Protein AF-0000000080731475 (afdb_homodimer)

Structure (mmCIF, N/CA/C/O backbone):
data_AF-0000000080731475-model_v1
#
loop_
_entity.id
_entity.type
_entity.pdbx_description
1 polymer 'NADP-dependent oxidoreductase domain-containing protein'
#
loop_
_atom_site.group_PDB
_atom_site.id
_atom_site.type_symbol
_atom_site.label_atom_id
_atom_site.label_alt_id
_atom_site.label_comp_id
_atom_site.label_asym_id
_atom_site.label_entity_id
_atom_site.label_seq_id
_atom_site.pdbx_PDB_ins_code
_atom_site.Cartn_x
_atom_site.Cartn_y
_atom_site.Cartn_z
_atom_site.occupancy
_atom_site.B_iso_or_equiv
_atom_site.auth_seq_id
_atom_site.auth_comp_id
_atom_site.auth_asym_id
_atom_site.auth_atom_id
_atom_site.pdbx_PDB_model_num
ATOM 1 N N . MET A 1 1 ? -0.577 -23.828 -12.188 1 69.81 1 MET A N 1
ATOM 2 C CA . MET A 1 1 ? -1.078 -24.906 -13.039 1 69.81 1 MET A CA 1
ATOM 3 C C . MET A 1 1 ? -2.484 -25.312 -12.617 1 69.81 1 MET A C 1
ATOM 5 O O . MET A 1 1 ? -2.785 -25.391 -11.43 1 69.81 1 MET A O 1
ATOM 9 N N . ASN A 1 2 ? -3.359 -25.328 -13.609 1 77.31 2 ASN A N 1
ATOM 10 C CA . ASN A 1 2 ? -4.742 -25.688 -13.297 1 77.31 2 ASN A CA 1
ATOM 11 C C . ASN A 1 2 ? -5.184 -26.938 -14.055 1 77.31 2 ASN A C 1
ATOM 13 O O . ASN A 1 2 ? -6.32 -27.016 -14.523 1 77.31 2 ASN A O 1
ATOM 17 N N . PHE A 1 3 ? -4.332 -28 -14.086 1 84.44 3 PHE A N 1
ATOM 18 C CA . PHE A 1 3 ? -4.641 -29.25 -14.773 1 84.44 3 PHE A CA 1
ATOM 19 C C . PHE A 1 3 ? -5.828 -29.938 -14.117 1 84.44 3 PHE A C 1
ATOM 21 O O . PHE A 1 3 ? -5.941 -29.969 -12.891 1 84.44 3 PHE A O 1
ATOM 28 N N . GLY A 1 4 ? -6.613 -30.391 -14.844 1 81.56 4 GLY A N 1
ATOM 29 C CA . GLY A 1 4 ? -7.785 -31.109 -14.367 1 81.56 4 GLY A CA 1
ATOM 30 C C . GLY A 1 4 ? -9 -30.922 -15.25 1 81.56 4 GLY A C 1
ATOM 31 O O . GLY A 1 4 ? -8.938 -30.219 -16.266 1 81.56 4 GLY A O 1
ATOM 32 N N . ASP A 1 5 ? -10.078 -31.719 -14.961 1 76.06 5 ASP A N 1
ATOM 33 C CA . ASP A 1 5 ? -11.289 -31.609 -15.766 1 76.06 5 ASP A CA 1
ATOM 34 C C . ASP A 1 5 ? -12.516 -31.359 -14.883 1 76.06 5 ASP A C 1
ATOM 36 O O . ASP A 1 5 ? -13.648 -31.391 -15.359 1 76.06 5 ASP A O 1
ATOM 40 N N . ALA A 1 6 ? -12.242 -31.109 -13.617 1 72.75 6 ALA A N 1
ATOM 41 C CA . ALA A 1 6 ? -13.367 -30.938 -12.695 1 72.75 6 ALA A CA 1
ATOM 42 C C . ALA A 1 6 ? -14.062 -29.609 -12.914 1 72.75 6 ALA A C 1
ATOM 44 O O . ALA A 1 6 ? -15.289 -29.516 -12.781 1 72.75 6 ALA A O 1
ATOM 45 N N . TYR A 1 7 ? -13.32 -28.609 -13.242 1 67.56 7 TYR A N 1
ATOM 46 C CA . TYR A 1 7 ? -13.875 -27.266 -13.438 1 67.56 7 TYR A CA 1
ATOM 47 C C . TYR A 1 7 ? -13.664 -26.797 -14.867 1 67.56 7 TYR A C 1
ATOM 49 O O . TYR A 1 7 ? -13.227 -25.672 -15.094 1 67.56 7 TYR A O 1
ATOM 57 N N . THR A 1 8 ? -13.984 -27.719 -15.781 1 67.25 8 THR A N 1
ATOM 58 C CA . THR A 1 8 ? -13.742 -27.484 -17.203 1 67.25 8 THR A CA 1
ATOM 59 C C . THR A 1 8 ? -14.289 -26.141 -17.641 1 67.25 8 THR A C 1
ATOM 61 O O . THR A 1 8 ? -13.664 -25.422 -18.422 1 67.25 8 THR A O 1
ATOM 64 N N . ALA A 1 9 ? -15.391 -25.766 -17.047 1 56.12 9 ALA A N 1
ATOM 65 C CA . ALA A 1 9 ? -16.062 -24.531 -17.453 1 56.12 9 ALA A CA 1
ATOM 66 C C . ALA A 1 9 ? -15.242 -23.297 -17.078 1 56.12 9 ALA A C 1
ATOM 68 O O . ALA A 1 9 ? -15.203 -22.312 -17.828 1 56.12 9 ALA A O 1
ATOM 69 N N . ARG A 1 10 ? -14.578 -23.469 -16.016 1 56.38 10 ARG A N 1
ATOM 70 C CA . ARG A 1 10 ? -13.906 -22.297 -15.469 1 56.38 10 ARG A CA 1
ATOM 71 C C . ARG A 1 10 ? -12.422 -22.297 -15.82 1 56.38 10 ARG A C 1
ATOM 73 O O . ARG A 1 10 ? -11.859 -21.25 -16.156 1 56.38 10 ARG A O 1
ATOM 80 N N . MET A 1 11 ? -11.898 -23.453 -15.844 1 60.62 11 MET A N 1
ATOM 81 C CA . MET A 1 11 ? -10.438 -23.516 -15.922 1 60.62 11 MET A CA 1
ATOM 82 C C . MET A 1 11 ? -9.992 -24.172 -17.219 1 60.62 11 MET A C 1
ATOM 84 O O . MET A 1 11 ? -8.797 -24.172 -17.547 1 60.62 11 MET A O 1
ATOM 88 N N . GLY A 1 12 ? -10.953 -24.562 -18.109 1 62.41 12 GLY A N 1
ATOM 89 C CA . GLY A 1 12 ? -10.602 -25.281 -19.328 1 62.41 12 GLY A CA 1
ATOM 90 C C . GLY A 1 12 ? -10.258 -26.734 -19.078 1 62.41 12 GLY A C 1
ATOM 91 O O . GLY A 1 12 ? -10.086 -27.156 -17.938 1 62.41 12 GLY A O 1
ATOM 92 N N . GLU A 1 13 ? -10.43 -27.5 -20.266 1 66.75 13 GLU A N 1
ATOM 93 C CA . GLU A 1 13 ? -10.164 -28.922 -20.141 1 66.75 13 GLU A CA 1
ATOM 94 C C . GLU A 1 13 ? -8.75 -29.266 -20.609 1 66.75 13 GLU A C 1
ATOM 96 O O . GLU A 1 13 ? -8.266 -28.688 -21.594 1 66.75 13 GLU A O 1
ATOM 101 N N . CYS A 1 14 ? -8.008 -29.984 -19.812 1 82.12 14 CYS A N 1
ATOM 102 C CA . CYS A 1 14 ? -6.734 -30.625 -20.109 1 82.12 14 CYS A CA 1
ATOM 103 C C . CYS A 1 14 ? -6.742 -32.094 -19.656 1 82.12 14 CYS A C 1
ATOM 105 O O . CYS A 1 14 ? -6.945 -32.375 -18.484 1 82.12 14 CYS A O 1
ATOM 107 N N . SER A 1 15 ? -6.645 -33 -20.641 1 86.56 15 SER A N 1
ATOM 108 C CA . SER A 1 15 ? -6.637 -34.406 -20.25 1 86.56 15 SER A CA 1
ATOM 109 C C . SER A 1 15 ? -5.414 -34.75 -19.406 1 86.56 15 SER A C 1
ATOM 111 O O . SER A 1 15 ? -4.418 -34 -19.422 1 86.56 15 SER A O 1
ATOM 113 N N . LYS A 1 16 ? -5.605 -35.844 -18.656 1 92.62 16 LYS A N 1
ATOM 114 C CA . LYS A 1 16 ? -4.492 -36.281 -17.812 1 92.62 16 LYS A CA 1
ATOM 115 C C . LYS A 1 16 ? -3.273 -36.625 -18.672 1 92.62 16 LYS A C 1
ATOM 117 O O . LYS A 1 16 ? -2.143 -36.312 -18.297 1 92.62 16 LYS A O 1
ATOM 122 N N . GLU A 1 17 ? -3.57 -37.25 -19.781 1 92.19 17 GLU A N 1
ATOM 123 C CA . GLU A 1 17 ? -2.488 -37.625 -20.688 1 92.19 17 GLU A CA 1
ATOM 124 C C . GLU A 1 17 ? -1.748 -36.375 -21.172 1 92.19 17 GLU A C 1
ATOM 126 O O . GLU A 1 17 ? -0.516 -36.344 -21.188 1 92.19 17 GLU A O 1
ATOM 131 N N . THR A 1 18 ? -2.447 -35.438 -21.531 1 90.94 18 THR A N 1
ATOM 132 C CA . THR A 1 18 ? -1.854 -34.156 -22 1 90.94 18 THR A CA 1
ATOM 133 C C . THR A 1 18 ? -1.084 -33.5 -20.875 1 90.94 18 THR A C 1
ATOM 135 O O . THR A 1 18 ? 0.02 -33 -21.078 1 90.94 18 THR A O 1
ATOM 138 N N . ALA A 1 19 ? -1.663 -33.438 -19.719 1 93.25 19 ALA A N 1
ATOM 139 C CA . ALA A 1 19 ? -1.011 -32.844 -18.562 1 93.25 19 ALA A CA 1
ATOM 140 C C . ALA A 1 19 ? 0.338 -33.5 -18.297 1 93.25 19 ALA A C 1
ATOM 142 O O . ALA A 1 19 ? 1.337 -32.812 -18.062 1 93.25 19 ALA A O 1
ATOM 143 N N . PHE A 1 20 ? 0.361 -34.844 -18.375 1 95.94 20 PHE A N 1
ATOM 144 C CA . PHE A 1 20 ? 1.59 -35.594 -18.109 1 95.94 20 PHE A CA 1
ATOM 145 C C . PHE A 1 20 ? 2.633 -35.312 -19.188 1 95.94 20 PHE A C 1
ATOM 147 O O . PHE A 1 20 ? 3.82 -35.188 -18.891 1 95.94 20 PHE A O 1
ATOM 154 N N . LYS A 1 21 ? 2.125 -35.156 -20.406 1 94.69 21 LYS A N 1
ATOM 155 C CA . LYS A 1 21 ? 3.033 -34.844 -21.5 1 94.69 21 LYS A CA 1
ATOM 156 C C . LYS A 1 21 ? 3.666 -33.469 -21.297 1 94.69 21 LYS A C 1
ATOM 158 O O . LYS A 1 21 ? 4.855 -33.281 -21.547 1 94.69 21 LYS A O 1
ATOM 163 N N . ILE A 1 22 ? 2.871 -32.531 -20.891 1 94.31 22 ILE A N 1
ATOM 164 C CA . ILE A 1 22 ? 3.348 -31.172 -20.625 1 94.31 22 ILE A CA 1
ATOM 165 C C . ILE A 1 22 ? 4.383 -31.203 -19.5 1 94.31 22 ILE A C 1
ATOM 167 O O . ILE A 1 22 ? 5.457 -30.609 -19.625 1 94.31 22 ILE A O 1
ATOM 171 N N . LEU A 1 23 ? 4.113 -31.906 -18.453 1 96.12 23 LEU A N 1
ATOM 172 C CA . LEU A 1 23 ? 5.016 -32 -17.297 1 96.12 23 LEU A CA 1
ATOM 173 C C . LEU A 1 23 ? 6.324 -32.688 -17.703 1 96.12 23 LEU A C 1
ATOM 175 O O . LEU A 1 23 ? 7.406 -32.219 -17.312 1 96.12 23 LEU A O 1
ATOM 179 N N . ASP A 1 24 ? 6.188 -33.781 -18.469 1 96.62 24 ASP A N 1
ATOM 180 C CA . ASP A 1 24 ? 7.375 -34.469 -18.953 1 96.62 24 ASP A CA 1
ATOM 181 C C . ASP A 1 24 ? 8.273 -33.531 -19.766 1 96.62 24 ASP A C 1
ATOM 183 O O . ASP A 1 24 ? 9.484 -33.5 -19.562 1 96.62 24 ASP A O 1
ATOM 187 N N . HIS A 1 25 ? 7.613 -32.844 -20.594 1 94.94 25 HIS A N 1
ATOM 188 C CA . HIS A 1 25 ? 8.367 -31.906 -21.438 1 94.94 25 HIS A CA 1
ATOM 189 C C . HIS A 1 25 ? 9.023 -30.812 -20.594 1 94.94 25 HIS A C 1
ATOM 191 O O . HIS A 1 25 ? 10.188 -30.469 -20.812 1 94.94 25 HIS A O 1
ATOM 197 N N . PHE A 1 26 ? 8.305 -30.266 -19.734 1 94.62 26 PHE A N 1
ATOM 198 C CA . PHE A 1 26 ? 8.789 -29.203 -18.859 1 94.62 26 PHE A CA 1
ATOM 199 C C . PHE A 1 26 ? 10.047 -29.641 -18.125 1 94.62 26 PHE A C 1
ATOM 201 O O . PHE A 1 26 ? 11.047 -28.922 -18.125 1 94.62 26 PHE A O 1
ATOM 208 N N . VAL A 1 27 ? 10.047 -30.797 -17.531 1 95.38 27 VAL A N 1
ATOM 209 C CA . VAL A 1 27 ? 11.172 -31.312 -16.766 1 95.38 27 VAL A CA 1
ATOM 210 C C . VAL A 1 27 ? 12.328 -31.641 -17.719 1 95.38 27 VAL A C 1
ATOM 212 O O . VAL A 1 27 ? 13.492 -31.391 -17.391 1 95.38 27 VAL A O 1
ATOM 215 N N . SER A 1 28 ? 11.969 -32.219 -18.844 1 95.5 28 SER A N 1
ATOM 216 C CA . SER A 1 28 ? 13 -32.562 -19.812 1 95.5 28 SER A CA 1
ATOM 217 C C . SER A 1 28 ? 13.719 -31.312 -20.328 1 95.5 28 SER A C 1
ATOM 219 O O . SER A 1 28 ? 14.898 -31.375 -20.688 1 95.5 28 SER A O 1
ATOM 221 N N . ALA A 1 29 ? 13.016 -30.203 -20.312 1 92.75 29 ALA A N 1
ATOM 222 C CA . ALA A 1 29 ? 13.578 -28.938 -20.766 1 92.75 29 ALA A CA 1
ATOM 223 C C . ALA A 1 29 ? 14.359 -28.25 -19.656 1 92.75 29 ALA A C 1
ATOM 225 O O . ALA A 1 29 ? 14.859 -27.141 -19.828 1 92.75 29 ALA A O 1
ATOM 226 N N . GLY A 1 30 ? 14.414 -28.844 -18.5 1 93.38 30 GLY A N 1
ATOM 227 C CA . GLY A 1 30 ? 15.211 -28.328 -17.406 1 93.38 30 GLY A CA 1
ATOM 228 C C . GLY A 1 30 ? 14.383 -27.641 -16.328 1 93.38 30 GLY A C 1
ATOM 229 O O . GLY A 1 30 ? 14.93 -27.156 -15.336 1 93.38 30 GLY A O 1
ATOM 230 N N . GLY A 1 31 ? 13.07 -27.562 -16.547 1 93.94 31 GLY A N 1
ATOM 231 C CA . GLY A 1 31 ? 12.203 -26.969 -15.531 1 93.94 31 GLY A CA 1
ATOM 232 C C . GLY A 1 31 ? 12.047 -27.844 -14.297 1 93.94 31 GLY A C 1
ATOM 233 O O . GLY A 1 31 ? 12.086 -29.078 -14.383 1 93.94 31 GLY A O 1
ATOM 234 N N . ASN A 1 32 ? 11.828 -27.156 -13.148 1 96.44 32 ASN A N 1
ATOM 235 C CA . ASN A 1 32 ? 11.664 -27.953 -11.945 1 96.44 32 ASN A CA 1
ATOM 236 C C . ASN A 1 32 ? 10.68 -27.312 -10.969 1 96.44 32 ASN A C 1
ATOM 238 O O . ASN A 1 32 ? 10.391 -27.875 -9.914 1 96.44 32 ASN A O 1
ATOM 242 N N . PHE A 1 33 ? 10.18 -26.125 -11.227 1 97 33 PHE A N 1
ATOM 243 C CA . PHE A 1 33 ? 9.25 -25.453 -10.336 1 97 33 PHE A CA 1
ATOM 244 C C . PHE A 1 33 ? 7.812 -25.609 -10.82 1 97 33 PHE A C 1
ATOM 246 O O . PHE A 1 33 ? 7.469 -25.172 -11.914 1 97 33 PHE A O 1
ATOM 253 N N . ILE A 1 34 ? 7 -26.203 -10.031 1 97.31 34 ILE A N 1
ATOM 254 C CA . ILE A 1 34 ? 5.598 -26.438 -10.359 1 97.31 34 ILE A CA 1
ATOM 255 C C . ILE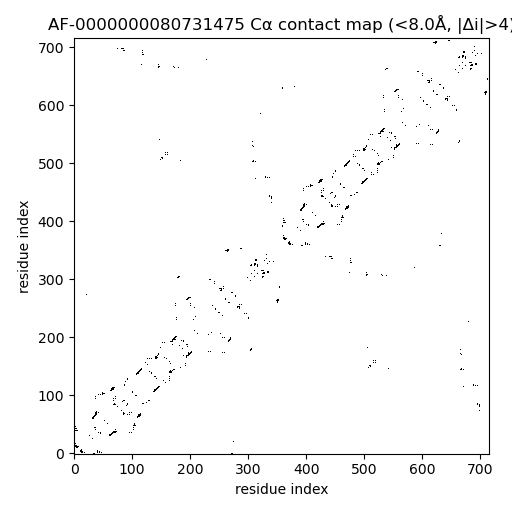 A 1 34 ? 4.707 -25.828 -9.281 1 97.31 34 ILE A C 1
ATOM 257 O O . ILE A 1 34 ? 4.875 -26.109 -8.094 1 97.31 34 ILE A O 1
ATOM 261 N N . ASP A 1 35 ? 3.77 -24.953 -9.734 1 97.69 35 ASP A N 1
ATOM 262 C CA . ASP A 1 35 ? 2.842 -24.266 -8.844 1 97.69 35 ASP A CA 1
ATOM 263 C C . ASP A 1 35 ? 1.438 -24.859 -8.945 1 97.69 35 ASP A C 1
ATOM 265 O O . ASP A 1 35 ? 0.924 -25.062 -10.047 1 97.69 35 ASP A O 1
ATOM 269 N N . THR A 1 36 ? 0.859 -25.188 -7.852 1 97 36 THR A N 1
ATOM 270 C CA . THR A 1 36 ? -0.515 -25.672 -7.766 1 97 36 THR A CA 1
ATOM 271 C C . THR A 1 36 ? -1.213 -25.094 -6.535 1 97 36 THR A C 1
ATOM 273 O O . THR A 1 36 ? -0.78 -24.078 -5.984 1 97 36 THR A O 1
ATOM 276 N N . ALA A 1 37 ? -2.434 -25.531 -6.23 1 97.19 37 ALA A N 1
ATOM 277 C CA . ALA A 1 37 ? -3.193 -25.156 -5.043 1 97.19 37 ALA A CA 1
ATOM 278 C C . ALA A 1 37 ? -4.148 -26.266 -4.617 1 97.19 37 ALA A C 1
ATOM 280 O O . ALA A 1 37 ? -4.555 -27.094 -5.438 1 97.19 37 ALA A O 1
ATOM 281 N N . ASN A 1 38 ? -4.512 -26.172 -3.383 1 96.25 38 ASN A N 1
ATOM 282 C CA . ASN A 1 38 ? -5.352 -27.234 -2.812 1 96.25 38 ASN A CA 1
ATOM 283 C C . ASN A 1 38 ? -6.707 -27.297 -3.51 1 96.25 38 ASN A C 1
ATOM 285 O O . ASN A 1 38 ? -7.305 -28.375 -3.598 1 96.25 38 ASN A O 1
ATOM 289 N N . ALA A 1 39 ? -7.129 -26.203 -4.039 1 92.81 39 ALA A N 1
ATOM 290 C CA . ALA A 1 39 ? -8.516 -26.141 -4.5 1 92.81 39 ALA A CA 1
ATOM 291 C C . ALA A 1 39 ? -8.594 -26.219 -6.02 1 92.81 39 ALA A C 1
ATOM 293 O O . ALA A 1 39 ? -9.688 -26.312 -6.59 1 92.81 39 ALA A O 1
ATOM 294 N N . TYR A 1 40 ? -7.488 -26.172 -6.715 1 92.25 40 TYR A N 1
ATOM 295 C CA . TYR A 1 40 ? -7.52 -26.203 -8.172 1 92.25 40 TYR A CA 1
ATOM 296 C C . TYR A 1 40 ? -8.203 -27.453 -8.688 1 92.25 40 TYR A C 1
ATOM 298 O O . TYR A 1 40 ? -7.801 -28.578 -8.344 1 92.25 40 TYR A O 1
ATOM 306 N N . GLN A 1 41 ? -9.195 -27.25 -9.508 1 90.44 41 GLN A N 1
ATOM 307 C CA . GLN A 1 41 ? -10 -28.328 -10.062 1 90.44 41 GLN A CA 1
ATOM 308 C C . GLN A 1 41 ? -10.5 -29.266 -8.969 1 90.44 41 GLN A C 1
ATOM 310 O O . GLN A 1 41 ? -10.367 -30.484 -9.086 1 90.44 41 GLN A O 1
ATOM 315 N N . ALA A 1 42 ? -10.93 -28.656 -7.863 1 88.81 42 ALA A N 1
ATOM 316 C CA . ALA A 1 42 ? -11.492 -29.359 -6.715 1 88.81 42 ALA A CA 1
ATOM 317 C C . ALA A 1 42 ? -10.5 -30.375 -6.156 1 88.81 42 ALA A C 1
ATOM 319 O O . ALA A 1 42 ? -10.891 -31.469 -5.742 1 88.81 42 ALA A O 1
ATOM 320 N N . GLY A 1 43 ? -9.281 -30.094 -6.289 1 92.69 43 GLY A N 1
ATOM 321 C CA . GLY A 1 43 ? -8.25 -30.953 -5.73 1 92.69 43 GLY A CA 1
ATOM 322 C C . GLY A 1 43 ? -7.617 -31.875 -6.758 1 92.69 43 GLY A C 1
ATOM 323 O O . GLY A 1 43 ? -6.555 -32.438 -6.516 1 92.69 43 GLY A O 1
ATOM 324 N N . GLN A 1 44 ? -8.141 -31.969 -7.875 1 93 44 GLN A N 1
ATOM 325 C CA . GLN A 1 44 ? -7.699 -32.906 -8.898 1 93 44 GLN A CA 1
ATOM 326 C C . GLN A 1 44 ? -6.301 -32.562 -9.406 1 93 44 GLN A C 1
ATOM 328 O O . GLN A 1 44 ? -5.52 -33.438 -9.75 1 93 44 GLN A O 1
ATOM 333 N N . THR A 1 45 ? -6 -31.281 -9.469 1 94.62 45 THR A N 1
ATOM 334 C CA . THR A 1 45 ? -4.688 -30.891 -9.961 1 94.62 45 THR A CA 1
ATOM 335 C C . THR A 1 45 ? -3.582 -31.469 -9.086 1 94.62 45 THR A C 1
ATOM 337 O O . THR A 1 45 ? -2.604 -32.031 -9.594 1 94.62 45 THR A O 1
ATOM 340 N N . GLU A 1 46 ? -3.766 -31.359 -7.77 1 97.31 46 GLU A N 1
ATOM 341 C CA . GLU A 1 46 ? -2.795 -31.953 -6.855 1 97.31 46 GLU A CA 1
ATOM 342 C C . GLU A 1 46 ? -2.754 -33.469 -7 1 97.31 46 GLU A C 1
ATOM 344 O O . GLU A 1 46 ? -1.683 -34.062 -6.949 1 97.31 46 GLU A O 1
ATOM 349 N N . GLU A 1 47 ? -3.883 -34.062 -7.195 1 96.81 47 GLU A N 1
ATOM 350 C CA . GLU A 1 47 ? -3.949 -35.531 -7.336 1 96.81 47 GLU A CA 1
ATOM 351 C C . GLU A 1 47 ? -3.188 -36 -8.578 1 96.81 47 GLU A C 1
ATOM 353 O O . GLU A 1 47 ? -2.402 -36.938 -8.508 1 96.81 47 GLU A O 1
ATOM 358 N N . TRP A 1 48 ? -3.451 -35.312 -9.68 1 96.81 48 TRP A N 1
ATOM 359 C CA . TRP A 1 48 ? -2.766 -35.656 -10.922 1 96.81 48 TRP A CA 1
ATOM 360 C C . TRP A 1 48 ? -1.262 -35.438 -10.789 1 96.81 48 TRP A C 1
ATOM 362 O O . TRP A 1 48 ? -0.469 -36.25 -11.258 1 96.81 48 TRP A O 1
ATOM 372 N N . LEU A 1 49 ? -0.895 -34.375 -10.203 1 97.75 49 LEU A N 1
ATOM 373 C CA . LEU A 1 49 ? 0.522 -34.094 -10.008 1 97.75 49 LEU A CA 1
ATOM 374 C C . LEU A 1 49 ? 1.175 -35.156 -9.133 1 97.75 49 LEU A C 1
ATOM 376 O O . LEU A 1 49 ? 2.283 -35.625 -9.422 1 97.75 49 LEU A O 1
ATOM 380 N N . GLY A 1 50 ? 0.477 -35.531 -8.039 1 98.38 50 GLY A N 1
ATOM 381 C CA . GLY A 1 50 ? 0.98 -36.594 -7.188 1 98.38 50 GLY A CA 1
ATOM 382 C C . GLY A 1 50 ? 1.203 -37.906 -7.93 1 98.38 50 GLY A C 1
ATOM 383 O O . GLY A 1 50 ? 2.236 -38.562 -7.754 1 98.38 50 GLY A O 1
ATOM 384 N N . GLU A 1 51 ? 0.234 -38.281 -8.695 1 98.12 51 GLU A N 1
ATOM 385 C CA . GLU A 1 51 ? 0.359 -39.5 -9.516 1 98.12 51 GLU A CA 1
ATOM 386 C C . GLU A 1 51 ? 1.557 -39.406 -10.453 1 98.12 51 GLU A C 1
ATOM 388 O O . GLU A 1 51 ? 2.33 -40.344 -10.578 1 98.12 51 GLU A O 1
ATOM 393 N N . TRP A 1 52 ? 1.661 -38.25 -11.109 1 98 52 TRP A N 1
ATOM 394 C CA . TRP A 1 52 ? 2.762 -38.031 -12.047 1 98 52 TRP A CA 1
ATOM 395 C C . TRP A 1 52 ? 4.105 -38.156 -11.336 1 98 52 TRP A C 1
ATOM 397 O O . TRP A 1 52 ? 5.02 -38.812 -11.828 1 98 52 TRP A O 1
ATOM 407 N N . ILE A 1 53 ? 4.254 -37.594 -10.211 1 98.12 53 ILE A N 1
ATOM 408 C CA . ILE A 1 53 ? 5.488 -37.594 -9.43 1 98.12 53 ILE A CA 1
ATOM 409 C C . ILE A 1 53 ? 5.84 -39 -9.016 1 98.12 53 ILE A C 1
ATOM 411 O O . ILE A 1 53 ? 6.992 -39.438 -9.156 1 98.12 53 ILE A O 1
ATOM 415 N N . THR A 1 54 ? 4.852 -39.688 -8.562 1 98.12 54 THR A N 1
ATOM 416 C CA . THR A 1 54 ? 5.059 -41.062 -8.086 1 98.12 54 THR A CA 1
ATOM 417 C C . THR A 1 54 ? 5.492 -41.969 -9.227 1 98.12 54 THR A C 1
ATOM 419 O O . THR A 1 54 ? 6.395 -42.812 -9.062 1 98.12 54 THR A O 1
ATOM 422 N N . THR A 1 55 ? 4.852 -41.781 -10.328 1 97.75 55 THR A N 1
ATOM 423 C CA . THR A 1 55 ? 5.145 -42.625 -11.484 1 97.75 55 THR A CA 1
ATOM 424 C C . THR A 1 55 ? 6.539 -42.344 -12.031 1 97.75 55 THR A C 1
ATOM 426 O O . THR A 1 55 ? 7.238 -43.25 -12.477 1 97.75 55 THR A O 1
ATOM 429 N N . ARG A 1 56 ? 6.945 -41.125 -11.938 1 97.31 56 ARG A N 1
ATOM 430 C CA . ARG A 1 56 ? 8.242 -40.719 -12.477 1 97.31 56 ARG A CA 1
ATOM 431 C C . ARG A 1 56 ? 9.328 -40.812 -11.414 1 97.31 56 ARG A C 1
ATOM 433 O O . ARG A 1 56 ? 10.523 -40.781 -11.734 1 97.31 56 ARG A O 1
ATOM 440 N N . GLN A 1 57 ? 8.922 -40.938 -10.195 1 97.75 57 GLN A N 1
ATOM 441 C CA . GLN A 1 57 ? 9.836 -41.031 -9.07 1 97.75 57 GLN A CA 1
ATOM 442 C C . GLN A 1 57 ? 10.828 -39.875 -9.078 1 97.75 57 GLN A C 1
ATOM 444 O O . GLN A 1 57 ? 12.039 -40.094 -8.953 1 97.75 57 GLN A O 1
ATOM 449 N N . ASN A 1 58 ? 10.352 -38.625 -9.242 1 97.44 58 ASN A N 1
ATOM 450 C CA . ASN A 1 58 ? 11.227 -37.469 -9.406 1 97.44 58 ASN A CA 1
ATOM 451 C C . ASN A 1 58 ? 10.906 -36.375 -8.398 1 97.44 58 ASN A C 1
ATOM 453 O O . ASN A 1 58 ? 11.18 -35.188 -8.641 1 97.44 58 ASN A O 1
ATOM 457 N N . ARG A 1 59 ? 10.344 -36.688 -7.234 1 98 59 ARG A N 1
ATOM 458 C CA . ARG A 1 59 ? 9.914 -35.688 -6.25 1 98 59 ARG A CA 1
ATOM 459 C C . ARG A 1 59 ? 11.078 -34.812 -5.82 1 98 59 ARG A C 1
ATOM 461 O O . ARG A 1 59 ? 10.938 -33.562 -5.758 1 98 59 ARG A O 1
ATOM 468 N N . ASP A 1 60 ? 12.219 -35.344 -5.582 1 96.25 60 ASP A N 1
ATOM 469 C CA . ASP A 1 60 ? 13.344 -34.625 -4.996 1 96.25 60 ASP A CA 1
ATOM 470 C C . ASP A 1 60 ? 13.977 -33.688 -6.008 1 96.25 60 ASP A C 1
ATOM 472 O O . ASP A 1 60 ? 14.758 -32.812 -5.637 1 96.25 60 ASP A O 1
ATOM 476 N N . ASP A 1 61 ? 13.695 -33.875 -7.25 1 97.12 61 ASP A N 1
ATOM 477 C CA . ASP A 1 61 ? 14.227 -33.031 -8.305 1 97.12 61 ASP A CA 1
ATOM 478 C C . ASP A 1 61 ? 13.336 -31.797 -8.516 1 97.12 61 ASP A C 1
ATOM 480 O O . ASP A 1 61 ? 13.719 -30.859 -9.219 1 97.12 61 ASP A O 1
ATOM 484 N N . LEU A 1 62 ? 12.195 -31.766 -7.879 1 98.12 62 LEU A N 1
ATOM 485 C CA . LEU A 1 62 ? 11.188 -30.75 -8.164 1 98.12 62 LEU A CA 1
ATOM 486 C C . LEU A 1 62 ? 11.078 -29.75 -7.008 1 98.12 62 LEU A C 1
ATOM 488 O O . LEU A 1 62 ? 11.438 -30.062 -5.871 1 98.12 62 LEU A O 1
ATOM 492 N N . VAL A 1 63 ? 10.727 -28.531 -7.324 1 98.44 63 VAL A N 1
ATOM 493 C CA . VAL A 1 63 ? 10.219 -27.531 -6.391 1 98.44 63 VAL A CA 1
ATOM 494 C C . VAL A 1 63 ? 8.703 -27.406 -6.539 1 98.44 63 VAL A C 1
ATOM 496 O O . VAL A 1 63 ? 8.211 -26.891 -7.543 1 98.44 63 VAL A O 1
ATOM 499 N N . ILE A 1 64 ? 7.996 -27.906 -5.559 1 98.5 64 ILE A N 1
ATOM 500 C CA . ILE A 1 64 ? 6.539 -27.953 -5.629 1 98.5 64 ILE A CA 1
ATOM 501 C C . ILE A 1 64 ? 5.953 -26.906 -4.672 1 98.5 64 ILE A C 1
ATOM 503 O O . ILE A 1 64 ? 6.281 -26.891 -3.484 1 98.5 64 ILE A O 1
ATOM 507 N N . ALA A 1 65 ? 5.176 -26.016 -5.246 1 98.75 65 ALA A N 1
ATOM 508 C CA . ALA A 1 65 ? 4.438 -25.031 -4.453 1 98.75 65 ALA A CA 1
ATOM 509 C C . ALA A 1 65 ? 2.941 -25.344 -4.457 1 98.75 65 ALA A C 1
ATOM 511 O O . ALA A 1 65 ? 2.375 -25.688 -5.492 1 98.75 65 ALA A O 1
ATOM 512 N N . THR A 1 66 ? 2.334 -25.312 -3.344 1 98.69 66 THR A N 1
ATOM 513 C CA . THR A 1 66 ? 0.881 -25.375 -3.227 1 98.69 66 THR A CA 1
ATOM 514 C C . THR A 1 66 ? 0.367 -24.297 -2.271 1 98.69 66 THR A C 1
ATOM 516 O O . THR A 1 66 ? 1.128 -23.422 -1.839 1 98.69 66 THR A O 1
ATOM 519 N N . LYS A 1 67 ? -0.966 -24.203 -2.143 1 98.5 67 LYS A N 1
ATOM 520 C CA . LYS A 1 67 ? -1.578 -23.094 -1.401 1 98.5 67 LYS A CA 1
ATOM 521 C C . LYS A 1 67 ? -2.752 -23.594 -0.559 1 98.5 67 LYS A C 1
ATOM 523 O O . LYS A 1 67 ? -3.412 -24.562 -0.917 1 98.5 67 LYS A O 1
ATOM 528 N N . TYR A 1 68 ? -2.9 -22.828 0.454 1 98 68 TYR A N 1
ATOM 529 C CA . TYR A 1 68 ? -4.137 -23.016 1.204 1 98 68 TYR A CA 1
ATOM 530 C C . TYR A 1 68 ? -4.895 -21.703 1.355 1 98 68 TYR A C 1
ATOM 532 O O . TYR A 1 68 ? -4.527 -20.703 0.753 1 98 68 TYR A O 1
ATOM 540 N N . SER A 1 69 ? -6.012 -21.594 2.111 1 97.5 69 SER A N 1
ATOM 541 C CA . SER A 1 69 ? -7.027 -20.578 2.361 1 97.5 69 SER A CA 1
ATOM 542 C C . SER A 1 69 ? -8.367 -20.969 1.75 1 97.5 69 SER A C 1
ATOM 544 O O . SER A 1 69 ? -9.422 -20.734 2.344 1 97.5 69 SER A O 1
ATOM 546 N N . ALA A 1 70 ? -8.328 -21.5 0.486 1 95.75 70 ALA A N 1
ATOM 547 C CA . ALA A 1 70 ? -9.531 -22.062 -0.123 1 95.75 70 ALA A CA 1
ATOM 548 C C . ALA A 1 70 ? -9.945 -23.359 0.564 1 95.75 70 ALA A C 1
ATOM 550 O O . ALA A 1 70 ? -9.133 -24 1.248 1 95.75 70 ALA A O 1
ATOM 551 N N . PRO A 1 71 ? -11.211 -23.734 0.319 1 93.06 71 PRO A N 1
ATOM 552 C CA . PRO A 1 71 ? -11.648 -24.953 1.002 1 93.06 71 PRO A CA 1
ATOM 553 C C . PRO A 1 71 ? -10.797 -26.172 0.638 1 93.06 71 PRO A C 1
ATOM 555 O O . PRO A 1 71 ? -10.562 -26.422 -0.544 1 93.06 71 PRO A O 1
ATOM 558 N N . TYR A 1 72 ? -10.375 -26.906 1.671 1 90.75 72 TYR A N 1
ATOM 559 C CA . TYR A 1 72 ? -9.5 -28.047 1.455 1 90.75 72 TYR A CA 1
ATOM 560 C C . TYR A 1 72 ? -10.305 -29.266 0.984 1 90.75 72 TYR A C 1
ATOM 562 O O . TYR A 1 72 ? -9.727 -30.266 0.579 1 90.75 72 TYR A O 1
ATOM 570 N N . LYS A 1 73 ? -11.539 -29.203 1.129 1 86.38 73 LYS A N 1
ATOM 571 C CA . LYS A 1 73 ? -12.477 -30.172 0.559 1 86.38 73 LYS A CA 1
ATOM 572 C C . LYS A 1 73 ? -13.633 -29.469 -0.145 1 86.38 73 LYS A C 1
ATOM 574 O O . LYS A 1 73 ? -14.039 -28.375 0.261 1 86.38 73 LYS A O 1
ATOM 579 N N . PRO A 1 74 ? -14.078 -30.156 -1.163 1 82 74 PRO A N 1
ATOM 580 C CA . PRO A 1 74 ? -15.195 -29.516 -1.876 1 82 74 PRO A CA 1
ATOM 581 C C . PRO A 1 74 ? -16.391 -29.25 -0.973 1 82 74 PRO A C 1
ATOM 583 O O . PRO A 1 74 ? -16.703 -30.047 -0.089 1 82 74 PRO A O 1
ATOM 586 N N . ILE A 1 75 ? -16.922 -28.094 -1.159 1 82.75 75 ILE A N 1
ATOM 587 C CA . ILE A 1 75 ? -18.188 -27.766 -0.494 1 82.75 75 ILE A CA 1
ATOM 588 C C . ILE A 1 75 ? -19.359 -28.266 -1.332 1 82.75 75 ILE A C 1
ATOM 590 O O . ILE A 1 75 ? -19.688 -27.672 -2.363 1 82.75 75 ILE A O 1
ATOM 594 N N . ASP A 1 76 ? -19.859 -29.469 -0.985 1 77.38 76 ASP A N 1
ATOM 595 C CA . ASP A 1 76 ? -20.828 -30.172 -1.815 1 77.38 76 ASP A CA 1
ATOM 596 C C . ASP A 1 76 ? -22.188 -30.219 -1.135 1 77.38 76 ASP A C 1
ATOM 598 O O . ASP A 1 76 ? -23.047 -31.016 -1.518 1 77.38 76 ASP A O 1
ATOM 602 N N . GLY A 1 77 ? -22.391 -29.422 -0.223 1 74.12 77 GLY A N 1
ATOM 603 C CA . GLY A 1 77 ? -23.688 -29.344 0.426 1 74.12 77 GLY A CA 1
ATOM 604 C C . GLY A 1 77 ? -23.922 -30.453 1.436 1 74.12 77 GLY A C 1
ATOM 605 O O . GLY A 1 77 ? -24.953 -30.469 2.111 1 74.12 77 GLY A O 1
ATOM 606 N N . THR A 1 78 ? -23.016 -31.391 1.499 1 73.25 78 THR A N 1
ATOM 607 C CA . THR A 1 78 ? -23.234 -32.531 2.387 1 73.25 78 THR A CA 1
ATOM 608 C C . THR A 1 78 ? -22.844 -32.188 3.818 1 73.25 78 THR A C 1
ATOM 610 O O . THR A 1 78 ? -23.266 -32.844 4.766 1 73.25 78 THR A O 1
ATOM 613 N N . SER A 1 79 ? -21.844 -31.359 3.875 1 68.56 79 SER A N 1
ATOM 614 C CA . SER A 1 79 ? -21.422 -30.953 5.211 1 68.56 79 SER A CA 1
ATOM 615 C C . SER A 1 79 ? -22.172 -29.703 5.672 1 68.56 79 SER A C 1
ATOM 617 O O . SER A 1 79 ? -22.375 -28.781 4.883 1 68.56 79 SER A O 1
ATOM 619 N N . SER A 1 80 ? -22.469 -29.781 6.957 1 71.94 80 SER A N 1
ATOM 620 C CA . SER A 1 80 ? -23.25 -28.688 7.535 1 71.94 80 SER A CA 1
ATOM 621 C C . SER A 1 80 ? -22.359 -27.516 7.918 1 71.94 80 SER A C 1
ATOM 623 O O . SER A 1 80 ? -22.812 -26.359 7.91 1 71.94 80 SER A O 1
ATOM 625 N N . ILE A 1 81 ? -21.078 -27.859 8.242 1 84.75 81 ILE A N 1
ATOM 626 C CA . ILE A 1 81 ? -20.281 -26.734 8.695 1 84.75 81 ILE A CA 1
ATOM 627 C C . ILE A 1 81 ? -19.031 -26.609 7.816 1 84.75 81 ILE A C 1
ATOM 629 O O . ILE A 1 81 ? -18.078 -27.375 7.969 1 84.75 81 ILE A O 1
ATOM 633 N N . THR A 1 82 ? -19.031 -25.734 6.879 1 88.25 82 THR A N 1
ATOM 634 C CA . THR A 1 82 ? -17.969 -25.594 5.895 1 88.25 82 THR A CA 1
ATOM 635 C C . THR A 1 82 ? -17.078 -24.422 6.227 1 88.25 82 THR A C 1
ATOM 637 O O . THR A 1 82 ? -16.016 -24.234 5.617 1 88.25 82 THR A O 1
ATOM 640 N N . THR A 1 83 ? -17.5 -23.688 7.277 1 86.94 83 THR A N 1
ATOM 641 C CA . THR A 1 83 ? -16.781 -22.453 7.629 1 86.94 83 THR A CA 1
ATOM 642 C C . THR A 1 83 ? -15.375 -22.781 8.125 1 86.94 83 THR A C 1
ATOM 644 O O . THR A 1 83 ? -14.492 -21.922 8.078 1 86.94 83 THR A O 1
ATOM 647 N N . ASN A 1 84 ? -15.195 -24 8.531 1 87.62 84 ASN A N 1
ATOM 648 C CA . ASN A 1 84 ? -13.891 -24.406 9.047 1 87.62 84 ASN A CA 1
ATOM 649 C C . ASN A 1 84 ? -13 -24.953 7.941 1 87.62 84 ASN A C 1
ATOM 651 O O . ASN A 1 84 ? -11.844 -25.312 8.188 1 87.62 84 ASN A O 1
ATOM 655 N N . ARG A 1 85 ? -13.445 -25.016 6.789 1 91.81 85 ARG A N 1
ATOM 656 C CA . ARG A 1 85 ? -12.734 -25.703 5.715 1 91.81 85 ARG A CA 1
ATOM 657 C C . ARG A 1 85 ? -11.875 -24.719 4.914 1 91.81 85 ARG A C 1
ATOM 659 O O . ARG A 1 85 ? -11.141 -25.125 4.012 1 91.81 85 ARG A O 1
ATOM 666 N N . GLY A 1 86 ? -12.008 -23.484 5.277 1 94.75 86 GLY A N 1
ATOM 667 C CA . GLY A 1 86 ? -11.266 -22.469 4.559 1 94.75 86 GLY A CA 1
ATOM 668 C C . GLY A 1 86 ? -10.82 -21.312 5.441 1 94.75 86 GLY A C 1
ATOM 669 O O . GLY A 1 86 ? -10.984 -21.359 6.664 1 94.75 86 GLY A O 1
ATOM 670 N N . GLY A 1 87 ? -10.227 -20.297 4.844 1 96.38 87 GLY A N 1
ATOM 671 C CA . GLY A 1 87 ? -9.633 -19.203 5.598 1 96.38 87 GLY A CA 1
ATOM 672 C C . GLY A 1 87 ? -8.219 -19.5 6.051 1 96.38 87 GLY A C 1
ATOM 673 O O . GLY A 1 87 ? -7.629 -20.516 5.672 1 96.38 87 GLY A O 1
ATOM 674 N N . ASN A 1 88 ? -7.684 -18.562 6.812 1 98.06 88 ASN A N 1
ATOM 675 C CA . ASN A 1 88 ? -6.262 -18.641 7.129 1 98.06 88 ASN A CA 1
ATOM 676 C C . ASN A 1 88 ? -6.027 -19.172 8.539 1 98.06 88 ASN A C 1
ATOM 678 O O . ASN A 1 88 ? -4.887 -19.266 8.992 1 98.06 88 ASN A O 1
ATOM 682 N N . GLY A 1 89 ? -7.094 -19.531 9.227 1 96.69 89 GLY A N 1
ATOM 683 C CA . GLY A 1 89 ? -6.977 -20.031 10.594 1 96.69 89 GLY A CA 1
ATOM 684 C C . GLY A 1 89 ? -6.211 -21.328 10.695 1 96.69 89 GLY A C 1
ATOM 685 O O . GLY A 1 89 ? -6.086 -22.062 9.711 1 96.69 89 GLY A O 1
ATOM 686 N N . ILE A 1 90 ? -5.852 -21.656 11.844 1 96.62 90 ILE A N 1
ATOM 687 C CA . ILE A 1 90 ? -4.922 -22.75 12.094 1 96.62 90 ILE A CA 1
ATOM 688 C C . ILE A 1 90 ? -5.586 -24.078 11.727 1 96.62 90 ILE A C 1
ATOM 690 O O . ILE A 1 90 ? -4.922 -25 11.234 1 96.62 90 ILE A O 1
ATOM 694 N N . LYS A 1 91 ? -6.809 -24.203 11.984 1 95.5 91 LYS A N 1
ATOM 695 C CA . LYS A 1 91 ? -7.473 -25.453 11.656 1 95.5 91 LYS A CA 1
ATOM 696 C C . LYS A 1 91 ? -7.465 -25.703 10.148 1 95.5 91 LYS A C 1
ATOM 698 O O . LYS A 1 91 ? -7.051 -26.766 9.695 1 95.5 91 LYS A O 1
ATOM 703 N N . SER A 1 92 ? -7.945 -24.734 9.453 1 95.56 92 SER A N 1
ATOM 704 C CA . SER A 1 92 ? -7.934 -24.828 7.992 1 95.56 92 SER A CA 1
ATOM 705 C C . SER A 1 92 ? -6.523 -25.062 7.469 1 95.56 92 SER A C 1
ATOM 707 O O . SER A 1 92 ? -6.316 -25.844 6.539 1 95.56 92 SER A O 1
ATOM 709 N N . MET A 1 93 ? -5.602 -24.391 7.996 1 97.94 93 MET A N 1
ATOM 710 C CA . MET A 1 93 ? -4.195 -24.5 7.617 1 97.94 93 MET A CA 1
ATOM 711 C C . MET A 1 93 ? -3.701 -25.938 7.73 1 97.94 93 MET A C 1
ATOM 713 O O . MET A 1 93 ? -3.189 -26.5 6.762 1 97.94 93 MET A O 1
ATOM 717 N N . ARG A 1 94 ? -3.896 -26.547 8.852 1 97.5 94 ARG A N 1
ATOM 718 C CA . ARG A 1 94 ? -3.4 -27.891 9.125 1 97.5 94 ARG A CA 1
ATOM 719 C C . ARG A 1 94 ? -4.121 -28.922 8.266 1 97.5 94 ARG A C 1
ATOM 721 O O . ARG A 1 94 ? -3.48 -29.797 7.664 1 97.5 94 ARG A O 1
ATOM 728 N N . LEU A 1 95 ? -5.406 -28.797 8.219 1 96.81 95 LEU A N 1
ATOM 729 C CA . LEU A 1 95 ? -6.191 -29.781 7.473 1 96.81 95 LEU A CA 1
ATOM 730 C C . LEU A 1 95 ? -5.918 -29.672 5.977 1 96.81 95 LEU A C 1
ATOM 732 O O . LEU A 1 95 ? -5.852 -30.688 5.277 1 96.81 95 LEU A O 1
ATOM 736 N N . SER A 1 96 ? -5.793 -28.484 5.531 1 97.75 96 SER A N 1
ATOM 737 C CA . SER A 1 96 ? -5.504 -28.25 4.121 1 97.75 96 SER A CA 1
ATOM 738 C C . SER A 1 96 ? -4.164 -28.859 3.723 1 97.75 96 SER A C 1
ATOM 740 O O . SER A 1 96 ? -4.059 -29.516 2.686 1 97.75 96 SER A O 1
ATOM 742 N N . LEU A 1 97 ? -3.121 -28.578 4.543 1 98.62 97 LEU A N 1
ATOM 743 C CA . LEU A 1 97 ? -1.808 -29.125 4.215 1 98.62 97 LEU A CA 1
ATOM 744 C C . LEU A 1 97 ? -1.825 -30.641 4.23 1 98.62 97 LEU A C 1
ATOM 746 O O . LEU A 1 97 ? -1.253 -31.281 3.346 1 98.62 97 LEU A O 1
ATOM 750 N N . GLU A 1 98 ? -2.479 -31.234 5.223 1 98.31 98 GLU A N 1
ATOM 751 C CA . GLU A 1 98 ? -2.572 -32.688 5.289 1 98.31 98 GLU A CA 1
ATOM 752 C C . GLU A 1 98 ? -3.238 -33.25 4.039 1 98.31 98 GLU A C 1
ATOM 754 O O . GLU A 1 98 ? -2.775 -34.25 3.477 1 98.31 98 GLU A O 1
ATOM 759 N N . ALA A 1 99 ? -4.289 -32.656 3.645 1 97.94 99 ALA A N 1
ATOM 760 C CA . ALA A 1 99 ? -4.992 -33.062 2.439 1 97.94 99 ALA A CA 1
ATOM 761 C C . ALA A 1 99 ? -4.105 -32.938 1.206 1 97.94 99 ALA A C 1
ATOM 763 O O . ALA A 1 99 ? -4.078 -33.812 0.343 1 97.94 99 ALA A O 1
ATOM 764 N N . SER A 1 100 ? -3.426 -31.812 1.095 1 98.62 100 SER A N 1
ATOM 765 C CA . SER A 1 100 ? -2.543 -31.562 -0.04 1 98.62 100 SER A CA 1
ATOM 766 C C . SER A 1 100 ? -1.432 -32.594 -0.117 1 98.62 100 SER A C 1
ATOM 768 O O . SER A 1 100 ? -1.124 -33.094 -1.197 1 98.62 100 SER A O 1
ATOM 770 N N . LEU A 1 101 ? -0.8 -32.906 1.051 1 98.75 101 LEU A N 1
ATOM 771 C CA . LEU A 1 101 ? 0.28 -33.875 1.08 1 98.75 101 LEU A CA 1
ATOM 772 C C . LEU A 1 101 ? -0.219 -35.25 0.633 1 98.75 101 LEU A C 1
ATOM 774 O O . LEU A 1 101 ? 0.478 -35.969 -0.092 1 98.75 101 LEU A O 1
ATOM 778 N N . ARG A 1 102 ? -1.41 -35.594 1.043 1 98.5 102 ARG A N 1
ATOM 779 C CA . ARG A 1 102 ? -2 -36.875 0.617 1 98.5 102 ARG A CA 1
ATOM 780 C C . ARG A 1 102 ? -2.215 -36.875 -0.893 1 98.5 102 ARG A C 1
ATOM 782 O O . ARG A 1 102 ? -1.848 -37.844 -1.563 1 98.5 102 ARG A O 1
ATOM 789 N N . LYS A 1 103 ? -2.785 -35.906 -1.427 1 97.94 103 LYS A N 1
ATOM 790 C CA . LYS A 1 103 ? -3.072 -35.812 -2.855 1 97.94 103 LYS A CA 1
ATOM 791 C C . LYS A 1 103 ? -1.785 -35.812 -3.676 1 97.94 103 LYS A C 1
ATOM 793 O O . LYS A 1 103 ? -1.686 -36.469 -4.703 1 97.94 103 LYS A O 1
ATOM 798 N N . LEU A 1 104 ? -0.808 -35.031 -3.215 1 98.44 104 LEU A N 1
ATOM 799 C CA . LEU A 1 104 ? 0.466 -34.906 -3.91 1 98.44 104 LEU A CA 1
ATOM 800 C C . LEU A 1 104 ? 1.329 -36.156 -3.734 1 98.44 104 LEU A C 1
ATOM 802 O O . LEU A 1 104 ? 2.336 -36.312 -4.426 1 98.44 104 LEU A O 1
ATOM 806 N N . GLN A 1 105 ? 0.94 -37 -2.805 1 98.44 105 GLN A N 1
ATOM 807 C CA . GLN A 1 105 ? 1.653 -38.25 -2.521 1 98.44 105 GLN A CA 1
ATOM 808 C C . GLN A 1 105 ? 3.107 -37.969 -2.15 1 98.44 105 GLN A C 1
ATOM 810 O O . GLN A 1 105 ? 4.02 -38.594 -2.691 1 98.44 105 GLN A O 1
ATOM 815 N N . THR A 1 106 ? 3.312 -37.062 -1.269 1 98.44 106 THR A N 1
ATOM 816 C CA . THR A 1 106 ? 4.629 -36.688 -0.764 1 98.44 106 THR A CA 1
ATOM 817 C C . THR A 1 106 ? 4.543 -36.281 0.7 1 98.44 106 THR A C 1
ATOM 819 O O . THR A 1 106 ? 3.453 -36.031 1.226 1 98.44 106 THR A O 1
ATOM 822 N N . SER A 1 107 ? 5.676 -36.219 1.419 1 98.19 107 SER A N 1
ATOM 823 C CA . SER A 1 107 ? 5.691 -35.938 2.846 1 98.19 107 SER A CA 1
ATOM 824 C C . SER A 1 107 ? 5.965 -34.438 3.096 1 98.19 107 SER A C 1
ATOM 826 O O . SER A 1 107 ? 5.855 -33.969 4.227 1 98.19 107 SER A O 1
ATOM 828 N N . TYR A 1 108 ? 6.328 -33.719 2.037 1 98.62 108 TYR A N 1
ATOM 829 C CA . TYR A 1 108 ? 6.609 -32.312 2.205 1 98.62 108 TYR A CA 1
ATOM 830 C C . TYR A 1 108 ? 6.324 -31.547 0.921 1 98.62 108 TYR A C 1
ATOM 832 O O . TYR A 1 108 ? 6.215 -32.125 -0.155 1 98.62 108 TYR A O 1
ATOM 840 N N . VAL A 1 109 ? 6.172 -30.281 1.062 1 98.81 109 VAL A N 1
ATOM 841 C CA . VAL A 1 109 ? 6.156 -29.359 -0.067 1 98.81 109 VAL A CA 1
ATOM 842 C C . VAL A 1 109 ? 7.262 -28.312 0.103 1 98.81 109 VAL A C 1
ATOM 844 O O . VAL A 1 109 ? 7.672 -28.016 1.227 1 98.81 109 VAL A O 1
ATOM 847 N N . ASP A 1 110 ? 7.762 -27.812 -1.026 1 98.88 110 ASP A N 1
ATOM 848 C CA . ASP A 1 110 ? 8.852 -26.844 -0.982 1 98.88 110 ASP A CA 1
ATOM 849 C C . ASP A 1 110 ? 8.344 -25.469 -0.562 1 98.88 110 ASP A C 1
ATOM 851 O O . ASP A 1 110 ? 9.008 -24.766 0.205 1 98.88 110 ASP A O 1
ATOM 855 N N . ILE A 1 111 ? 7.199 -25.062 -1.073 1 98.88 111 ILE A N 1
ATOM 856 C CA . ILE A 1 111 ? 6.617 -23.766 -0.736 1 98.88 111 ILE A CA 1
ATOM 857 C C . ILE A 1 111 ? 5.133 -23.938 -0.409 1 98.88 111 ILE A C 1
ATOM 859 O O . ILE A 1 111 ? 4.387 -24.531 -1.181 1 98.88 111 ILE A O 1
ATOM 863 N N . LEU A 1 112 ? 4.703 -23.422 0.694 1 98.94 112 LEU A N 1
ATOM 864 C CA . LEU A 1 112 ? 3.285 -23.297 1.018 1 98.94 112 LEU A CA 1
ATOM 865 C C . LEU A 1 112 ? 2.859 -21.844 1.039 1 98.94 112 LEU A C 1
ATOM 867 O O . LEU A 1 112 ? 3.404 -21.031 1.804 1 98.94 112 LEU A O 1
ATOM 871 N N . TYR A 1 113 ? 1.845 -21.578 0.242 1 98.88 113 TYR A N 1
ATOM 872 C CA . TYR A 1 113 ? 1.334 -20.203 0.163 1 98.88 113 TYR A CA 1
ATOM 873 C C . TYR A 1 113 ? 0.1 -20.031 1.041 1 98.88 113 TYR A C 1
ATOM 875 O O . TYR A 1 113 ? -0.773 -20.906 1.073 1 98.88 113 TYR A O 1
ATOM 883 N N . VAL A 1 114 ? 0.075 -18.859 1.732 1 98.88 114 VAL A N 1
ATOM 884 C CA . VAL A 1 114 ? -1.235 -18.281 2.008 1 98.88 114 VAL A CA 1
ATOM 885 C C . VAL A 1 114 ? -1.859 -17.781 0.711 1 98.88 114 VAL A C 1
ATOM 887 O O . VAL A 1 114 ? -1.32 -16.875 0.07 1 98.88 114 VAL A O 1
ATOM 890 N N . HIS A 1 115 ? -2.975 -18.297 0.317 1 98.69 115 HIS A N 1
ATOM 891 C CA . HIS A 1 115 ? -3.496 -18.078 -1.027 1 98.69 115 HIS A CA 1
ATOM 892 C C . HIS A 1 115 ? -4.074 -16.672 -1.172 1 98.69 115 HIS A C 1
ATOM 894 O O . HIS A 1 115 ? -3.906 -16.031 -2.211 1 98.69 115 HIS A O 1
ATOM 900 N N . TRP A 1 116 ? -4.789 -16.234 -0.203 1 98.5 116 TRP A N 1
ATOM 901 C CA . TRP A 1 116 ? -5.375 -14.898 -0.177 1 98.5 116 TRP A CA 1
ATOM 902 C C . TRP A 1 116 ? -5.605 -14.43 1.256 1 98.5 116 TRP A C 1
ATOM 904 O O . TRP A 1 116 ? -5.754 -15.25 2.166 1 98.5 116 TRP A O 1
ATOM 914 N N . TRP A 1 117 ? -5.562 -13.156 1.455 1 98.62 117 TRP A N 1
ATOM 915 C CA . TRP A 1 117 ? -5.738 -12.594 2.789 1 98.62 117 TRP A CA 1
ATOM 916 C C . TRP A 1 117 ? -7.215 -12.555 3.176 1 98.62 117 TRP A C 1
ATOM 918 O O . TRP A 1 117 ? -8.055 -12.094 2.402 1 98.62 117 TRP A O 1
ATOM 928 N N . ASP A 1 118 ? -7.555 -12.992 4.395 1 97.44 118 ASP A N 1
ATOM 929 C CA . ASP A 1 118 ? -8.953 -13.148 4.762 1 97.44 118 ASP A CA 1
ATOM 930 C C . ASP A 1 118 ? -9.391 -12.062 5.75 1 97.44 118 ASP A C 1
ATOM 932 O O . ASP A 1 118 ? -10.578 -11.922 6.035 1 97.44 118 ASP A O 1
ATOM 936 N N . TYR A 1 119 ? -8.477 -11.234 6.359 1 96.31 119 TYR A N 1
ATOM 937 C CA . TYR A 1 119 ? -8.703 -10.172 7.332 1 96.31 119 TYR A CA 1
ATOM 938 C C . TYR A 1 119 ? -9.289 -10.727 8.625 1 96.31 119 TYR A C 1
ATOM 940 O O . TYR A 1 119 ? -9.68 -9.969 9.508 1 96.31 119 TYR A O 1
ATOM 948 N N . ALA A 1 120 ? -9.375 -12.016 8.742 1 95 120 ALA A N 1
ATOM 949 C CA . ALA A 1 120 ? -10.031 -12.641 9.891 1 95 120 ALA A CA 1
ATOM 950 C C . ALA A 1 120 ? -9.008 -13.266 10.828 1 95 120 ALA A C 1
ATOM 952 O O . ALA A 1 120 ? -9.266 -13.422 12.031 1 95 120 ALA A O 1
ATOM 953 N N . THR A 1 121 ? -7.922 -13.617 10.336 1 96.88 121 THR A N 1
ATOM 954 C CA . THR A 1 121 ? -6.883 -14.297 11.102 1 96.88 121 THR A CA 1
ATOM 955 C C . THR A 1 121 ? -5.832 -13.305 11.586 1 96.88 121 THR A C 1
ATOM 957 O O . THR A 1 121 ? -5.383 -12.445 10.82 1 96.88 121 THR A O 1
ATOM 960 N N . THR A 1 122 ? -5.465 -13.391 12.844 1 97.56 122 THR A N 1
ATOM 961 C CA . THR A 1 122 ? -4.449 -12.492 13.375 1 97.56 122 THR A CA 1
ATOM 962 C C . THR A 1 122 ? -3.062 -12.891 12.875 1 97.56 122 THR A C 1
ATOM 964 O O . THR A 1 122 ? -2.816 -14.062 12.578 1 97.56 122 THR A O 1
ATOM 967 N N . ILE A 1 123 ? -2.148 -11.961 12.828 1 98.31 123 ILE A N 1
ATOM 968 C CA . ILE A 1 123 ? -0.793 -12.203 12.344 1 98.31 123 ILE A CA 1
ATOM 969 C C . ILE A 1 123 ? -0.077 -13.172 13.289 1 98.31 123 ILE A C 1
ATOM 971 O O . ILE A 1 123 ? 0.562 -14.125 12.844 1 98.31 123 ILE A O 1
ATOM 975 N N . PRO A 1 124 ? -0.213 -13.023 14.617 1 98.38 124 PRO A N 1
ATOM 976 C CA . PRO A 1 124 ? 0.437 -14.008 15.492 1 98.38 124 PRO A CA 1
ATOM 977 C C . PRO A 1 124 ? -0.071 -15.43 15.266 1 98.38 124 PRO A C 1
ATOM 979 O O . PRO A 1 124 ? 0.726 -16.359 15.18 1 98.38 124 PRO A O 1
ATOM 982 N N . GLU A 1 125 ? -1.378 -15.578 15.102 1 98.44 125 GLU A N 1
ATOM 983 C CA . GLU A 1 125 ? -1.918 -16.906 14.836 1 98.44 125 GLU A CA 1
ATOM 984 C C . GLU A 1 125 ? -1.364 -17.469 13.531 1 98.44 125 GLU A C 1
ATOM 986 O O . GLU A 1 125 ? -0.919 -18.625 13.484 1 98.44 125 GLU A O 1
ATOM 991 N N . LEU A 1 126 ? -1.347 -16.641 12.562 1 98.75 126 LEU A N 1
ATOM 992 C CA . LEU A 1 126 ? -0.906 -17.062 11.234 1 98.75 126 LEU A CA 1
ATOM 993 C C . LEU A 1 126 ? 0.556 -17.484 11.258 1 98.75 126 LEU A C 1
ATOM 995 O O . LEU A 1 126 ? 0.885 -18.594 10.828 1 98.75 126 LEU A O 1
ATOM 999 N N . MET A 1 127 ? 1.424 -16.641 11.789 1 98.81 127 MET A N 1
ATOM 1000 C CA . MET A 1 127 ? 2.865 -16.859 11.672 1 98.81 127 MET A CA 1
ATOM 1001 C C . MET A 1 127 ? 3.318 -18.016 12.562 1 98.81 127 MET A C 1
ATOM 1003 O O . MET A 1 127 ? 4.215 -18.766 12.188 1 98.81 127 MET A O 1
ATOM 1007 N N . HIS A 1 128 ? 2.699 -18.156 13.734 1 98.75 128 HIS A N 1
ATOM 1008 C CA . HIS A 1 128 ? 3.049 -19.281 14.578 1 98.75 128 HIS A CA 1
ATOM 1009 C C . HIS A 1 128 ? 2.584 -20.594 13.953 1 98.75 128 HIS A C 1
ATOM 1011 O O . HIS A 1 128 ? 3.311 -21.594 13.984 1 98.75 128 HIS A O 1
ATOM 1017 N N . GLY A 1 129 ? 1.351 -20.594 13.422 1 98.75 129 GLY A N 1
ATOM 1018 C CA . GLY A 1 129 ? 0.871 -21.797 12.742 1 98.75 129 GLY A CA 1
ATOM 1019 C C . GLY A 1 129 ? 1.755 -22.203 11.578 1 98.75 129 GLY A C 1
ATOM 1020 O O . GLY A 1 129 ? 2.109 -23.391 11.453 1 98.75 129 GLY A O 1
ATOM 1021 N N . LEU A 1 130 ? 2.113 -21.297 10.758 1 98.94 130 LEU A N 1
ATOM 1022 C CA . LEU A 1 130 ? 2.959 -21.578 9.602 1 98.94 130 LEU A CA 1
ATOM 1023 C C . LEU A 1 130 ? 4.344 -22.047 10.039 1 98.94 130 LEU A C 1
ATOM 1025 O O . LEU A 1 130 ? 4.914 -22.953 9.438 1 98.94 130 LEU A O 1
ATOM 1029 N N . ASN A 1 131 ? 4.871 -21.375 11.047 1 98.81 131 ASN A N 1
ATOM 1030 C CA . ASN A 1 131 ? 6.176 -21.766 11.57 1 98.81 131 ASN A CA 1
ATOM 1031 C C . ASN A 1 131 ? 6.168 -23.219 12.047 1 98.81 131 ASN A C 1
ATOM 1033 O O . ASN A 1 131 ? 7.137 -23.953 11.836 1 98.81 131 ASN A O 1
ATOM 1037 N N . ASP A 1 132 ? 5.105 -23.594 12.727 1 98.75 132 ASP A N 1
ATOM 1038 C CA . ASP A 1 132 ? 4.98 -24.969 13.195 1 98.75 132 ASP A CA 1
ATOM 1039 C C . ASP A 1 132 ? 5.051 -25.969 12.039 1 98.75 132 ASP A C 1
ATOM 1041 O O . ASP A 1 132 ? 5.637 -27.047 12.164 1 98.75 132 ASP A O 1
ATOM 1045 N N . LEU A 1 133 ? 4.453 -25.625 10.906 1 98.75 133 LEU A N 1
ATOM 1046 C CA . LEU A 1 133 ? 4.496 -26.5 9.742 1 98.75 133 LEU A CA 1
ATOM 1047 C C . LEU A 1 133 ? 5.922 -26.641 9.211 1 98.75 133 LEU A C 1
ATOM 1049 O O . LEU A 1 133 ? 6.332 -27.719 8.805 1 98.75 133 LEU A O 1
ATOM 1053 N N . VAL A 1 134 ? 6.688 -25.562 9.188 1 98.81 134 VAL A N 1
ATOM 1054 C CA . VAL A 1 134 ? 8.07 -25.578 8.727 1 98.81 134 VAL A CA 1
ATOM 1055 C C . VAL A 1 134 ? 8.922 -26.422 9.68 1 98.81 134 VAL A C 1
ATOM 1057 O O . VAL A 1 134 ? 9.703 -27.266 9.242 1 98.81 134 VAL A O 1
ATOM 1060 N N . THR A 1 135 ? 8.719 -26.234 10.992 1 98.38 135 THR A N 1
ATOM 1061 C CA . THR A 1 135 ? 9.516 -26.922 12 1 98.38 135 THR A CA 1
ATOM 1062 C C . THR A 1 135 ? 9.211 -28.422 11.984 1 98.38 135 THR A C 1
ATOM 1064 O O . THR A 1 135 ? 10.086 -29.234 12.289 1 98.38 135 THR A O 1
ATOM 1067 N N . SER A 1 136 ? 8.039 -28.75 11.586 1 98.19 136 SER A N 1
ATOM 1068 C CA . SER A 1 136 ? 7.648 -30.156 11.516 1 98.19 136 SER A CA 1
ATOM 1069 C C . SER A 1 136 ? 8.289 -30.859 10.312 1 98.19 136 SER A C 1
ATOM 1071 O O . SER A 1 136 ? 8.234 -32.062 10.195 1 98.19 136 SER A O 1
ATOM 1073 N N . GLY A 1 137 ? 8.789 -30.078 9.32 1 98.19 137 GLY A N 1
ATOM 1074 C CA . GLY A 1 137 ? 9.438 -30.641 8.141 1 98.19 137 GLY A CA 1
ATOM 1075 C C . GLY A 1 137 ? 8.484 -30.828 6.977 1 98.19 137 GLY A C 1
ATOM 1076 O O . GLY A 1 137 ? 8.906 -31.234 5.891 1 98.19 137 GLY A O 1
ATOM 1077 N N . LYS A 1 138 ? 7.23 -30.469 7.109 1 98.75 138 LYS A N 1
ATOM 1078 C CA . LYS A 1 138 ? 6.234 -30.672 6.062 1 98.75 138 LYS A CA 1
ATOM 1079 C C . LYS A 1 138 ? 6.293 -29.562 5.02 1 98.75 138 LYS A C 1
ATOM 1081 O O . LYS A 1 138 ? 5.785 -29.719 3.906 1 98.75 138 LYS A O 1
ATOM 1086 N N . VAL A 1 139 ? 6.805 -28.469 5.383 1 98.88 139 VAL A N 1
ATOM 1087 C CA . VAL A 1 139 ? 6.961 -27.297 4.523 1 98.88 139 VAL A CA 1
ATOM 1088 C C . VAL A 1 139 ? 8.391 -26.766 4.617 1 98.88 139 VAL A C 1
ATOM 1090 O O . VAL A 1 139 ? 8.961 -26.703 5.707 1 98.88 139 VAL A O 1
ATOM 1093 N N . LEU A 1 140 ? 9.023 -26.422 3.49 1 98.81 140 LEU A N 1
ATOM 1094 C CA . LEU A 1 140 ? 10.383 -25.906 3.533 1 98.81 140 LEU A CA 1
ATOM 1095 C C . LEU A 1 140 ? 10.398 -24.391 3.604 1 98.81 140 LEU A C 1
ATOM 1097 O O . LEU A 1 140 ? 11.125 -23.797 4.41 1 98.81 140 LEU A O 1
ATOM 1101 N N . TYR A 1 141 ? 9.617 -23.703 2.748 1 98.81 141 TYR A N 1
ATOM 1102 C CA . TYR A 1 141 ? 9.57 -22.25 2.678 1 98.81 141 TYR A CA 1
ATOM 1103 C C . TYR A 1 141 ? 8.133 -21.75 2.645 1 98.81 141 TYR A C 1
ATOM 1105 O O . TYR A 1 141 ? 7.219 -22.5 2.301 1 98.81 141 TYR A O 1
ATOM 1113 N N . LEU A 1 142 ? 7.953 -20.5 3.057 1 98.94 142 LEU A N 1
ATOM 1114 C CA . LEU A 1 142 ? 6.625 -19.906 3.121 1 98.94 142 LEU A CA 1
ATOM 1115 C C . LEU A 1 142 ? 6.449 -18.844 2.035 1 98.94 142 LEU A C 1
ATOM 1117 O O . LEU A 1 142 ? 7.367 -18.078 1.764 1 98.94 142 LEU A O 1
ATOM 1121 N N . GLY A 1 143 ? 5.301 -18.859 1.357 1 98.94 143 GLY A N 1
ATOM 1122 C CA . GLY A 1 143 ? 4.883 -17.828 0.429 1 98.94 143 GLY A CA 1
ATOM 1123 C C . GLY A 1 143 ? 3.555 -17.188 0.804 1 98.94 143 GLY A C 1
ATOM 1124 O O . GLY A 1 143 ? 2.803 -17.734 1.61 1 98.94 143 GLY A O 1
ATOM 1125 N N . ILE A 1 144 ? 3.283 -16.047 0.252 1 98.94 144 ILE A N 1
ATOM 1126 C CA . ILE A 1 144 ? 2.012 -15.359 0.468 1 98.94 144 ILE A CA 1
ATOM 1127 C C . ILE A 1 144 ? 1.519 -14.766 -0.847 1 98.94 144 ILE A C 1
ATOM 1129 O O . ILE A 1 144 ? 2.318 -14.305 -1.666 1 98.94 144 ILE A O 1
ATOM 1133 N N . SER A 1 145 ? 0.213 -14.883 -1.054 1 98.69 145 SER A N 1
ATOM 1134 C CA . SER A 1 145 ? -0.384 -14.422 -2.305 1 98.69 145 SER A CA 1
ATOM 1135 C C . SER A 1 145 ? -1.553 -13.477 -2.049 1 98.69 145 SER A C 1
ATOM 1137 O O . SER A 1 145 ? -2.189 -13.539 -0.996 1 98.69 145 SER A O 1
ATOM 1139 N N . ASP A 1 146 ? -1.769 -12.508 -2.963 1 98.56 146 ASP A N 1
ATOM 1140 C CA . ASP A 1 146 ? -2.977 -11.695 -3.023 1 98.56 146 ASP A CA 1
ATOM 1141 C C . ASP A 1 146 ? -3.26 -11.031 -1.675 1 98.56 146 ASP A C 1
ATOM 1143 O O . ASP A 1 146 ? -4.367 -11.141 -1.146 1 98.56 146 ASP A O 1
ATOM 1147 N N . THR A 1 147 ? -2.25 -10.383 -1.113 1 98.88 147 THR A N 1
ATOM 1148 C CA . THR A 1 147 ? -2.289 -9.773 0.213 1 98.88 147 THR A CA 1
ATOM 1149 C C . THR A 1 147 ? -1.735 -8.359 0.174 1 98.88 147 THR A C 1
ATOM 1151 O O . THR A 1 147 ? -0.72 -8.094 -0.476 1 98.88 147 THR A O 1
ATOM 1154 N N . PRO A 1 148 ? -2.43 -7.391 0.858 1 98.81 148 PRO A N 1
ATOM 1155 C CA . PRO A 1 148 ? -1.866 -6.039 0.905 1 98.81 148 PRO A CA 1
ATOM 1156 C C . PRO A 1 148 ? -0.442 -6.012 1.456 1 98.81 148 PRO A C 1
ATOM 1158 O O . PRO A 1 148 ? -0.128 -6.742 2.4 1 98.81 148 PRO A O 1
ATOM 1161 N N . ALA A 1 149 ? 0.406 -5.137 0.848 1 98.88 149 ALA A N 1
ATOM 1162 C CA . ALA A 1 149 ? 1.823 -5.07 1.191 1 98.88 149 ALA A CA 1
ATOM 1163 C C . ALA A 1 149 ? 2.014 -4.77 2.676 1 98.88 149 ALA A C 1
ATOM 1165 O O . ALA A 1 149 ? 2.938 -5.289 3.307 1 98.88 149 ALA A O 1
ATOM 1166 N N . TRP A 1 150 ? 1.133 -3.92 3.285 1 98.88 150 TRP A N 1
ATOM 1167 C CA . TRP A 1 150 ? 1.318 -3.531 4.68 1 98.88 150 TRP A CA 1
ATOM 1168 C C . TRP A 1 150 ? 1.089 -4.719 5.609 1 98.88 150 TRP A C 1
ATOM 1170 O O . TRP A 1 150 ? 1.69 -4.797 6.684 1 98.88 150 TRP A O 1
ATOM 1180 N N . VAL A 1 151 ? 0.219 -5.691 5.234 1 98.88 151 VAL A N 1
ATOM 1181 C CA . VAL A 1 151 ? 0.003 -6.906 6.016 1 98.88 151 VAL A CA 1
ATOM 1182 C C . VAL A 1 151 ? 1.243 -7.793 5.945 1 98.88 151 VAL A C 1
ATOM 1184 O O . VAL A 1 151 ? 1.684 -8.336 6.965 1 98.88 151 VAL A O 1
ATOM 1187 N N . VAL A 1 152 ? 1.813 -7.91 4.746 1 98.94 152 VAL A N 1
ATOM 1188 C CA . VAL A 1 152 ? 2.949 -8.797 4.516 1 98.94 152 VAL A CA 1
ATOM 1189 C C . VAL A 1 152 ? 4.16 -8.297 5.297 1 98.94 152 VAL A C 1
ATOM 1191 O O . VAL A 1 152 ? 4.844 -9.078 5.965 1 98.94 152 VAL A O 1
ATOM 1194 N N . SER A 1 153 ? 4.469 -6.984 5.215 1 98.81 153 SER A N 1
ATOM 1195 C CA . SER A 1 153 ? 5.613 -6.438 5.938 1 98.81 153 SER A CA 1
ATOM 1196 C C . SER A 1 153 ? 5.426 -6.559 7.445 1 98.81 153 SER A C 1
ATOM 1198 O O . SER A 1 153 ? 6.383 -6.824 8.172 1 98.81 153 SER A O 1
ATOM 1200 N N . LYS A 1 154 ? 4.188 -6.344 7.926 1 98.81 154 LYS A N 1
ATOM 1201 C CA . LYS A 1 154 ? 3.875 -6.535 9.336 1 98.81 154 LYS A CA 1
ATOM 1202 C C . LYS A 1 154 ? 4.137 -7.977 9.766 1 98.81 154 LYS A C 1
ATOM 1204 O O . LYS A 1 154 ? 4.758 -8.219 10.805 1 98.81 154 LYS A O 1
ATOM 1209 N N . ALA A 1 155 ? 3.672 -8.922 8.953 1 98.88 155 ALA A N 1
ATOM 1210 C CA . ALA A 1 155 ? 3.836 -10.344 9.242 1 98.88 155 ALA A CA 1
ATOM 1211 C C . ALA A 1 155 ? 5.312 -10.727 9.273 1 98.88 155 ALA A C 1
ATOM 1213 O O . ALA A 1 155 ? 5.766 -11.414 10.195 1 98.88 155 ALA A O 1
ATOM 1214 N N . ASN A 1 156 ? 6.074 -10.32 8.258 1 98.88 156 ASN A N 1
ATOM 1215 C CA . ASN A 1 156 ? 7.492 -10.648 8.188 1 98.88 156 ASN A CA 1
ATOM 1216 C C . ASN A 1 156 ? 8.273 -10 9.328 1 98.88 156 ASN A C 1
ATOM 1218 O O . ASN A 1 156 ? 9.211 -10.602 9.867 1 98.88 156 ASN A O 1
ATOM 1222 N N . GLN A 1 157 ? 7.891 -8.766 9.656 1 98.81 157 GLN A N 1
ATOM 1223 C CA . GLN A 1 157 ? 8.57 -8.133 10.781 1 98.81 157 GLN A CA 1
ATOM 1224 C C . GLN A 1 157 ? 8.273 -8.859 12.086 1 98.81 157 GLN A C 1
ATOM 1226 O O . GLN A 1 157 ? 9.164 -9.039 12.922 1 98.81 157 GLN A O 1
ATOM 1231 N N . TYR A 1 158 ? 7.031 -9.234 12.32 1 98.75 158 TYR A N 1
ATOM 1232 C CA . TYR A 1 158 ? 6.672 -10.047 13.477 1 98.75 158 TYR A CA 1
ATOM 1233 C C . TYR A 1 158 ? 7.508 -11.32 13.531 1 98.75 158 TYR A C 1
ATOM 1235 O O . TYR A 1 158 ? 8.094 -11.648 14.57 1 98.75 158 TYR A O 1
ATOM 1243 N N . ALA A 1 159 ? 7.512 -12.047 12.422 1 98.81 159 ALA A N 1
ATOM 1244 C CA . ALA A 1 159 ? 8.234 -13.312 12.344 1 98.81 159 ALA A CA 1
ATOM 1245 C C . ALA A 1 159 ? 9.711 -13.117 12.672 1 98.81 159 ALA A C 1
ATOM 1247 O O . ALA A 1 159 ? 10.289 -13.875 13.461 1 98.81 159 ALA A O 1
ATOM 1248 N N . ARG A 1 160 ? 10.32 -12.125 12.062 1 98.31 160 ARG A N 1
ATOM 1249 C CA . ARG A 1 160 ? 11.734 -11.836 12.258 1 98.31 160 ARG A CA 1
ATOM 1250 C C . ARG A 1 160 ? 12.047 -11.586 13.734 1 98.31 160 ARG A C 1
ATOM 1252 O O . ARG A 1 160 ? 13 -12.141 14.273 1 98.31 160 ARG A O 1
ATOM 1259 N N . MET A 1 161 ? 11.227 -10.812 14.406 1 98.06 161 MET A N 1
ATOM 1260 C CA . MET A 1 161 ? 11.469 -10.414 15.789 1 98.06 161 MET A CA 1
ATOM 1261 C C . MET A 1 161 ? 11.141 -11.555 16.75 1 98.06 161 MET A C 1
ATOM 1263 O O . MET A 1 161 ? 11.719 -11.648 17.828 1 98.06 161 MET A O 1
ATOM 1267 N N . ALA A 1 162 ? 10.281 -12.445 16.344 1 98.25 162 ALA A N 1
ATOM 1268 C CA . ALA A 1 162 ? 9.859 -13.555 17.203 1 98.25 162 ALA A CA 1
ATOM 1269 C C . ALA A 1 162 ? 10.688 -14.805 16.922 1 98.25 162 ALA A C 1
ATOM 1271 O O . ALA A 1 162 ? 10.492 -15.844 17.547 1 98.25 162 ALA A O 1
ATOM 1272 N N . GLY A 1 163 ? 11.602 -14.742 15.953 1 98.19 163 GLY A N 1
ATOM 1273 C CA . GLY A 1 163 ? 12.438 -15.883 15.617 1 98.19 163 GLY A CA 1
ATOM 1274 C C . GLY A 1 163 ? 11.703 -16.938 14.812 1 98.19 163 GLY A C 1
ATOM 1275 O O . GLY A 1 163 ? 11.984 -18.141 14.945 1 98.19 163 GLY A O 1
ATOM 1276 N N . LEU A 1 164 ? 10.695 -16.562 14.047 1 98.81 164 LEU A N 1
ATOM 1277 C CA . LEU A 1 164 ? 9.906 -17.453 13.211 1 98.81 164 LEU A CA 1
ATOM 1278 C C . LEU A 1 164 ? 10.328 -17.344 11.75 1 98.81 164 LEU A C 1
ATOM 1280 O O . LEU A 1 164 ? 11.078 -16.438 11.375 1 98.81 164 LEU A O 1
ATOM 1284 N N . ARG A 1 165 ? 9.883 -18.328 10.984 1 98.69 165 ARG A N 1
ATOM 1285 C CA . ARG A 1 165 ? 10.148 -18.281 9.547 1 98.69 165 ARG A CA 1
ATOM 1286 C C . ARG A 1 165 ? 9.336 -17.188 8.875 1 98.69 165 ARG A C 1
ATOM 1288 O O . ARG A 1 165 ? 8.172 -16.969 9.211 1 98.69 165 ARG A O 1
ATOM 1295 N N . GLN A 1 166 ? 9.938 -16.469 7.918 1 98.81 166 GLN A N 1
ATOM 1296 C CA . GLN A 1 166 ? 9.312 -15.383 7.18 1 98.81 166 GLN A CA 1
ATOM 1297 C C . GLN A 1 166 ? 8.797 -15.859 5.828 1 98.81 166 GLN A C 1
ATOM 1299 O O . GLN A 1 166 ? 9.219 -16.906 5.328 1 98.81 166 GLN A O 1
ATOM 1304 N N . PHE A 1 167 ? 7.84 -15.086 5.277 1 98.94 167 PHE A N 1
ATOM 1305 C CA . PHE A 1 167 ? 7.527 -15.258 3.863 1 98.94 167 PHE A CA 1
ATOM 1306 C C . PHE A 1 167 ? 8.727 -14.883 2.998 1 98.94 167 PHE A C 1
ATOM 1308 O O . PHE A 1 167 ? 9.336 -13.828 3.193 1 98.94 167 PHE A O 1
ATOM 1315 N N . VAL A 1 168 ? 9.023 -15.711 1.918 1 98.69 168 VAL A N 1
ATOM 1316 C CA . VAL A 1 168 ? 10.203 -15.445 1.098 1 98.69 168 VAL A CA 1
ATOM 1317 C C . VAL A 1 168 ? 9.773 -15.156 -0.339 1 98.69 168 VAL A C 1
ATOM 1319 O O . VAL A 1 168 ? 10.594 -14.742 -1.163 1 98.69 168 VAL A O 1
ATOM 1322 N N . VAL A 1 169 ? 8.523 -15.336 -0.654 1 98.81 169 VAL A N 1
ATOM 1323 C CA . VAL A 1 169 ? 8.047 -15.109 -2.016 1 98.81 169 VAL A CA 1
ATOM 1324 C C . VAL A 1 169 ? 6.621 -14.57 -1.98 1 98.81 169 VAL A C 1
ATOM 1326 O O . VAL A 1 169 ? 5.824 -14.961 -1.123 1 98.81 169 VAL A O 1
ATOM 1329 N N . TYR A 1 170 ? 6.305 -13.586 -2.9 1 98.88 170 TYR A N 1
ATOM 1330 C CA . TYR A 1 170 ? 4.977 -13.016 -3.09 1 98.88 170 TYR A CA 1
ATOM 1331 C C . TYR A 1 170 ? 4.402 -13.414 -4.445 1 98.88 170 TYR A C 1
ATOM 1333 O O . TYR A 1 170 ? 5.074 -13.289 -5.469 1 98.88 170 TYR A O 1
ATOM 1341 N N . GLN A 1 171 ? 3.158 -13.938 -4.434 1 98.81 171 GLN A N 1
ATOM 1342 C CA . GLN A 1 171 ? 2.461 -14.266 -5.672 1 98.81 171 GLN A CA 1
ATOM 1343 C C . GLN A 1 171 ? 1.221 -13.398 -5.855 1 98.81 171 GLN A C 1
ATOM 1345 O O . GLN A 1 171 ? 0.476 -13.164 -4.898 1 98.81 171 GLN A O 1
ATOM 1350 N N . GLY A 1 172 ? 1.046 -12.852 -7.012 1 98 172 GLY A N 1
ATOM 1351 C CA . GLY A 1 172 ? -0.113 -12.031 -7.324 1 98 172 GLY A CA 1
ATOM 1352 C C . GLY A 1 172 ? -0.254 -11.734 -8.805 1 98 172 GLY A C 1
ATOM 1353 O O . GLY A 1 172 ? 0.581 -12.148 -9.609 1 98 172 GLY A O 1
ATOM 1354 N N . MET A 1 173 ? -1.343 -11.062 -9.188 1 96.94 173 MET A N 1
ATOM 1355 C CA . MET A 1 173 ? -1.639 -10.773 -10.586 1 96.94 173 MET A CA 1
ATOM 1356 C C . MET A 1 173 ? -0.854 -9.555 -11.07 1 96.94 173 MET A C 1
ATOM 1358 O O . MET A 1 173 ? -0.877 -8.5 -10.43 1 96.94 173 MET A O 1
ATOM 1362 N N . TRP A 1 174 ? -0.118 -9.719 -12.133 1 97.19 174 TRP A N 1
ATOM 1363 C CA . TRP A 1 174 ? 0.71 -8.641 -12.672 1 97.19 174 TRP A CA 1
ATOM 1364 C C . TRP A 1 174 ? 1.011 -8.875 -14.148 1 97.19 174 TRP A C 1
ATOM 1366 O O . TRP A 1 174 ? 1.325 -9.992 -14.555 1 97.19 174 TRP A O 1
ATOM 1376 N N . ASN A 1 175 ? 0.816 -7.926 -14.992 1 96.88 175 ASN A N 1
ATOM 1377 C CA . ASN A 1 175 ? 1.19 -7.945 -16.406 1 96.88 175 ASN A CA 1
ATOM 1378 C C . ASN A 1 175 ? 1.311 -6.531 -16.969 1 96.88 175 ASN A C 1
ATOM 1380 O O . ASN A 1 175 ? 1.144 -5.551 -16.234 1 96.88 175 ASN A O 1
ATOM 1384 N N . ALA A 1 176 ? 1.56 -6.453 -18.266 1 97.62 176 ALA A N 1
ATOM 1385 C CA . ALA A 1 176 ? 1.813 -5.16 -18.906 1 97.62 176 ALA A CA 1
ATOM 1386 C C . ALA A 1 176 ? 0.568 -4.281 -18.875 1 97.62 176 ALA A C 1
ATOM 1388 O O . ALA A 1 176 ? 0.666 -3.053 -18.953 1 97.62 176 ALA A O 1
ATOM 1389 N N . SER A 1 177 ? -0.639 -4.879 -18.766 1 95.5 177 SER A N 1
ATOM 1390 C CA . SER A 1 177 ? -1.877 -4.109 -18.75 1 95.5 177 SER A CA 1
ATOM 1391 C C . SER A 1 177 ? -2.342 -3.83 -17.328 1 95.5 177 SER A C 1
ATOM 1393 O O . SER A 1 177 ? -3.287 -3.068 -17.109 1 95.5 177 SER A O 1
ATOM 1395 N N . MET A 1 178 ? -1.818 -4.469 -16.375 1 95.31 178 MET A N 1
ATOM 1396 C CA . MET A 1 178 ? -2.16 -4.332 -14.961 1 95.31 178 MET A CA 1
ATOM 1397 C C . MET A 1 178 ? -0.904 -4.191 -14.102 1 95.31 178 MET A C 1
ATOM 1399 O O . MET A 1 178 ? -0.312 -5.191 -13.695 1 95.31 178 MET A O 1
ATOM 1403 N N . ARG A 1 179 ? -0.603 -2.971 -13.695 1 96.5 179 ARG A N 1
ATOM 1404 C CA . ARG A 1 179 ? 0.723 -2.68 -13.164 1 96.5 179 ARG A CA 1
ATOM 1405 C C . ARG A 1 179 ? 0.655 -2.369 -11.672 1 96.5 179 ARG A C 1
ATOM 1407 O O . ARG A 1 179 ? 1.603 -1.826 -11.102 1 96.5 179 ARG A O 1
ATOM 1414 N N . ASP A 1 180 ? -0.447 -2.75 -10.961 1 96.62 180 ASP A N 1
ATOM 1415 C CA . ASP A 1 180 ? -0.688 -2.43 -9.562 1 96.62 180 ASP A CA 1
ATOM 1416 C C . ASP A 1 180 ? 0.442 -2.953 -8.68 1 96.62 180 ASP A C 1
ATOM 1418 O O . ASP A 1 180 ? 0.708 -2.398 -7.609 1 96.62 180 ASP A O 1
ATOM 1422 N N . PHE A 1 181 ? 1.21 -4.031 -9.109 1 97.19 181 PHE A N 1
ATOM 1423 C CA . PHE A 1 181 ? 2.354 -4.586 -8.391 1 97.19 181 PHE A CA 1
ATOM 1424 C C . PHE A 1 181 ? 3.385 -3.5 -8.102 1 97.19 181 PHE A C 1
ATOM 1426 O O . PHE A 1 181 ? 4.105 -3.572 -7.102 1 97.19 181 PHE A O 1
ATOM 1433 N N . GLU A 1 182 ? 3.416 -2.607 -8.969 1 96.88 182 GLU A N 1
ATOM 1434 C CA . GLU A 1 182 ? 4.531 -1.666 -9 1 96.88 182 GLU A CA 1
ATOM 1435 C C . GLU A 1 182 ? 4.395 -0.618 -7.895 1 96.88 182 GLU A C 1
ATOM 1437 O O . GLU A 1 182 ? 5.363 0.063 -7.555 1 96.88 182 GLU A O 1
ATOM 1442 N N . ARG A 1 183 ? 3.24 -0.487 -7.34 1 97.38 183 ARG A N 1
ATOM 1443 C CA . ARG A 1 183 ? 2.943 0.536 -6.34 1 97.38 183 ARG A CA 1
ATOM 1444 C C . ARG A 1 183 ? 3.639 0.23 -5.02 1 97.38 183 ARG A C 1
ATOM 1446 O O . ARG A 1 183 ? 4.543 0.96 -4.602 1 97.38 183 ARG A O 1
ATOM 1453 N N . ASP A 1 184 ? 3.225 -0.865 -4.418 1 98.44 184 ASP A N 1
ATOM 1454 C CA . ASP A 1 184 ? 3.697 -1.158 -3.068 1 98.44 184 ASP A CA 1
ATOM 1455 C C . ASP A 1 184 ? 4.34 -2.541 -3.002 1 98.44 184 ASP A C 1
ATOM 1457 O O . ASP A 1 184 ? 5.254 -2.77 -2.205 1 98.44 184 ASP A O 1
ATOM 1461 N N . ILE A 1 185 ? 3.857 -3.5 -3.832 1 98.69 185 ILE A N 1
ATOM 1462 C CA . ILE A 1 185 ? 4.254 -4.898 -3.701 1 98.69 185 ILE A CA 1
ATOM 1463 C C . ILE A 1 185 ? 5.723 -5.055 -4.098 1 98.69 185 ILE A C 1
ATOM 1465 O O . ILE A 1 185 ? 6.504 -5.672 -3.371 1 98.69 185 ILE A O 1
ATOM 1469 N N . ILE A 1 186 ? 6.148 -4.496 -5.219 1 98.06 186 ILE A N 1
ATOM 1470 C CA . ILE A 1 186 ? 7.523 -4.641 -5.688 1 98.06 186 ILE A CA 1
ATOM 1471 C C . ILE A 1 186 ? 8.477 -3.99 -4.684 1 98.06 186 ILE A C 1
ATOM 1473 O O . ILE A 1 186 ? 9.422 -4.629 -4.211 1 98.06 186 ILE A O 1
ATOM 1477 N N . PRO A 1 187 ? 8.227 -2.686 -4.273 1 97.56 187 PRO A N 1
ATOM 1478 C CA . PRO A 1 187 ? 9.172 -2.104 -3.316 1 97.56 187 PRO A CA 1
ATOM 1479 C C . PRO A 1 187 ? 9.188 -2.838 -1.979 1 97.56 187 PRO A C 1
ATOM 1481 O O . PRO A 1 187 ? 10.242 -2.979 -1.359 1 97.56 187 PRO A O 1
ATOM 1484 N N . MET A 1 188 ? 8.055 -3.283 -1.503 1 98.5 188 MET A N 1
ATOM 1485 C CA . MET A 1 188 ? 7.996 -4.047 -0.259 1 98.5 188 MET A CA 1
ATOM 1486 C C . MET A 1 188 ? 8.797 -5.336 -0.375 1 98.5 188 MET A C 1
ATOM 1488 O O . MET A 1 188 ? 9.586 -5.668 0.516 1 98.5 188 MET A O 1
ATOM 1492 N N . CYS A 1 189 ? 8.664 -6.074 -1.471 1 98.44 189 CYS A N 1
ATOM 1493 C CA . CYS A 1 189 ? 9.383 -7.328 -1.67 1 98.44 189 CYS A CA 1
ATOM 1494 C C . CYS A 1 189 ? 10.883 -7.09 -1.76 1 98.44 189 CYS A C 1
ATOM 1496 O O . CYS A 1 189 ? 11.672 -7.895 -1.258 1 98.44 189 CYS A O 1
ATOM 1498 N N . GLN A 1 190 ? 11.25 -6.031 -2.439 1 96.44 190 GLN A N 1
ATOM 1499 C CA . GLN A 1 190 ? 12.664 -5.684 -2.512 1 96.44 190 GLN A CA 1
ATOM 1500 C C . GLN A 1 190 ? 13.242 -5.441 -1.12 1 96.44 190 GLN A C 1
ATOM 1502 O O . GLN A 1 190 ? 14.32 -5.945 -0.794 1 96.44 190 GLN A O 1
ATOM 1507 N N . ASP A 1 191 ? 12.547 -4.707 -0.336 1 96.88 191 ASP A N 1
ATOM 1508 C CA . ASP A 1 191 ? 12.992 -4.379 1.014 1 96.88 191 ASP A CA 1
ATOM 1509 C C . ASP A 1 191 ? 13.07 -5.633 1.884 1 96.88 191 ASP A C 1
ATOM 1511 O O . ASP A 1 191 ? 13.984 -5.77 2.705 1 96.88 191 ASP A O 1
ATOM 1515 N N . GLU A 1 192 ? 12.141 -6.574 1.688 1 97.69 192 GLU A N 1
ATOM 1516 C CA . GLU A 1 192 ? 12.031 -7.766 2.521 1 97.69 192 GLU A CA 1
ATOM 1517 C C . GLU A 1 192 ? 12.906 -8.898 1.985 1 97.69 192 GLU A C 1
ATOM 1519 O O . GLU A 1 192 ? 13.016 -9.953 2.611 1 97.69 192 GLU A O 1
ATOM 1524 N N . GLY A 1 193 ? 13.508 -8.688 0.822 1 96.81 193 GLY A N 1
ATOM 1525 C CA . GLY A 1 193 ? 14.312 -9.75 0.224 1 96.81 193 GLY A CA 1
ATOM 1526 C C . GLY A 1 193 ? 13.477 -10.906 -0.296 1 96.81 193 GLY A C 1
ATOM 1527 O O . GLY A 1 193 ? 13.883 -12.062 -0.198 1 96.81 193 GLY A O 1
ATOM 1528 N N . MET A 1 194 ? 12.273 -10.633 -0.773 1 98.31 194 MET A N 1
ATOM 1529 C CA . MET A 1 194 ? 11.352 -11.656 -1.246 1 98.31 194 MET A CA 1
ATOM 1530 C C . MET A 1 194 ? 11.406 -11.773 -2.766 1 98.31 194 MET A C 1
ATOM 1532 O O . MET A 1 194 ? 11.648 -10.789 -3.465 1 98.31 194 MET A O 1
ATOM 1536 N N . GLY A 1 195 ? 11.164 -12.984 -3.293 1 98.06 195 GLY A N 1
ATOM 1537 C CA . GLY A 1 195 ? 10.938 -13.164 -4.715 1 98.06 195 GLY A CA 1
ATOM 1538 C C . GLY A 1 195 ? 9.523 -12.805 -5.141 1 98.06 195 GLY A C 1
ATOM 1539 O O . GLY A 1 195 ? 8.641 -12.633 -4.297 1 98.06 195 GLY A O 1
ATOM 1540 N N . LEU A 1 196 ? 9.336 -12.602 -6.414 1 98.19 196 LEU A N 1
ATOM 1541 C CA . LEU A 1 196 ? 8.031 -12.297 -7.008 1 98.19 196 LEU A CA 1
ATOM 1542 C C . LEU A 1 196 ? 7.617 -13.383 -7.996 1 98.19 196 LEU A C 1
ATOM 1544 O O . LEU A 1 196 ? 8.383 -13.727 -8.898 1 98.19 196 LEU A O 1
ATOM 1548 N N . CYS A 1 197 ? 6.441 -13.938 -7.812 1 98.12 197 CYS A N 1
ATOM 1549 C CA . CYS A 1 197 ? 5.879 -14.938 -8.719 1 98.12 197 CYS A CA 1
ATOM 1550 C C . CYS A 1 197 ? 4.527 -14.484 -9.258 1 98.12 197 CYS A C 1
ATOM 1552 O O . CYS A 1 197 ? 3.486 -14.984 -8.828 1 98.12 197 CYS A O 1
ATOM 1554 N N . PRO A 1 198 ? 4.551 -13.594 -10.227 1 97.62 198 PRO A N 1
ATOM 1555 C CA . PRO A 1 198 ? 3.268 -13.102 -10.742 1 97.62 198 PRO A CA 1
ATOM 1556 C C . PRO A 1 198 ? 2.549 -14.133 -11.609 1 97.62 198 PRO A C 1
ATOM 1558 O O . PRO A 1 198 ? 3.193 -14.898 -12.328 1 97.62 198 PRO A O 1
ATOM 1561 N N . TYR A 1 199 ? 1.241 -14.156 -11.492 1 96.62 199 TYR A N 1
ATOM 1562 C CA . TYR A 1 199 ? 0.395 -14.891 -12.422 1 96.62 199 TYR A CA 1
ATOM 1563 C C . TYR A 1 199 ? -0.4 -13.938 -13.312 1 96.62 199 TYR A C 1
ATOM 1565 O O . TYR A 1 199 ? -0.384 -12.727 -13.102 1 96.62 199 TYR A O 1
ATOM 1573 N N . GLY A 1 200 ?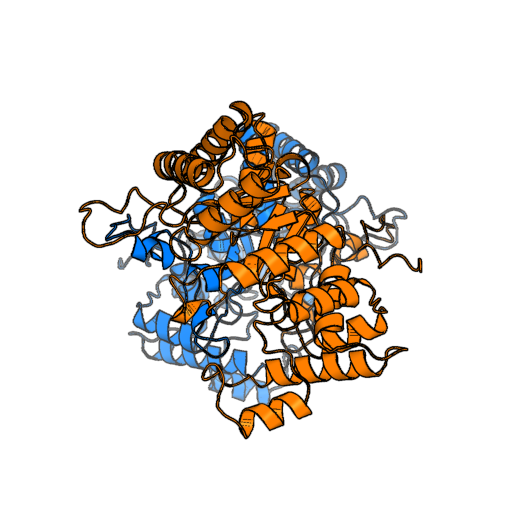 -0.995 -14.461 -14.367 1 94.5 200 GLY A N 1
ATOM 1574 C CA . GLY A 1 200 ? -1.725 -13.625 -15.305 1 94.5 200 GLY A CA 1
ATOM 1575 C C . GLY A 1 200 ? -0.819 -12.758 -16.156 1 94.5 200 GLY A C 1
ATOM 1576 O O . GLY A 1 200 ? -1.245 -11.719 -16.672 1 94.5 200 GLY A O 1
ATOM 1577 N N . VAL A 1 201 ? 0.377 -13.125 -16.391 1 95.06 201 VAL A N 1
ATOM 1578 C CA . VAL A 1 201 ? 1.403 -12.297 -17.016 1 95.06 201 VAL A CA 1
ATOM 1579 C C . VAL A 1 201 ? 1.082 -12.102 -18.5 1 95.06 201 VAL A C 1
ATOM 1581 O O . VAL A 1 201 ? 1.546 -11.141 -19.109 1 95.06 201 VAL A O 1
ATOM 1584 N N . LEU A 1 202 ? 0.303 -13.016 -19.062 1 93.06 202 LEU A N 1
ATOM 1585 C CA . LEU A 1 202 ? -0.078 -12.922 -20.469 1 93.06 202 LEU A CA 1
ATOM 1586 C C . LEU A 1 202 ? -1.493 -12.367 -20.609 1 93.06 202 LEU A C 1
ATOM 1588 O O . LEU A 1 202 ? -2.121 -12.516 -21.656 1 93.06 202 LEU A O 1
ATOM 1592 N N . ASN A 1 203 ? -1.971 -11.82 -19.594 1 92.5 203 ASN A N 1
ATOM 1593 C CA . ASN A 1 203 ? -3.273 -11.164 -19.531 1 92.5 203 ASN A CA 1
ATOM 1594 C C . ASN A 1 203 ? -4.398 -12.125 -19.922 1 92.5 203 ASN A C 1
ATOM 1596 O O . ASN A 1 203 ? -5.316 -11.742 -20.656 1 92.5 203 ASN A O 1
ATOM 1600 N N . GLN A 1 204 ? -4.211 -13.32 -19.5 1 86 204 GLN A N 1
ATOM 1601 C CA . GLN A 1 204 ? -5.23 -14.344 -19.703 1 86 204 GLN A CA 1
ATOM 1602 C C . GLN A 1 204 ? -5.59 -14.461 -21.188 1 86 204 GLN A C 1
ATOM 1604 O O . GLN A 1 204 ? -6.766 -14.547 -21.547 1 86 204 GLN A O 1
ATOM 1609 N N . GLY A 1 205 ? -4.648 -14.273 -21.984 1 83.56 205 GLY A N 1
ATOM 1610 C CA . GLY A 1 205 ? -4.832 -14.477 -23.406 1 83.56 205 GLY A CA 1
ATOM 1611 C C . GLY A 1 205 ? -5.25 -13.211 -24.141 1 83.56 205 GLY A C 1
ATOM 1612 O O . GLY A 1 205 ? -5.496 -13.242 -25.344 1 83.56 205 GLY A O 1
ATOM 1613 N N . ARG A 1 206 ? -5.215 -12.109 -23.469 1 88.88 206 ARG A N 1
ATOM 1614 C CA . ARG A 1 206 ? -5.73 -10.883 -24.062 1 88.88 206 ARG A CA 1
ATOM 1615 C C . ARG A 1 206 ? -4.621 -10.094 -24.766 1 88.88 206 ARG A C 1
ATOM 1617 O O . ARG A 1 206 ? -4.879 -9.078 -25.406 1 88.88 206 ARG A O 1
ATOM 1624 N N . PHE A 1 207 ? -3.439 -10.453 -24.578 1 93.19 207 PHE A N 1
ATOM 1625 C CA . PHE A 1 207 ? -2.371 -9.898 -25.406 1 93.19 207 PHE A CA 1
ATOM 1626 C C . PHE A 1 207 ? -2.328 -10.586 -26.766 1 93.19 207 PHE A C 1
ATOM 1628 O O . PHE A 1 207 ? -1.918 -11.742 -26.875 1 93.19 207 PHE A O 1
ATOM 1635 N N . GLN A 1 208 ? -2.771 -9.875 -27.75 1 91.69 208 GLN A N 1
ATOM 1636 C CA . GLN A 1 208 ? -2.855 -10.414 -29.109 1 91.69 208 GLN A CA 1
ATOM 1637 C C . GLN A 1 208 ? -2.373 -9.398 -30.141 1 91.69 208 GLN A C 1
ATOM 1639 O O . GLN A 1 208 ? -2.377 -8.195 -29.875 1 91.69 208 GLN A O 1
ATOM 1644 N N . THR A 1 209 ? -1.992 -9.945 -31.266 1 93.44 209 THR A N 1
ATOM 1645 C CA . THR A 1 209 ? -1.678 -9.078 -32.375 1 93.44 209 THR A CA 1
ATOM 1646 C C . THR A 1 209 ? -2.949 -8.484 -33 1 93.44 209 THR A C 1
ATOM 1648 O O . THR A 1 209 ? -4.055 -8.945 -32.688 1 93.44 209 THR A O 1
ATOM 1651 N N . GLU A 1 210 ? -2.676 -7.465 -33.812 1 90.44 210 GLU A N 1
ATOM 1652 C CA . GLU A 1 210 ? -3.82 -6.891 -34.5 1 90.44 210 GLU A CA 1
ATOM 1653 C C . GLU A 1 210 ? -4.551 -7.945 -35.344 1 90.44 210 GLU A C 1
ATOM 1655 O O . GLU A 1 210 ? -5.781 -7.965 -35.375 1 90.44 210 GLU A O 1
ATOM 1660 N N . GLU A 1 211 ? -3.809 -8.781 -36 1 89.06 211 GLU A N 1
ATOM 1661 C CA . GLU A 1 211 ? -4.383 -9.867 -36.781 1 89.06 211 GLU A CA 1
ATOM 1662 C C . GLU A 1 211 ? -5.172 -10.828 -35.906 1 89.06 211 GLU A C 1
ATOM 1664 O O . GLU A 1 211 ? -6.219 -11.336 -36.312 1 89.06 211 GLU A O 1
ATOM 1669 N N . GLY A 1 212 ? -4.594 -11.07 -34.75 1 85.19 212 GLY A N 1
ATOM 1670 C CA . GLY A 1 212 ? -5.293 -11.93 -33.812 1 85.19 212 GLY A CA 1
ATOM 1671 C C . GLY A 1 212 ? -6.633 -11.375 -33.375 1 85.19 212 GLY A C 1
ATOM 1672 O O . GLY A 1 212 ? -7.625 -12.102 -33.312 1 85.19 212 GLY A O 1
ATOM 1673 N N . PHE A 1 213 ? -6.641 -10.109 -33.094 1 83.38 213 PHE A N 1
ATOM 1674 C CA . PHE A 1 213 ? -7.879 -9.469 -32.688 1 83.38 213 PHE A CA 1
ATOM 1675 C C . PHE A 1 213 ? -8.922 -9.523 -33.781 1 83.38 213 PHE A C 1
ATOM 1677 O O . PHE A 1 213 ? -10.094 -9.789 -33.531 1 83.38 213 PHE A O 1
ATOM 1684 N N . LYS A 1 214 ? -8.531 -9.289 -34.969 1 83.75 214 LYS A N 1
ATOM 1685 C CA . LYS A 1 214 ? -9.422 -9.336 -36.125 1 83.75 214 LYS A CA 1
ATOM 1686 C C . LYS A 1 214 ? -10 -10.734 -36.344 1 83.75 214 LYS A C 1
ATOM 1688 O O . LYS A 1 214 ? -11.18 -10.891 -36.625 1 83.75 214 LYS A O 1
ATOM 1693 N N . ALA A 1 215 ? -9.148 -11.68 -36.219 1 82.88 215 ALA A N 1
ATOM 1694 C CA . ALA A 1 215 ? -9.586 -13.062 -36.344 1 82.88 215 ALA A CA 1
ATOM 1695 C C . ALA A 1 215 ? -10.617 -13.43 -35.281 1 82.88 215 ALA A C 1
ATOM 1697 O O . ALA A 1 215 ? -11.594 -14.133 -35.594 1 82.88 215 ALA A O 1
ATOM 1698 N N . ARG A 1 216 ? -10.375 -13.008 -34.125 1 75.5 216 ARG A N 1
ATOM 1699 C CA . ARG A 1 216 ? -11.289 -13.281 -33.031 1 75.5 216 ARG A CA 1
ATOM 1700 C C . ARG A 1 216 ? -12.641 -12.625 -33.25 1 75.5 216 ARG A C 1
ATOM 1702 O O . ARG A 1 216 ? -13.68 -13.172 -32.875 1 75.5 216 ARG A O 1
ATOM 1709 N N . GLU A 1 217 ? -12.617 -11.43 -33.719 1 73.69 217 GLU A N 1
ATOM 1710 C CA . GLU A 1 217 ? -13.859 -10.711 -34 1 73.69 217 GLU A CA 1
ATOM 1711 C C . GLU A 1 217 ? -14.688 -11.438 -35.031 1 73.69 217 GLU A C 1
ATOM 1713 O O . GLU A 1 217 ? -15.922 -11.414 -35 1 73.69 217 GLU A O 1
ATOM 1718 N N . GLN A 1 218 ? -14.047 -12.078 -36 1 73.94 218 GLN A N 1
ATOM 1719 C CA . GLN A 1 218 ? -14.734 -12.797 -37.062 1 73.94 218 GLN A CA 1
ATOM 1720 C C . GLN A 1 218 ? -15.203 -14.164 -36.594 1 73.94 218 GLN A C 1
ATOM 1722 O O . GLN A 1 218 ? -16.266 -14.641 -37 1 73.94 218 GLN A O 1
ATOM 1727 N N . ASN A 1 219 ? -14.352 -14.906 -35.906 1 64.06 219 ASN A N 1
ATOM 1728 C CA . ASN A 1 219 ? -14.664 -16.281 -35.531 1 64.06 219 ASN A CA 1
ATOM 1729 C C . ASN A 1 219 ? -15.016 -16.375 -34.062 1 64.06 219 ASN A C 1
ATOM 1731 O O . ASN A 1 219 ? -14.133 -16.312 -33.188 1 64.06 219 ASN A O 1
ATOM 1735 N N . ASN A 1 220 ? -16.141 -16.016 -33.594 1 53.81 220 ASN A N 1
ATOM 1736 C CA . ASN A 1 220 ? -16.594 -15.883 -32.219 1 53.81 220 ASN A CA 1
ATOM 1737 C C . ASN A 1 220 ? -16.406 -17.172 -31.438 1 53.81 220 ASN A C 1
ATOM 1739 O O . ASN A 1 220 ? -17.172 -17.469 -30.516 1 53.81 220 ASN A O 1
ATOM 1743 N N . GLU A 1 221 ? -15.758 -18.219 -31.906 1 45.09 221 GLU A N 1
ATOM 1744 C CA . GLU A 1 221 ? -15.922 -19.484 -31.203 1 45.09 221 GLU A CA 1
ATOM 1745 C C . GLU A 1 221 ? -15.445 -19.375 -29.75 1 45.09 221 GLU A C 1
ATOM 1747 O O . GLU A 1 221 ? -15.812 -20.203 -28.906 1 45.09 221 GLU A O 1
ATOM 1752 N N . GLY A 1 222 ? -14.438 -19.156 -29.469 1 39.09 222 GLY A N 1
ATOM 1753 C CA . GLY A 1 222 ? -13.922 -19.391 -28.125 1 39.09 222 GLY A CA 1
ATOM 1754 C C . GLY A 1 222 ? -14.656 -18.609 -27.062 1 39.09 222 GLY A C 1
ATOM 1755 O O . GLY A 1 222 ? -15.648 -17.922 -27.344 1 39.09 222 GLY A O 1
ATOM 1756 N N . ARG A 1 223 ? -14.211 -18.703 -25.797 1 44.47 223 ARG A N 1
ATOM 1757 C CA . ARG A 1 223 ? -14.82 -18.078 -24.625 1 44.47 223 ARG A CA 1
ATOM 1758 C C . ARG A 1 223 ? -15.367 -16.688 -24.969 1 44.47 223 ARG A C 1
ATOM 1760 O O . ARG A 1 223 ? -14.664 -15.867 -25.547 1 44.47 223 ARG A O 1
ATOM 1767 N N . LYS A 1 224 ? -16.703 -16.438 -25.359 1 46.75 224 LYS A N 1
ATOM 1768 C CA . LYS A 1 224 ? -17.359 -15.125 -25.297 1 46.75 224 LYS A CA 1
ATOM 1769 C C . LYS A 1 224 ? -16.516 -14.125 -24.516 1 46.75 224 LYS A C 1
ATOM 1771 O O . LYS A 1 224 ? -16.5 -14.156 -23.281 1 46.75 224 LYS A O 1
ATOM 1776 N N . HIS A 1 225 ? -15.234 -13.797 -24.984 1 45.91 225 HIS A N 1
ATOM 1777 C CA . HIS A 1 225 ? -14.195 -12.984 -24.375 1 45.91 225 HIS A CA 1
ATOM 1778 C C . HIS A 1 225 ? -14.734 -11.633 -23.938 1 45.91 225 HIS A C 1
ATOM 1780 O O . HIS A 1 225 ? -15.695 -11.125 -24.516 1 45.91 225 HIS A O 1
ATOM 1786 N N . THR A 1 226 ? -14.523 -11.289 -22.719 1 53.31 226 THR A N 1
ATOM 1787 C CA . THR A 1 226 ? -14.711 -9.938 -22.219 1 53.31 226 THR A CA 1
ATOM 1788 C C . THR A 1 226 ? -14.227 -8.914 -23.234 1 53.31 226 THR A C 1
ATOM 1790 O O . THR A 1 226 ? -13.133 -9.039 -23.781 1 53.31 226 THR A O 1
ATOM 1793 N N . PRO A 1 227 ? -15.172 -8.148 -23.797 1 57.94 227 PRO A N 1
ATOM 1794 C CA . PRO A 1 227 ? -14.727 -7.098 -24.719 1 57.94 227 PRO A CA 1
ATOM 1795 C C . PRO A 1 227 ? -13.406 -6.461 -24.297 1 57.94 227 PRO A C 1
ATOM 1797 O O . PRO A 1 227 ? -13.188 -6.223 -23.109 1 57.94 227 PRO A O 1
ATOM 1800 N N . LEU A 1 228 ? -12.359 -6.617 -25.156 1 69.19 228 LEU A N 1
ATOM 1801 C CA . LEU A 1 228 ? -11.078 -5.965 -24.922 1 69.19 228 LEU A CA 1
ATOM 1802 C C . LEU A 1 228 ? -11.273 -4.473 -24.656 1 69.19 228 LEU A C 1
ATOM 1804 O O . LEU A 1 228 ? -12.023 -3.807 -25.375 1 69.19 228 LEU A O 1
ATOM 1808 N N . SER A 1 229 ? -10.758 -4.074 -23.594 1 79 229 SER A N 1
ATOM 1809 C CA . SER A 1 229 ? -10.797 -2.643 -23.312 1 79 229 SER A CA 1
ATOM 1810 C C . SER A 1 229 ? -9.867 -1.877 -24.25 1 79 229 SER A C 1
ATOM 1812 O O . SER A 1 229 ? -9 -2.471 -24.891 1 79 229 SER A O 1
ATOM 1814 N N . GLY A 1 230 ? -10.203 -0.624 -24.516 1 85.56 230 GLY A N 1
ATOM 1815 C CA . GLY A 1 230 ? -9.281 0.239 -25.234 1 85.56 230 GLY A CA 1
ATOM 1816 C C . GLY A 1 230 ? -7.875 0.203 -24.688 1 85.56 230 GLY A C 1
ATOM 1817 O O . GLY A 1 230 ? -6.898 0.228 -25.438 1 85.56 230 GLY A O 1
ATOM 1818 N N . HIS A 1 231 ? -7.797 -0.008 -23.5 1 90.5 231 HIS A N 1
ATOM 1819 C CA . HIS A 1 231 ? -6.512 -0.084 -22.828 1 90.5 231 HIS A CA 1
ATOM 1820 C C . HIS A 1 231 ? -5.758 -1.353 -23.203 1 90.5 231 HIS A C 1
ATOM 1822 O O . HIS A 1 231 ? -4.582 -1.294 -23.578 1 90.5 231 HIS A O 1
ATOM 1828 N N . ASP A 1 232 ? -6.406 -2.502 -23.219 1 90.75 232 ASP A N 1
ATOM 1829 C CA . ASP A 1 232 ? -5.777 -3.77 -23.562 1 90.75 232 ASP A CA 1
ATOM 1830 C C . ASP A 1 232 ? -5.277 -3.746 -25.016 1 90.75 232 ASP A C 1
ATOM 1832 O O . ASP A 1 232 ? -4.207 -4.285 -25.312 1 90.75 232 ASP A O 1
ATOM 1836 N N . ARG A 1 233 ? -6.012 -3.127 -25.828 1 91.56 233 ARG A N 1
ATOM 1837 C CA . ARG A 1 233 ? -5.629 -3.041 -27.234 1 91.56 233 ARG A CA 1
ATOM 1838 C C . ARG A 1 233 ? -4.383 -2.182 -27.406 1 91.56 233 ARG A C 1
ATOM 1840 O O . ARG A 1 233 ? -3.5 -2.512 -28.203 1 91.56 233 ARG A O 1
ATOM 1847 N N . ALA A 1 234 ? -4.383 -1.056 -26.734 1 94.38 234 ALA A N 1
ATOM 1848 C CA . ALA A 1 234 ? -3.227 -0.164 -26.812 1 94.38 234 ALA A CA 1
ATOM 1849 C C . ALA A 1 234 ? -1.959 -0.859 -26.328 1 94.38 234 ALA A C 1
ATOM 1851 O O . ALA A 1 234 ? -0.905 -0.755 -26.953 1 94.38 234 ALA A O 1
ATOM 1852 N N . VAL A 1 235 ? -2.061 -1.548 -25.281 1 96.75 235 VAL A N 1
ATOM 1853 C CA . VAL A 1 235 ? -0.909 -2.254 -24.719 1 96.75 235 VAL A CA 1
ATOM 1854 C C . VAL A 1 235 ? -0.493 -3.383 -25.656 1 96.75 235 VAL A C 1
ATOM 1856 O O . VAL A 1 235 ? 0.697 -3.58 -25.922 1 96.75 235 VAL A O 1
ATOM 1859 N N . SER A 1 236 ? -1.469 -4.086 -26.172 1 96.62 236 SER A N 1
ATOM 1860 C CA . SER A 1 236 ? -1.177 -5.148 -27.125 1 96.62 236 SER A CA 1
ATOM 1861 C C . SER A 1 236 ? -0.427 -4.609 -28.344 1 96.62 236 SER A C 1
ATOM 1863 O O . SER A 1 236 ? 0.501 -5.254 -28.844 1 96.62 236 SER A O 1
ATOM 1865 N N . ARG A 1 237 ? -0.862 -3.461 -28.766 1 96.75 237 ARG A N 1
ATOM 1866 C CA . ARG A 1 237 ? -0.2 -2.846 -29.922 1 96.75 237 ARG A CA 1
ATOM 1867 C C . ARG A 1 237 ? 1.261 -2.539 -29.609 1 96.75 237 ARG A C 1
ATOM 1869 O O . ARG A 1 237 ? 2.141 -2.775 -30.438 1 96.75 237 ARG A O 1
ATOM 1876 N N . ALA A 1 238 ? 1.521 -1.989 -28.469 1 98.12 238 ALA A N 1
ATOM 1877 C CA . ALA A 1 238 ? 2.893 -1.688 -28.062 1 98.12 238 ALA A CA 1
ATOM 1878 C C . ALA A 1 238 ? 3.725 -2.963 -27.953 1 98.12 238 ALA A C 1
ATOM 1880 O O . ALA A 1 238 ? 4.883 -2.992 -28.391 1 98.12 238 ALA A O 1
ATOM 1881 N N . LEU A 1 239 ? 3.15 -3.979 -27.406 1 98.12 239 LEU A N 1
ATOM 1882 C CA . LEU A 1 239 ? 3.828 -5.266 -27.297 1 98.12 239 LEU A CA 1
ATOM 1883 C C . LEU A 1 239 ? 4.141 -5.828 -28.672 1 98.12 239 LEU A C 1
ATOM 1885 O O . LEU A 1 239 ? 5.246 -6.32 -28.922 1 98.12 239 LEU A O 1
ATOM 1889 N N . GLU A 1 240 ? 3.18 -5.77 -29.531 1 97.81 240 GLU A N 1
ATOM 1890 C CA . GLU A 1 240 ? 3.357 -6.285 -30.891 1 97.81 240 GLU A CA 1
ATOM 1891 C C . GLU A 1 240 ? 4.445 -5.52 -31.625 1 97.81 240 GLU A C 1
ATOM 1893 O O . GLU A 1 240 ? 5.301 -6.125 -32.281 1 97.81 240 GLU A O 1
ATOM 1898 N N . GLN A 1 241 ? 4.371 -4.199 -31.531 1 97.94 241 GLN A N 1
ATOM 1899 C CA . GLN A 1 241 ? 5.383 -3.375 -32.188 1 97.94 241 GLN A CA 1
ATOM 1900 C C . GLN A 1 241 ? 6.777 -3.689 -31.641 1 97.94 241 GLN A C 1
ATOM 1902 O O . GLN A 1 241 ? 7.738 -3.764 -32.406 1 97.94 241 GLN A O 1
ATOM 1907 N N . THR A 1 242 ? 6.875 -3.832 -30.375 1 97.94 242 THR A N 1
ATOM 1908 C CA . THR A 1 242 ? 8.148 -4.191 -29.781 1 97.94 242 THR A CA 1
ATOM 1909 C C . THR A 1 242 ? 8.617 -5.562 -30.266 1 97.94 242 THR A C 1
ATOM 1911 O O . THR A 1 242 ? 9.781 -5.734 -30.625 1 97.94 242 THR A O 1
ATOM 1914 N N . ALA A 1 243 ? 7.723 -6.52 -30.297 1 97.06 243 ALA A N 1
ATOM 1915 C CA . ALA A 1 243 ? 8.031 -7.875 -30.75 1 97.06 243 ALA A CA 1
ATOM 1916 C C . ALA A 1 243 ? 8.578 -7.867 -32.188 1 97.06 243 ALA A C 1
ATOM 1918 O O . ALA A 1 243 ? 9.57 -8.547 -32.469 1 97.06 243 ALA A O 1
ATOM 1919 N N . LEU A 1 244 ? 7.961 -7.094 -33 1 96.75 244 LEU A N 1
ATOM 1920 C CA . LEU A 1 244 ? 8.328 -7.035 -34.406 1 96.75 244 LEU A CA 1
ATOM 1921 C C . LEU A 1 244 ? 9.656 -6.312 -34.594 1 96.75 244 LEU A C 1
ATOM 1923 O O . LEU A 1 244 ? 10.352 -6.531 -35.594 1 96.75 244 LEU A O 1
ATOM 1927 N N . SER A 1 245 ? 10.008 -5.48 -33.656 1 96.06 245 SER A N 1
ATOM 1928 C CA . SER A 1 245 ? 11.219 -4.68 -33.781 1 96.06 245 SER A CA 1
ATOM 1929 C C . SER A 1 245 ? 12.445 -5.469 -33.344 1 96.06 245 SER A C 1
ATOM 1931 O O . SER A 1 245 ? 13.578 -5.062 -33.594 1 96.06 245 SER A O 1
ATOM 1933 N N . LEU A 1 246 ? 12.234 -6.539 -32.656 1 94 246 LEU A N 1
ATOM 1934 C CA . LEU A 1 246 ? 13.352 -7.359 -32.219 1 94 246 LEU A CA 1
ATOM 1935 C C . LEU A 1 246 ? 13.977 -8.125 -33.375 1 94 246 LEU A C 1
ATOM 1937 O O . LEU A 1 246 ? 13.328 -8.312 -34.406 1 94 246 LEU A O 1
ATOM 1941 N N . GLU A 1 247 ? 15.273 -8.461 -33.219 1 90.69 247 GLU A N 1
ATOM 1942 C CA . GLU A 1 247 ? 15.992 -9.242 -34.219 1 90.69 247 GLU A CA 1
ATOM 1943 C C . GLU A 1 247 ? 16.547 -10.539 -33.625 1 90.69 247 GLU A C 1
ATOM 1945 O O . GLU A 1 247 ? 17.531 -10.516 -32.906 1 90.69 247 GLU A O 1
ATOM 1950 N N . PRO A 1 248 ? 15.992 -11.68 -34.031 1 91.25 248 PRO A N 1
ATOM 1951 C CA . PRO A 1 248 ? 14.812 -11.867 -34.875 1 91.25 248 PRO A CA 1
ATOM 1952 C C . PRO A 1 248 ? 13.516 -11.469 -34.156 1 91.25 248 PRO A C 1
ATOM 1954 O O . PRO A 1 248 ? 13.492 -11.352 -32.938 1 91.25 248 PRO A O 1
ATOM 1957 N N . PRO A 1 249 ? 12.492 -11.312 -34.938 1 94.12 249 PRO A N 1
ATOM 1958 C CA . PRO A 1 249 ? 11.219 -10.977 -34.281 1 94.12 249 PRO A CA 1
ATOM 1959 C C . PRO A 1 249 ? 10.758 -12.039 -33.312 1 94.12 249 PRO A C 1
ATOM 1961 O O . PRO A 1 249 ? 11.031 -13.227 -33.5 1 94.12 249 PRO A O 1
ATOM 1964 N N . ALA A 1 250 ? 10.102 -11.594 -32.281 1 94.31 250 ALA A N 1
ATOM 1965 C CA . ALA A 1 250 ? 9.586 -12.484 -31.234 1 94.31 250 ALA A CA 1
ATOM 1966 C C . ALA A 1 250 ? 8.062 -12.516 -31.234 1 94.31 250 ALA A C 1
ATOM 1968 O O . ALA A 1 250 ? 7.422 -11.758 -31.969 1 94.31 250 ALA A O 1
ATOM 1969 N N . ALA A 1 251 ? 7.543 -13.453 -30.516 1 94.25 251 ALA A N 1
ATOM 1970 C CA . ALA A 1 251 ? 6.098 -13.469 -30.297 1 94.25 251 ALA A CA 1
ATOM 1971 C C . ALA A 1 251 ? 5.688 -12.406 -29.281 1 94.25 251 ALA A C 1
ATOM 1973 O O . ALA A 1 251 ? 6.465 -12.07 -28.375 1 94.25 251 ALA A O 1
ATOM 1974 N N . ILE A 1 252 ? 4.438 -11.914 -29.438 1 95.44 252 ILE A N 1
ATOM 1975 C CA . ILE A 1 252 ? 3.91 -10.883 -28.547 1 95.44 252 ILE A CA 1
ATOM 1976 C C . ILE A 1 252 ? 3.961 -11.383 -27.109 1 95.44 252 ILE A C 1
ATOM 1978 O O . ILE A 1 252 ? 4.277 -10.625 -26.188 1 95.44 252 ILE A O 1
ATOM 1982 N N . THR A 1 253 ? 3.664 -12.664 -26.891 1 93.81 253 THR A N 1
ATOM 1983 C CA . THR A 1 253 ? 3.627 -13.242 -25.547 1 93.81 253 THR A CA 1
ATOM 1984 C C . THR A 1 253 ? 5.031 -13.328 -24.953 1 93.81 253 THR A C 1
ATOM 1986 O O . THR A 1 253 ? 5.207 -13.211 -23.75 1 93.81 253 THR A O 1
ATOM 1989 N N . ASP A 1 254 ? 6.039 -13.5 -25.812 1 95 254 ASP A N 1
ATOM 1990 C CA . ASP A 1 254 ? 7.422 -13.523 -25.344 1 95 254 ASP A CA 1
ATOM 1991 C C . ASP A 1 254 ? 7.832 -12.164 -24.781 1 95 254 ASP A C 1
ATOM 1993 O O . ASP A 1 254 ? 8.5 -12.086 -23.75 1 95 254 ASP A O 1
ATOM 1997 N N . VAL A 1 255 ? 7.426 -11.172 -25.484 1 96.25 255 VAL A N 1
ATOM 1998 C CA . VAL A 1 255 ? 7.742 -9.805 -25.062 1 96.25 255 VAL A CA 1
ATOM 1999 C C . VAL A 1 255 ? 7.02 -9.484 -23.766 1 96.25 255 VAL A C 1
ATOM 2001 O O . VAL A 1 255 ? 7.602 -8.891 -22.844 1 96.25 255 VAL A O 1
ATOM 2004 N N . ALA A 1 256 ? 5.746 -9.922 -23.688 1 96.38 256 ALA A N 1
ATOM 2005 C CA . ALA A 1 256 ? 4.973 -9.695 -22.469 1 96.38 256 ALA A CA 1
ATOM 2006 C C . ALA A 1 256 ? 5.637 -10.352 -21.266 1 96.38 256 ALA A C 1
ATOM 2008 O O . ALA A 1 256 ? 5.723 -9.75 -20.188 1 96.38 256 ALA A O 1
ATOM 2009 N N . LEU A 1 257 ? 6.074 -11.539 -21.438 1 94.81 257 LEU A N 1
ATOM 2010 C CA . LEU A 1 257 ? 6.75 -12.273 -20.375 1 94.81 257 LEU A CA 1
ATOM 2011 C C . LEU A 1 257 ? 8.055 -11.594 -19.984 1 94.81 257 LEU A C 1
ATOM 2013 O O . LEU A 1 257 ? 8.32 -11.398 -18.797 1 94.81 257 LEU A O 1
ATOM 2017 N N . SER A 1 258 ? 8.844 -11.234 -20.938 1 95.06 258 SER A N 1
ATOM 2018 C CA . SER A 1 258 ? 10.141 -10.594 -20.688 1 95.06 258 SER A CA 1
ATOM 2019 C C . SER A 1 258 ? 9.969 -9.242 -20.016 1 95.06 258 SER A C 1
ATOM 2021 O O . SER A 1 258 ? 10.773 -8.852 -19.172 1 95.06 258 SER A O 1
ATOM 2023 N N . TYR A 1 259 ? 8.961 -8.508 -20.453 1 96.44 259 TYR A N 1
ATOM 2024 C CA . TYR A 1 259 ? 8.672 -7.207 -19.859 1 96.44 259 TYR A CA 1
ATOM 2025 C C . TYR A 1 259 ? 8.539 -7.312 -18.344 1 96.44 259 TYR A C 1
ATOM 2027 O O . TYR A 1 259 ? 9.18 -6.562 -17.609 1 96.44 259 TYR A O 1
ATOM 2035 N N . VAL A 1 260 ? 7.723 -8.266 -17.859 1 95.69 260 VAL A N 1
ATOM 2036 C CA . VAL A 1 260 ? 7.484 -8.438 -16.438 1 95.69 260 VAL A CA 1
ATOM 2037 C C . VAL A 1 260 ? 8.766 -8.914 -15.75 1 95.69 260 VAL A C 1
ATOM 2039 O O . VAL A 1 260 ? 9.109 -8.438 -14.664 1 95.69 260 VAL A O 1
ATOM 2042 N N . MET A 1 261 ? 9.531 -9.812 -16.328 1 94.88 261 MET A N 1
ATOM 2043 C CA . MET A 1 261 ? 10.727 -10.414 -15.734 1 94.88 261 MET A CA 1
ATOM 2044 C C . MET A 1 261 ? 11.844 -9.383 -15.602 1 94.88 261 MET A C 1
ATOM 2046 O O . MET A 1 261 ? 12.703 -9.508 -14.734 1 94.88 261 MET A O 1
ATOM 2050 N N . GLN A 1 262 ? 11.781 -8.352 -16.422 1 93.94 262 GLN A N 1
ATOM 2051 C CA . GLN A 1 262 ? 12.875 -7.383 -16.438 1 93.94 262 GLN A CA 1
ATOM 2052 C C . GLN A 1 262 ? 12.484 -6.098 -15.711 1 93.94 262 GLN A C 1
ATOM 2054 O O . GLN A 1 262 ? 13.25 -5.133 -15.695 1 93.94 262 GLN A O 1
ATOM 2059 N N . LYS A 1 263 ? 11.344 -6.082 -15.164 1 93.62 263 LYS A N 1
ATOM 2060 C CA . LYS A 1 263 ? 10.859 -4.898 -14.453 1 93.62 263 LYS A CA 1
ATOM 2061 C C . LYS A 1 263 ? 11.461 -4.809 -13.055 1 93.62 263 LYS A C 1
ATOM 2063 O O . LYS A 1 263 ? 11.625 -3.711 -12.516 1 93.62 263 LYS A O 1
ATOM 2068 N N . ALA A 1 264 ? 11.703 -5.879 -12.414 1 94.44 264 ALA A N 1
ATOM 2069 C CA . ALA A 1 264 ? 12.211 -5.961 -11.047 1 94.44 264 ALA A CA 1
ATOM 2070 C C . ALA A 1 264 ? 13.109 -7.18 -10.867 1 94.44 264 ALA A C 1
ATOM 2072 O O . ALA A 1 264 ? 13.039 -8.133 -11.648 1 94.44 264 ALA A O 1
ATOM 2073 N N . PRO A 1 265 ? 13.953 -7.133 -9.852 1 93.69 265 PRO A N 1
ATOM 2074 C CA . PRO A 1 265 ? 14.75 -8.328 -9.57 1 93.69 265 PRO A CA 1
ATOM 2075 C C . PRO A 1 265 ? 13.906 -9.484 -9.039 1 93.69 265 PRO A C 1
ATOM 2077 O O . PRO A 1 265 ? 12.891 -9.266 -8.375 1 93.69 265 PRO A O 1
ATOM 2080 N N . PHE A 1 266 ? 14.305 -10.688 -9.312 1 95.06 266 PHE A N 1
ATOM 2081 C CA . PHE A 1 266 ? 13.781 -11.93 -8.742 1 95.06 266 PHE A CA 1
ATOM 2082 C C . PHE A 1 266 ? 12.312 -12.109 -9.102 1 95.06 266 PHE A C 1
ATOM 2084 O O . PHE A 1 266 ? 11.484 -12.352 -8.227 1 95.06 266 PHE A O 1
ATOM 2091 N N . VAL A 1 267 ? 12.062 -11.883 -10.359 1 95.88 267 VAL A N 1
ATOM 2092 C CA . VAL A 1 267 ? 10.711 -12.109 -10.875 1 95.88 267 VAL A CA 1
ATOM 2093 C C . VAL A 1 267 ? 10.656 -13.445 -11.602 1 95.88 267 VAL A C 1
ATOM 2095 O O . VAL A 1 267 ? 11.391 -13.672 -12.562 1 95.88 267 VAL A O 1
ATOM 2098 N N . PHE A 1 268 ? 9.805 -14.344 -11.125 1 94.94 268 PHE A N 1
ATOM 2099 C CA . PHE A 1 268 ? 9.617 -15.68 -11.68 1 94.94 268 PHE A CA 1
ATOM 2100 C C . PHE A 1 268 ? 8.148 -15.93 -12.016 1 94.94 268 PHE A C 1
ATOM 2102 O O . PHE A 1 268 ? 7.406 -16.484 -11.211 1 94.94 268 PHE A O 1
ATOM 2109 N N . PRO A 1 269 ? 7.738 -15.609 -13.227 1 94.38 269 PRO A N 1
ATOM 2110 C CA . PRO A 1 269 ? 6.32 -15.68 -13.594 1 94.38 269 PRO A CA 1
ATOM 2111 C C . PRO A 1 269 ? 5.781 -17.109 -13.602 1 94.38 269 PRO A C 1
ATOM 2113 O O . PRO A 1 269 ? 6.508 -18.047 -13.945 1 94.38 269 PRO A O 1
ATOM 2116 N N . ILE A 1 270 ? 4.504 -17.172 -13.211 1 94.12 270 ILE A N 1
ATOM 2117 C CA . ILE A 1 270 ? 3.758 -18.422 -13.336 1 94.12 270 ILE A CA 1
ATOM 2118 C C . ILE A 1 270 ? 3.004 -18.438 -14.664 1 94.12 270 ILE A C 1
ATOM 2120 O O . ILE A 1 270 ? 2.162 -17.578 -14.914 1 94.12 270 ILE A O 1
ATOM 2124 N N . VAL A 1 271 ? 3.377 -19.375 -15.453 1 89.31 271 VAL A N 1
ATOM 2125 C CA . VAL A 1 271 ? 2.711 -19.484 -16.75 1 89.31 271 VAL A CA 1
ATOM 2126 C C . VAL A 1 271 ? 2.072 -20.875 -16.875 1 89.31 271 VAL A C 1
ATOM 2128 O O . VAL A 1 271 ? 2.598 -21.859 -16.344 1 89.31 271 VAL A O 1
ATOM 2131 N N . GLY A 1 272 ? 0.896 -20.844 -17.375 1 81.38 272 GLY A N 1
ATOM 2132 C CA . GLY A 1 272 ? 0.193 -22.094 -17.594 1 81.38 272 GLY A CA 1
ATOM 2133 C C . GLY A 1 272 ? -0.177 -22.312 -19.047 1 81.38 272 GLY A C 1
ATOM 2134 O O . GLY A 1 272 ? 0.029 -21.438 -19.891 1 81.38 272 GLY A O 1
ATOM 2135 N N . GLY A 1 273 ? -0.41 -23.594 -19.406 1 80.62 273 GLY A N 1
ATOM 2136 C CA . GLY A 1 273 ? -0.877 -23.953 -20.734 1 80.62 273 GLY A CA 1
ATOM 2137 C C . GLY A 1 273 ? -1.652 -25.25 -20.766 1 80.62 273 GLY A C 1
ATOM 2138 O O . GLY A 1 273 ? -1.493 -26.094 -19.875 1 80.62 273 GLY A O 1
ATOM 2139 N N . ARG A 1 274 ? -2.453 -25.25 -21.734 1 81 274 ARG A N 1
ATOM 2140 C CA . ARG A 1 274 ? -3.271 -26.453 -21.906 1 81 274 ARG A CA 1
ATOM 2141 C C . ARG A 1 274 ? -2.748 -27.312 -23.031 1 81 274 ARG A C 1
ATOM 2143 O O . ARG A 1 274 ? -3.268 -28.406 -23.281 1 81 274 ARG A O 1
ATOM 2150 N N . LYS A 1 275 ? -1.84 -26.781 -23.703 1 85.44 275 LYS A N 1
ATOM 2151 C CA . LYS A 1 275 ? -1.202 -27.5 -24.812 1 85.44 275 LYS A CA 1
ATOM 2152 C C . LYS A 1 275 ? 0.318 -27.453 -24.688 1 85.44 275 LYS A C 1
ATOM 2154 O O . LYS A 1 275 ? 0.877 -26.516 -24.109 1 85.44 275 LYS A O 1
ATOM 2159 N N . LEU A 1 276 ? 0.905 -28.562 -25.188 1 89.19 276 LEU A N 1
ATOM 2160 C CA . LEU A 1 276 ? 2.359 -28.672 -25.125 1 89.19 276 LEU A CA 1
ATOM 2161 C C . LEU A 1 276 ? 3.018 -27.469 -25.812 1 89.19 276 LEU A C 1
ATOM 2163 O O . LEU A 1 276 ? 4.02 -26.953 -25.328 1 89.19 276 LEU A O 1
ATOM 2167 N N . GLU A 1 277 ? 2.416 -27.016 -26.875 1 88 277 GLU A N 1
ATOM 2168 C CA . GLU A 1 277 ? 2.973 -25.922 -27.672 1 88 277 GLU A CA 1
ATOM 2169 C C . GLU A 1 277 ? 3.062 -24.641 -26.859 1 88 277 GLU A C 1
ATOM 2171 O O . GLU A 1 277 ? 3.98 -23.844 -27.047 1 88 277 GLU A O 1
ATOM 2176 N N . HIS A 1 278 ? 2.152 -24.453 -25.984 1 85.5 278 HIS A N 1
ATOM 2177 C CA . HIS A 1 278 ? 2.166 -23.266 -25.141 1 85.5 278 HIS A CA 1
ATOM 2178 C C . HIS A 1 278 ? 3.412 -23.219 -24.266 1 85.5 278 HIS A C 1
ATOM 2180 O O . HIS A 1 278 ? 4.07 -22.188 -24.156 1 85.5 278 HIS A O 1
ATOM 2186 N N . ILE A 1 279 ? 3.736 -24.375 -23.719 1 87.25 279 ILE A N 1
ATOM 2187 C CA . ILE A 1 279 ? 4.887 -24.453 -22.828 1 87.25 279 ILE A CA 1
ATOM 2188 C C . ILE A 1 279 ? 6.176 -24.297 -23.641 1 87.25 279 ILE A C 1
ATOM 2190 O O . ILE A 1 279 ? 7.117 -23.641 -23.203 1 87.25 279 ILE A O 1
ATOM 2194 N N . GLU A 1 280 ? 6.191 -24.922 -24.766 1 88.44 280 GLU A N 1
ATOM 2195 C CA . GLU A 1 280 ? 7.352 -24.812 -25.641 1 88.44 280 GLU A CA 1
ATOM 2196 C C . GLU A 1 280 ? 7.605 -23.344 -26.016 1 88.44 280 GLU A C 1
ATOM 2198 O O . GLU A 1 280 ? 8.742 -22.891 -26 1 88.44 280 GLU A O 1
ATOM 2203 N N . ASN A 1 281 ? 6.582 -22.688 -26.281 1 86.56 281 ASN A N 1
ATOM 2204 C CA . ASN A 1 281 ? 6.68 -21.281 -26.641 1 86.56 281 ASN A CA 1
ATOM 2205 C C . ASN A 1 281 ? 7.156 -20.438 -25.469 1 86.56 281 ASN A C 1
ATOM 2207 O O . ASN A 1 281 ? 7.98 -19.531 -25.656 1 86.56 281 ASN A O 1
ATOM 2211 N N . ASN A 1 282 ? 6.625 -20.703 -24.328 1 87.19 282 ASN A N 1
ATOM 2212 C CA . ASN A 1 282 ? 7.035 -19.969 -23.156 1 87.19 282 ASN A CA 1
ATOM 2213 C C . ASN A 1 282 ? 8.523 -20.141 -22.859 1 87.19 282 ASN A C 1
ATOM 2215 O O . ASN A 1 282 ? 9.211 -19.172 -22.5 1 87.19 282 ASN A O 1
ATOM 2219 N N . ILE A 1 283 ? 8.977 -21.328 -23 1 87.25 283 ILE A N 1
ATOM 2220 C CA . ILE A 1 283 ? 10.383 -21.625 -22.75 1 87.25 283 ILE A CA 1
ATOM 2221 C C . ILE A 1 283 ? 11.25 -20.875 -23.75 1 87.25 283 ILE A C 1
ATOM 2223 O O . ILE A 1 283 ? 12.266 -20.281 -23.391 1 87.25 283 ILE A O 1
ATOM 2227 N N . ARG A 1 284 ? 10.852 -20.844 -24.938 1 82.75 284 ARG A N 1
ATOM 2228 C CA . ARG A 1 284 ? 11.594 -20.125 -25.984 1 82.75 284 ARG A CA 1
ATOM 2229 C C . ARG A 1 284 ? 11.617 -18.625 -25.688 1 82.75 284 ARG A C 1
ATOM 2231 O O . ARG A 1 284 ? 12.625 -17.953 -25.953 1 82.75 284 ARG A O 1
ATOM 2238 N N . GLY A 1 285 ? 10.555 -18.141 -25.156 1 83.69 285 GLY A N 1
ATOM 2239 C CA . GLY A 1 285 ? 10.406 -16.719 -24.875 1 83.69 285 GLY A CA 1
ATOM 2240 C C . GLY A 1 285 ? 11.328 -16.234 -23.781 1 83.69 285 GLY A C 1
ATOM 2241 O O . GLY A 1 285 ? 11.578 -15.031 -23.656 1 83.69 285 GLY A O 1
ATOM 2242 N N . LEU A 1 286 ? 11.867 -17.156 -23.016 1 85.75 286 LEU A N 1
ATOM 2243 C CA . LEU A 1 286 ? 12.742 -16.797 -21.906 1 85.75 286 LEU A CA 1
ATOM 2244 C C . LEU A 1 286 ? 14.031 -16.156 -22.422 1 85.75 286 LEU A C 1
ATOM 2246 O O . LEU A 1 286 ? 14.758 -15.531 -21.656 1 85.75 286 LEU A O 1
ATOM 2250 N N . ARG A 1 287 ? 14.258 -16.188 -23.688 1 86 287 ARG A N 1
ATOM 2251 C CA . ARG A 1 287 ? 15.508 -15.703 -24.266 1 86 287 ARG A CA 1
ATOM 2252 C C . ARG A 1 287 ? 15.367 -14.266 -24.75 1 86 287 ARG A C 1
ATOM 2254 O O . ARG A 1 287 ? 16.344 -13.648 -25.172 1 86 287 ARG A O 1
ATOM 2261 N N . VAL A 1 288 ? 14.234 -13.75 -24.703 1 91.81 288 VAL A N 1
ATOM 2262 C CA . VAL A 1 288 ? 13.992 -12.406 -25.219 1 91.81 288 VAL A CA 1
ATOM 2263 C C . VAL A 1 288 ? 14.523 -11.375 -24.234 1 91.81 288 VAL A C 1
ATOM 2265 O O . VAL A 1 288 ? 14.195 -11.414 -23.047 1 91.81 288 VAL A O 1
ATOM 2268 N N . ALA A 1 289 ? 15.391 -10.5 -24.703 1 92.69 289 ALA A N 1
ATOM 2269 C CA . ALA A 1 289 ? 15.922 -9.391 -23.922 1 92.69 289 ALA A CA 1
ATOM 2270 C C . ALA A 1 289 ? 15.383 -8.055 -24.422 1 92.69 289 ALA A C 1
ATOM 2272 O O . ALA A 1 289 ? 15.477 -7.754 -25.625 1 92.69 289 ALA A O 1
ATOM 2273 N N . LEU A 1 290 ? 14.82 -7.336 -23.562 1 94.69 290 LEU A N 1
ATOM 2274 C CA . LEU A 1 290 ? 14.281 -6.023 -23.922 1 94.69 290 LEU A CA 1
ATOM 2275 C C . LEU A 1 290 ? 15.234 -4.914 -23.484 1 94.69 290 LEU A C 1
ATOM 2277 O O . LEU A 1 290 ? 15.828 -4.98 -22.406 1 94.69 290 LEU A O 1
ATOM 2281 N N . THR A 1 291 ? 15.383 -3.941 -24.328 1 94.31 291 THR A N 1
ATOM 2282 C CA . THR A 1 291 ? 16.156 -2.754 -23.984 1 94.31 291 THR A CA 1
ATOM 2283 C C . THR A 1 291 ? 15.328 -1.781 -23.156 1 94.31 291 THR A C 1
ATOM 2285 O O . THR A 1 291 ? 14.109 -1.945 -23.031 1 94.31 291 THR A O 1
ATOM 2288 N N . ASP A 1 292 ? 16.016 -0.789 -22.641 1 93.75 292 ASP A N 1
ATOM 2289 C CA . ASP A 1 292 ? 15.312 0.253 -21.906 1 93.75 292 ASP A CA 1
ATOM 2290 C C . ASP A 1 292 ? 14.305 0.979 -22.797 1 93.75 292 ASP A C 1
ATOM 2292 O O . ASP A 1 292 ? 13.234 1.379 -22.328 1 93.75 292 ASP A O 1
ATOM 2296 N N . ASP A 1 293 ? 14.688 1.157 -23.984 1 95.94 293 ASP A N 1
ATOM 2297 C CA . ASP A 1 293 ? 13.781 1.794 -24.938 1 95.94 293 ASP A CA 1
ATOM 2298 C C . ASP A 1 293 ? 12.539 0.942 -25.172 1 95.94 293 ASP A C 1
ATOM 2300 O O . ASP A 1 293 ? 11.422 1.471 -25.25 1 95.94 293 ASP A O 1
ATOM 2304 N N . ASP A 1 294 ? 12.742 -0.38 -25.312 1 96.31 294 ASP A N 1
ATOM 2305 C CA . ASP A 1 294 ? 11.617 -1.298 -25.453 1 96.31 294 ASP A CA 1
ATOM 2306 C C . ASP A 1 294 ? 10.68 -1.207 -24.25 1 96.31 294 ASP A C 1
ATOM 2308 O O . ASP A 1 294 ? 9.461 -1.085 -24.422 1 96.31 294 ASP A O 1
ATOM 2312 N N . MET A 1 295 ? 11.305 -1.235 -23.109 1 96.12 295 MET A N 1
ATOM 2313 C CA . MET A 1 295 ? 10.539 -1.132 -21.875 1 96.12 295 MET A CA 1
ATOM 2314 C C . MET A 1 295 ? 9.742 0.171 -21.844 1 96.12 295 MET A C 1
ATOM 2316 O O . MET A 1 295 ? 8.57 0.177 -21.453 1 96.12 295 MET A O 1
ATOM 2320 N N . GLY A 1 296 ? 10.406 1.224 -22.219 1 96.31 296 GLY A N 1
ATOM 2321 C CA . GLY A 1 296 ? 9.781 2.535 -22.219 1 96.31 296 GLY A CA 1
ATOM 2322 C C . GLY A 1 296 ? 8.57 2.619 -23.125 1 96.31 296 GLY A C 1
ATOM 2323 O O . GLY A 1 296 ? 7.57 3.252 -22.781 1 96.31 296 GLY A O 1
ATOM 2324 N N . LYS A 1 297 ? 8.609 1.987 -24.297 1 96.62 297 LYS A N 1
ATOM 2325 C CA . LYS A 1 297 ? 7.496 1.953 -25.234 1 96.62 297 LYS A CA 1
ATOM 2326 C C . LYS A 1 297 ? 6.27 1.294 -24.609 1 96.62 297 LYS A C 1
ATOM 2328 O O . LYS A 1 297 ? 5.148 1.79 -24.75 1 96.62 297 LYS A O 1
ATOM 2333 N N . ILE A 1 298 ? 6.523 0.219 -23.922 1 97.69 298 ILE A N 1
ATOM 2334 C CA . ILE A 1 298 ? 5.426 -0.515 -23.312 1 97.69 298 ILE A CA 1
ATOM 2335 C C . ILE A 1 298 ? 4.867 0.291 -22.141 1 97.69 298 ILE A C 1
ATOM 2337 O O . ILE A 1 298 ? 3.648 0.402 -21.984 1 97.69 298 ILE A O 1
ATOM 2341 N N . ASP A 1 299 ? 5.734 0.918 -21.391 1 96.5 299 ASP A N 1
ATOM 2342 C CA . ASP A 1 299 ? 5.309 1.755 -20.266 1 96.5 299 ASP A CA 1
ATOM 2343 C C . ASP A 1 299 ? 4.422 2.902 -20.75 1 96.5 299 ASP A C 1
ATOM 2345 O O . ASP A 1 299 ? 3.434 3.244 -20.094 1 96.5 299 ASP A O 1
ATOM 2349 N N . THR A 1 300 ? 4.781 3.5 -21.797 1 95.38 300 THR A N 1
ATOM 2350 C CA . THR A 1 300 ? 4.039 4.633 -22.344 1 95.38 300 THR A CA 1
ATOM 2351 C C . THR A 1 300 ? 2.633 4.207 -22.766 1 95.38 300 THR A C 1
ATOM 2353 O O . THR A 1 300 ? 1.675 4.965 -22.594 1 95.38 300 THR A O 1
ATOM 2356 N N . ALA A 1 301 ? 2.514 3 -23.297 1 96 301 ALA A N 1
ATOM 2357 C CA . ALA A 1 301 ? 1.223 2.482 -23.734 1 96 301 ALA A CA 1
ATOM 2358 C C . ALA A 1 301 ? 0.36 2.057 -22.562 1 96 301 ALA A C 1
ATOM 2360 O O . ALA A 1 301 ? -0.852 1.877 -22.688 1 96 301 ALA A O 1
ATOM 2361 N N . SER A 1 302 ? 0.992 1.854 -21.469 1 94.75 302 SER A N 1
ATOM 2362 C CA . SER A 1 302 ? 0.302 1.443 -20.25 1 94.75 302 SER A CA 1
ATOM 2363 C C . SER A 1 302 ? 0.599 2.398 -19.109 1 94.75 302 SER A C 1
ATOM 2365 O O . SER A 1 302 ? 1.221 2.008 -18.109 1 94.75 302 SER A O 1
ATOM 2367 N N . PRO A 1 303 ? 0.06 3.617 -19.234 1 91.56 303 PRO A N 1
ATOM 2368 C CA . PRO A 1 303 ? 0.328 4.562 -18.141 1 91.56 303 PRO A CA 1
ATOM 2369 C C . PRO A 1 303 ? -0.152 4.051 -16.781 1 91.56 303 PRO A C 1
ATOM 2371 O O . PRO A 1 303 ? -1.199 3.404 -16.703 1 91.56 303 PRO A O 1
ATOM 2374 N N . PHE A 1 304 ? 0.66 4.273 -15.812 1 93.75 304 PHE A N 1
ATOM 2375 C CA . PHE A 1 304 ? 0.362 3.793 -14.469 1 93.75 304 PHE A CA 1
ATOM 2376 C C . PHE A 1 304 ? 0.587 4.895 -13.438 1 93.75 304 PHE A C 1
ATOM 2378 O O . PHE A 1 304 ? 1.637 5.539 -13.43 1 93.75 304 PHE A O 1
ATOM 2385 N N . ASN A 1 305 ? -0.435 5.184 -12.594 1 94.81 305 ASN A N 1
ATOM 2386 C CA . ASN A 1 305 ? -0.355 6.129 -11.484 1 94.81 305 ASN A CA 1
ATOM 2387 C C . ASN A 1 305 ? -0.229 5.41 -10.141 1 94.81 305 ASN A C 1
ATOM 2389 O O . ASN A 1 305 ? -1.196 4.824 -9.648 1 94.81 305 ASN A O 1
ATOM 2393 N N . PRO A 1 306 ? 0.989 5.438 -9.516 1 95.88 306 PRO A N 1
ATOM 2394 C CA . PRO A 1 306 ? 1.175 4.719 -8.25 1 95.88 306 PRO A CA 1
ATOM 2395 C C . PRO A 1 306 ? 0.385 5.34 -7.098 1 95.88 306 PRO A C 1
ATOM 2397 O O . PRO A 1 306 ? 0.196 4.695 -6.062 1 95.88 306 PRO A O 1
ATOM 2400 N N . GLY A 1 307 ? 0.013 6.648 -7.277 1 96.31 307 GLY A N 1
ATOM 2401 C CA . GLY A 1 307 ? -0.813 7.309 -6.281 1 96.31 307 GLY A CA 1
ATOM 2402 C C . GLY A 1 307 ? -0.032 7.758 -5.059 1 96.31 307 GLY A C 1
ATOM 2403 O O . GLY A 1 307 ? 1.155 7.453 -4.93 1 96.31 307 GLY A O 1
ATOM 2404 N N . PHE A 1 308 ? -0.737 8.422 -4.156 1 97.19 308 PHE A N 1
ATOM 2405 C CA . PHE A 1 308 ? -0.167 8.883 -2.895 1 97.19 308 PHE A CA 1
ATOM 2406 C C . PHE A 1 308 ? 0.139 7.703 -1.977 1 97.19 308 PHE A C 1
ATOM 2408 O O . PHE A 1 308 ? -0.658 6.77 -1.872 1 97.19 308 PHE A O 1
ATOM 2415 N N . PRO A 1 309 ? 1.334 7.758 -1.248 1 98.31 309 PRO A N 1
ATOM 2416 C CA . PRO A 1 309 ? 2.252 8.891 -1.115 1 98.31 309 PRO A CA 1
ATOM 2417 C C . PRO A 1 309 ? 3.379 8.859 -2.146 1 98.31 309 PRO A C 1
ATOM 2419 O O . PRO A 1 309 ? 4.266 9.719 -2.123 1 98.31 309 PRO A O 1
ATOM 2422 N N . HIS A 1 310 ? 3.361 7.898 -3.068 1 98.38 310 HIS A N 1
ATOM 2423 C CA . HIS A 1 310 ? 4.473 7.695 -3.988 1 98.38 310 HIS A CA 1
ATOM 2424 C C . HIS A 1 310 ? 4.648 8.898 -4.914 1 98.38 310 HIS A C 1
ATOM 2426 O O . HIS A 1 310 ? 5.773 9.32 -5.184 1 98.38 310 HIS A O 1
ATOM 2432 N N . THR A 1 311 ? 3.559 9.414 -5.414 1 97.38 311 THR A N 1
ATOM 2433 C CA . THR A 1 311 ? 3.605 10.555 -6.328 1 97.38 311 THR A CA 1
ATOM 2434 C C . THR A 1 311 ? 4.035 11.82 -5.59 1 97.38 311 THR A C 1
ATOM 2436 O O . THR A 1 311 ? 4.637 12.719 -6.188 1 97.38 311 THR A O 1
ATOM 2439 N N . PHE A 1 312 ? 3.672 11.922 -4.273 1 97.38 312 PHE A N 1
ATOM 2440 C CA . PHE A 1 312 ? 4.164 13.023 -3.451 1 97.38 312 PHE A CA 1
ATOM 2441 C C . PHE A 1 312 ? 5.676 12.93 -3.273 1 97.38 312 PHE A C 1
ATOM 2443 O O . PHE A 1 312 ? 6.391 13.914 -3.465 1 97.38 312 PHE A O 1
ATOM 2450 N N . LEU A 1 313 ? 6.145 11.773 -2.959 1 97.94 313 LEU A N 1
ATOM 2451 C CA . LEU A 1 313 ? 7.559 11.562 -2.666 1 97.94 313 LEU A CA 1
ATOM 2452 C C . LEU A 1 313 ? 8.406 11.766 -3.914 1 97.94 313 LEU A C 1
ATOM 2454 O O . LEU A 1 313 ? 9.555 12.219 -3.822 1 97.94 313 LEU A O 1
ATOM 2458 N N . SER A 1 314 ? 7.867 11.438 -5.066 1 96.94 314 SER A N 1
ATOM 2459 C CA . SER A 1 314 ? 8.617 11.633 -6.305 1 96.94 314 SER A CA 1
ATOM 2460 C C . SER A 1 314 ? 8.578 13.086 -6.754 1 96.94 314 SER A C 1
ATOM 2462 O O . SER A 1 314 ? 9.375 13.508 -7.594 1 96.94 314 SER A O 1
ATOM 2464 N N . GLY A 1 315 ? 7.598 13.859 -6.273 1 96 315 GLY A N 1
ATOM 2465 C CA . GLY A 1 315 ? 7.43 15.25 -6.652 1 96 315 GLY A CA 1
ATOM 2466 C C . GLY A 1 315 ? 6.438 15.453 -7.781 1 96 315 GLY A C 1
ATOM 2467 O O . GLY A 1 315 ? 5.996 16.578 -8.039 1 96 315 GLY A O 1
ATOM 2468 N N . THR A 1 316 ? 5.965 14.367 -8.414 1 94.69 316 THR A N 1
ATOM 2469 C CA . THR A 1 316 ? 5.141 14.492 -9.609 1 94.69 316 THR A CA 1
ATOM 2470 C C . THR A 1 316 ? 3.709 14.875 -9.234 1 94.69 316 THR A C 1
ATOM 2472 O O . THR A 1 316 ? 2.957 15.375 -10.078 1 94.69 316 THR A O 1
ATOM 2475 N N . LEU A 1 317 ? 3.322 14.594 -8.016 1 92.56 317 LEU A N 1
ATOM 2476 C CA . LEU A 1 317 ? 2.012 15.039 -7.555 1 92.56 317 LEU A CA 1
ATOM 2477 C C . LEU A 1 317 ? 1.878 16.547 -7.66 1 92.56 317 LEU A C 1
ATOM 2479 O O . LEU A 1 317 ? 0.799 17.062 -7.973 1 92.56 317 LEU A O 1
ATOM 2483 N N . LEU A 1 318 ? 2.918 17.297 -7.426 1 88.62 318 LEU A N 1
ATOM 2484 C CA . LEU A 1 318 ? 2.926 18.75 -7.402 1 88.62 318 LEU A CA 1
ATOM 2485 C C . LEU A 1 318 ? 2.779 19.328 -8.805 1 88.62 318 LEU A C 1
ATOM 2487 O O . LEU A 1 318 ? 2.447 20.5 -8.977 1 88.62 318 LEU A O 1
ATOM 2491 N N . ASP A 1 319 ? 3.045 18.484 -9.805 1 86.25 319 ASP A N 1
ATOM 2492 C CA . ASP A 1 319 ? 2.934 18.906 -11.195 1 86.25 319 ASP A CA 1
ATOM 2493 C C . ASP A 1 319 ? 1.479 18.922 -11.656 1 86.25 319 ASP A C 1
ATOM 2495 O O . ASP A 1 319 ? 1.166 19.422 -12.734 1 86.25 319 ASP A O 1
ATOM 2499 N N . GLY A 1 320 ? 0.638 18.484 -10.82 1 80.81 320 GLY A N 1
ATOM 2500 C CA . GLY A 1 320 ? -0.774 18.453 -11.164 1 80.81 320 GLY A CA 1
ATOM 2501 C C . GLY A 1 320 ? -1.257 17.062 -11.555 1 80.81 320 GLY A C 1
ATOM 2502 O O . GLY A 1 320 ? -0.483 16.25 -12.078 1 80.81 320 GLY A O 1
ATOM 2503 N N . ALA A 1 321 ? -2.484 16.812 -11.352 1 74.12 321 ALA A N 1
ATOM 2504 C CA . ALA A 1 321 ? -3.084 15.492 -11.523 1 74.12 321 ALA A CA 1
ATOM 2505 C C . ALA A 1 321 ? -3.006 15.047 -12.984 1 74.12 321 ALA A C 1
ATOM 2507 O O . ALA A 1 321 ? -2.992 13.844 -13.273 1 74.12 321 ALA A O 1
ATOM 2508 N N . ASP A 1 322 ? -2.947 15.977 -13.898 1 78.69 322 ASP A N 1
ATOM 2509 C CA . ASP A 1 322 ? -2.979 15.633 -15.32 1 78.69 322 ASP A CA 1
ATOM 2510 C C . ASP A 1 322 ? -1.573 15.359 -15.852 1 78.69 322 ASP A C 1
ATOM 2512 O O . ASP A 1 322 ? -1.413 14.836 -16.953 1 78.69 322 ASP A O 1
ATOM 2516 N N . ALA A 1 323 ? -0.607 15.742 -15.055 1 84.75 323 ALA A N 1
ATOM 2517 C CA . ALA A 1 323 ? 0.773 15.453 -15.43 1 84.75 323 ALA A CA 1
ATOM 2518 C C . ALA A 1 323 ? 1.102 13.984 -15.219 1 84.75 323 ALA A C 1
ATOM 2520 O O . ALA A 1 323 ? 0.453 13.305 -14.422 1 84.75 323 ALA A O 1
ATOM 2521 N N . PRO A 1 324 ? 2.043 13.469 -16.094 1 88.75 324 PRO A N 1
ATOM 2522 C CA . PRO A 1 324 ? 2.486 12.094 -15.844 1 88.75 324 PRO A CA 1
ATOM 2523 C C . PRO A 1 324 ? 2.939 11.883 -14.398 1 88.75 324 PRO A C 1
ATOM 2525 O O . PRO A 1 324 ? 3.652 12.719 -13.844 1 88.75 324 PRO A O 1
ATOM 2528 N N . GLN A 1 325 ? 2.42 10.891 -13.828 1 93.56 325 GLN A N 1
ATOM 2529 C CA . GLN A 1 325 ? 2.719 10.586 -12.438 1 93.56 325 GLN A CA 1
ATOM 2530 C C . GLN A 1 325 ? 3.719 9.438 -12.328 1 93.56 325 GLN A C 1
ATOM 2532 O O . GLN A 1 325 ? 3.66 8.477 -13.102 1 93.56 325 GLN A O 1
ATOM 2537 N N . SER A 1 326 ? 4.691 9.531 -11.43 1 94.25 326 SER A N 1
ATOM 2538 C CA . SER A 1 326 ? 5.652 8.484 -11.117 1 94.25 326 SER A CA 1
ATOM 2539 C C . SER A 1 326 ? 5.855 8.359 -9.609 1 94.25 326 SER A C 1
ATOM 2541 O O . SER A 1 326 ? 5.457 9.242 -8.844 1 94.25 326 SER A O 1
ATOM 2543 N N . GLY A 1 327 ? 6.348 7.23 -9.18 1 95.81 327 GLY A N 1
ATOM 2544 C CA . GLY A 1 327 ? 6.559 7 -7.758 1 95.81 327 GLY A CA 1
ATOM 2545 C C . GLY A 1 327 ? 8.016 7.078 -7.352 1 95.81 327 GLY A C 1
ATOM 2546 O O . GLY A 1 327 ? 8.906 6.977 -8.195 1 95.81 327 GLY A O 1
ATOM 2547 N N . ALA A 1 328 ? 8.281 7.348 -6.035 1 96.88 328 ALA A N 1
ATOM 2548 C CA . ALA A 1 328 ? 9.609 7.199 -5.43 1 96.88 328 ALA A CA 1
ATOM 2549 C C . ALA A 1 328 ? 9.711 5.891 -4.648 1 96.88 328 ALA A C 1
ATOM 2551 O O . ALA A 1 328 ? 8.82 5.566 -3.854 1 96.88 328 ALA A O 1
ATOM 2552 N N . TYR A 1 329 ? 10.828 5.121 -4.914 1 95.94 329 TYR A N 1
ATOM 2553 C CA . TYR A 1 329 ? 10.961 3.807 -4.297 1 95.94 329 TYR A CA 1
ATOM 2554 C C . TYR A 1 329 ? 12.375 3.586 -3.781 1 95.94 329 TYR A C 1
ATOM 2556 O O . TYR A 1 329 ? 12.719 2.49 -3.328 1 95.94 329 TYR A O 1
ATOM 2564 N N . ALA A 1 330 ? 13.227 4.551 -3.918 1 95.12 330 ALA A N 1
ATOM 2565 C CA . ALA A 1 330 ? 14.602 4.613 -3.418 1 95.12 330 ALA A CA 1
ATOM 2566 C C . ALA A 1 330 ? 14.984 6.047 -3.049 1 95.12 330 ALA A C 1
ATOM 2568 O O . ALA A 1 330 ? 14.312 7 -3.453 1 95.12 330 ALA A O 1
ATOM 2569 N N . PRO A 1 331 ? 16.031 6.188 -2.221 1 95 331 PRO A N 1
ATOM 2570 C CA . PRO A 1 331 ? 16.406 7.543 -1.8 1 95 331 PRO A CA 1
ATOM 2571 C C . PRO A 1 331 ? 16.625 8.484 -2.98 1 95 331 PRO A C 1
ATOM 2573 O O . PRO A 1 331 ? 16.25 9.656 -2.916 1 95 331 PRO A O 1
ATOM 2576 N N . GLY A 1 332 ? 17.188 7.957 -4.039 1 93.56 332 GLY A N 1
ATOM 2577 C CA . GLY A 1 332 ? 17.484 8.781 -5.203 1 93.56 332 GLY A CA 1
ATOM 2578 C C . GLY A 1 332 ? 16.234 9.281 -5.902 1 93.56 332 GLY A C 1
ATOM 2579 O O . GLY A 1 332 ? 16.281 10.234 -6.68 1 93.56 332 GLY A O 1
ATOM 2580 N N . ASP A 1 333 ? 15.109 8.641 -5.633 1 94.75 333 ASP A N 1
ATOM 2581 C CA . ASP A 1 333 ? 13.844 8.992 -6.266 1 94.75 333 ASP A CA 1
ATOM 2582 C C . ASP A 1 333 ? 13.156 10.125 -5.508 1 94.75 333 ASP A C 1
ATOM 2584 O O . ASP A 1 333 ? 12.211 10.734 -6.02 1 94.75 333 ASP A O 1
ATOM 2588 N N . VAL A 1 334 ? 13.508 10.391 -4.246 1 96.56 334 VAL A N 1
ATOM 2589 C CA . VAL A 1 334 ? 12.812 11.328 -3.373 1 96.56 334 VAL A CA 1
ATOM 2590 C C . VAL A 1 334 ? 13.281 12.75 -3.662 1 96.56 334 VAL A C 1
ATOM 2592 O O . VAL A 1 334 ? 14.414 13.117 -3.33 1 96.56 334 VAL A O 1
ATOM 2595 N N . TRP A 1 335 ? 12.406 13.562 -4.188 1 95.31 335 TRP A N 1
ATOM 2596 C CA . TRP A 1 335 ? 12.789 14.891 -4.645 1 95.31 335 TRP A CA 1
ATOM 2597 C C . TRP A 1 335 ? 13.211 15.773 -3.471 1 95.31 335 TRP A C 1
ATOM 2599 O O . TRP A 1 335 ? 14.07 16.641 -3.615 1 95.31 335 TRP A O 1
ATOM 2609 N N . LEU A 1 336 ? 12.695 15.578 -2.283 1 94.44 336 LEU A N 1
ATOM 2610 C CA . LEU A 1 336 ? 12.961 16.375 -1.089 1 94.44 336 LEU A CA 1
ATOM 2611 C C . LEU A 1 336 ? 14.398 16.156 -0.61 1 94.44 336 LEU A C 1
ATOM 2613 O O . LEU A 1 336 ? 15.016 17.078 -0.067 1 94.44 336 LEU A O 1
ATOM 2617 N N . LEU A 1 337 ? 14.883 15.016 -0.84 1 93.44 337 LEU A N 1
ATOM 2618 C CA . LEU A 1 337 ? 16.266 14.734 -0.475 1 93.44 337 LEU A CA 1
ATOM 2619 C C . LEU A 1 337 ? 17.234 15.484 -1.384 1 93.44 337 LEU A C 1
ATOM 2621 O O . LEU A 1 337 ? 18.328 15.859 -0.957 1 93.44 337 LEU A O 1
ATOM 2625 N N . LYS A 1 338 ? 16.812 15.68 -2.562 1 89.38 338 LYS A N 1
ATOM 2626 C CA . LYS A 1 338 ? 17.672 16.328 -3.537 1 89.38 338 LYS A CA 1
ATOM 2627 C C . LYS A 1 338 ? 17.953 17.781 -3.139 1 89.38 338 LYS A C 1
ATOM 2629 O O . LYS A 1 338 ? 18.969 18.359 -3.531 1 89.38 338 LYS A O 1
ATOM 2634 N N . SER A 1 339 ? 17.094 18.344 -2.328 1 85.25 339 SER A N 1
ATOM 2635 C CA . SER A 1 339 ? 17.266 19.719 -1.875 1 85.25 339 SER A CA 1
ATOM 2636 C C . SER A 1 339 ? 18.359 19.828 -0.807 1 85.25 339 SER A C 1
ATOM 2638 O O . SER A 1 339 ? 18.828 20.922 -0.49 1 85.25 339 SER A O 1
ATOM 2640 N N . LEU A 1 340 ? 18.766 18.703 -0.292 1 90 340 LEU A N 1
ATOM 2641 C CA . LEU A 1 340 ? 19.719 18.688 0.81 1 90 340 LEU A CA 1
ATOM 2642 C C . LEU A 1 340 ? 21.156 18.672 0.287 1 90 340 LEU A C 1
ATOM 2644 O O . LEU A 1 340 ? 22.094 18.938 1.037 1 90 340 LEU A O 1
ATOM 2648 N N . GLY A 1 341 ? 21.297 18.359 -0.95 1 87.25 341 GLY A N 1
ATOM 2649 C CA . GLY A 1 341 ? 22.609 18.25 -1.561 1 87.25 341 GLY A CA 1
ATOM 2650 C C . GLY A 1 341 ? 22.734 17.094 -2.531 1 87.25 341 GLY A C 1
ATOM 2651 O O . GLY A 1 341 ? 21.734 16.406 -2.818 1 87.25 341 GLY A O 1
ATOM 2652 N N . THR A 1 342 ? 23.922 17.047 -3.053 1 85.31 342 THR A N 1
ATOM 2653 C CA . THR A 1 342 ? 24.188 15.953 -3.979 1 85.31 342 THR A CA 1
ATOM 2654 C C . THR A 1 342 ? 24.578 14.688 -3.221 1 85.31 342 THR A C 1
ATOM 2656 O O . THR A 1 342 ? 25.531 14.711 -2.432 1 85.31 342 THR A O 1
ATOM 2659 N N . MET A 1 343 ? 23.828 13.734 -3.408 1 87.5 343 MET A N 1
ATOM 2660 C CA . MET A 1 343 ? 24.078 12.453 -2.762 1 87.5 343 MET A CA 1
ATOM 2661 C C . MET A 1 343 ? 24.125 11.32 -3.787 1 87.5 343 MET A C 1
ATOM 2663 O O . MET A 1 343 ? 23.328 11.289 -4.719 1 87.5 343 MET A O 1
ATOM 2667 N N . ASP A 1 344 ? 25.125 10.477 -3.635 1 88.25 344 ASP A N 1
ATOM 2668 C CA . ASP A 1 344 ? 25.188 9.266 -4.445 1 88.25 344 ASP A CA 1
ATOM 2669 C C . ASP A 1 344 ? 24.656 8.062 -3.678 1 88.25 344 ASP A C 1
ATOM 2671 O O . ASP A 1 344 ? 25 7.855 -2.514 1 88.25 344 ASP A O 1
ATOM 2675 N N . PHE A 1 345 ? 23.828 7.453 -4.332 1 87.12 345 PHE A N 1
ATOM 2676 C CA . PHE A 1 345 ? 23.281 6.246 -3.727 1 87.12 345 PHE A CA 1
ATOM 2677 C C . PHE A 1 345 ? 23.625 5.016 -4.559 1 87.12 345 PHE A C 1
ATOM 2679 O O . PHE A 1 345 ? 23.75 5.102 -5.781 1 87.12 345 PHE A O 1
ATOM 2686 N N . HIS A 1 346 ? 23.859 3.887 -3.883 1 82.5 346 HIS A N 1
ATOM 2687 C CA . HIS A 1 346 ? 24.078 2.635 -4.602 1 82.5 346 HIS A CA 1
ATOM 2688 C C . HIS A 1 346 ? 22.828 2.217 -5.367 1 82.5 346 HIS A C 1
ATOM 2690 O O . HIS A 1 346 ? 21.719 2.338 -4.855 1 82.5 346 HIS A O 1
ATOM 2696 N N . ALA A 1 347 ? 23.203 1.813 -6.586 1 78.38 347 ALA A N 1
ATOM 2697 C CA . ALA A 1 347 ? 22.109 1.279 -7.379 1 78.38 347 ALA A CA 1
ATOM 2698 C C . ALA A 1 347 ? 21.594 -0.036 -6.797 1 78.38 347 ALA A C 1
ATOM 2700 O O . ALA A 1 347 ? 22.375 -0.832 -6.27 1 78.38 347 ALA A O 1
ATOM 2701 N N . GLY A 1 348 ? 20.422 -0.116 -6.57 1 78.12 348 GLY A N 1
ATOM 2702 C CA . GLY A 1 348 ? 19.844 -1.376 -6.113 1 78.12 348 GLY A CA 1
ATOM 2703 C C . GLY A 1 348 ? 20.047 -2.51 -7.102 1 78.12 348 GLY A C 1
ATOM 2704 O O . GLY A 1 348 ? 20.734 -2.348 -8.117 1 78.12 348 GLY A O 1
ATOM 2705 N N . LEU A 1 349 ? 19.562 -3.729 -6.754 1 80.12 349 LEU A N 1
ATOM 2706 C CA . LEU A 1 349 ? 19.625 -4.898 -7.621 1 80.12 349 LEU A CA 1
ATOM 2707 C C . LEU A 1 349 ? 18.844 -4.668 -8.906 1 80.12 349 LEU A C 1
ATOM 2709 O O . LEU A 1 349 ? 17.766 -4.062 -8.883 1 80.12 349 LEU A O 1
ATOM 2713 N N . THR A 1 350 ? 19.422 -5.02 -9.977 1 83.12 350 THR A N 1
ATOM 2714 C CA . THR A 1 350 ? 18.75 -4.941 -11.266 1 83.12 350 THR A CA 1
ATOM 2715 C C . THR A 1 350 ? 18.266 -6.32 -11.711 1 83.12 350 THR A C 1
ATOM 2717 O O . THR A 1 350 ? 18.812 -7.34 -11.289 1 83.12 350 THR A O 1
ATOM 2720 N N . PRO A 1 351 ? 17.219 -6.336 -12.492 1 81.88 351 PRO A N 1
ATOM 2721 C CA . PRO A 1 351 ? 16.766 -7.625 -13.016 1 81.88 351 PRO A CA 1
ATOM 2722 C C . PRO A 1 351 ? 17.844 -8.344 -13.828 1 81.88 351 PRO A C 1
ATOM 2724 O O . PRO A 1 351 ? 18.688 -7.695 -14.453 1 81.88 351 PRO A O 1
ATOM 2727 N N . LEU A 1 352 ? 17.75 -9.727 -13.695 1 72.38 352 LEU A N 1
ATOM 2728 C CA . LEU A 1 352 ? 18.656 -10.508 -14.539 1 72.38 352 LEU A CA 1
ATOM 2729 C C . LEU A 1 352 ? 18.203 -10.477 -15.992 1 72.38 352 LEU A C 1
ATOM 2731 O O . LEU A 1 352 ? 17 -10.578 -16.281 1 72.38 352 LEU A O 1
ATOM 2735 N N . LYS A 1 353 ? 19.109 -10.023 -16.812 1 73.94 353 LYS A N 1
ATOM 2736 C CA . LYS A 1 353 ? 18.828 -10.141 -18.25 1 73.94 353 LYS A CA 1
ATOM 2737 C C . LYS A 1 353 ? 19.203 -11.531 -18.766 1 73.94 353 LYS A C 1
ATOM 2739 O O . LYS A 1 353 ? 20.109 -12.18 -18.25 1 73.94 353 LYS A O 1
ATOM 2744 N N . PRO A 1 354 ? 18.219 -12.031 -19.609 1 71.62 354 PRO A N 1
ATOM 2745 C CA . PRO A 1 354 ? 18.547 -13.359 -20.141 1 71.62 354 PRO A CA 1
ATOM 2746 C C . PRO A 1 354 ? 20 -13.461 -20.625 1 71.62 354 PRO A C 1
ATOM 2748 O O . PRO A 1 354 ? 20.578 -12.477 -21.078 1 71.62 354 PRO A O 1
ATOM 2751 N N . PRO A 1 355 ? 20.719 -14.57 -20.094 1 57.59 355 PRO A N 1
ATOM 2752 C CA . PRO A 1 355 ? 22.094 -14.742 -20.562 1 57.59 355 PRO A CA 1
ATOM 2753 C C . PRO A 1 355 ? 22.219 -14.633 -22.078 1 57.59 355 PRO A C 1
ATOM 2755 O O . PRO A 1 355 ? 21.281 -14.984 -22.812 1 57.59 355 PRO A O 1
ATOM 2758 N N . SER A 1 356 ? 23.016 -13.508 -22.438 1 45.75 356 SER A N 1
ATOM 2759 C CA . SER A 1 356 ? 23.359 -13.516 -23.859 1 45.75 356 SER A CA 1
ATOM 2760 C C . SER A 1 356 ? 23.766 -14.906 -24.328 1 45.75 356 SER A C 1
ATOM 2762 O O . SER A 1 356 ? 24.203 -15.086 -25.469 1 45.75 356 SER A O 1
ATOM 2764 N N . VAL A 1 357 ? 24.016 -15.852 -23.453 1 39.88 357 VAL A N 1
ATOM 2765 C CA . VAL A 1 357 ? 24.75 -17 -23.984 1 39.88 357 VAL A CA 1
ATOM 2766 C C . VAL A 1 357 ? 23.828 -17.859 -24.844 1 39.88 357 VAL A C 1
ATOM 2768 O O . VAL A 1 357 ? 22.656 -18.062 -24.484 1 39.88 357 VAL A O 1
ATOM 2771 N N . PRO A 1 358 ? 24.422 -18.469 -26.047 1 38.16 358 PRO A N 1
ATOM 2772 C CA . PRO A 1 358 ? 23.844 -19.438 -27 1 38.16 358 PRO A CA 1
ATOM 2773 C C . PRO A 1 358 ? 23.266 -20.672 -26.312 1 38.16 358 PRO A C 1
ATOM 2775 O O . PRO A 1 358 ? 23.734 -21.062 -25.234 1 38.16 358 PRO A O 1
ATOM 2778 N N . MET B 1 1 ? -0.345 24.453 9.938 1 69.81 1 MET B N 1
ATOM 2779 C CA . MET B 1 1 ? -0.3 25.906 9.953 1 69.81 1 MET B CA 1
ATOM 2780 C C . MET B 1 1 ? 0.988 26.422 9.32 1 69.81 1 MET B C 1
ATOM 2782 O O . MET B 1 1 ? 2.061 25.859 9.531 1 69.81 1 MET B O 1
ATOM 2786 N N . ASN B 1 2 ? 0.801 27.312 8.375 1 76.94 2 ASN B N 1
ATOM 2787 C CA . ASN B 1 2 ? 1.968 27.844 7.672 1 76.94 2 ASN B CA 1
ATOM 2788 C C . ASN B 1 2 ? 2.105 29.344 7.867 1 76.94 2 ASN B C 1
ATOM 2790 O O . ASN B 1 2 ? 2.461 30.062 6.934 1 76.94 2 ASN B O 1
ATOM 2794 N N . PHE B 1 3 ? 1.927 29.844 9.125 1 84.25 3 PHE B N 1
ATOM 2795 C CA . PHE B 1 3 ? 2.031 31.266 9.445 1 84.25 3 PHE B CA 1
ATOM 2796 C C . PHE B 1 3 ? 3.453 31.766 9.219 1 84.25 3 PHE B C 1
ATOM 2798 O O . PHE B 1 3 ? 4.418 31.078 9.547 1 84.25 3 PHE B O 1
ATOM 2805 N N . GLY B 1 4 ? 3.553 32.781 8.688 1 81.25 4 GLY B N 1
ATOM 2806 C CA . GLY B 1 4 ? 4.844 33.406 8.43 1 81.25 4 GLY B CA 1
ATOM 2807 C C . GLY B 1 4 ? 4.871 34.219 7.152 1 81.25 4 GLY B C 1
ATOM 2808 O O . GLY B 1 4 ? 3.863 34.312 6.445 1 81.25 4 GLY B O 1
ATOM 2809 N N . ASP B 1 5 ? 5.988 34.969 6.957 1 75.75 5 ASP B N 1
ATOM 2810 C CA . ASP B 1 5 ? 6.098 35.812 5.754 1 75.75 5 ASP B CA 1
ATOM 2811 C C . ASP B 1 5 ? 7.395 35.5 5.004 1 75.75 5 ASP B C 1
ATOM 2813 O O . ASP B 1 5 ? 7.742 36.219 4.055 1 75.75 5 ASP B O 1
ATOM 2817 N N . ALA B 1 6 ? 8.07 34.469 5.441 1 72.69 6 ALA B N 1
ATOM 2818 C CA . ALA B 1 6 ? 9.352 34.156 4.82 1 72.69 6 ALA B CA 1
ATOM 2819 C C . ALA B 1 6 ? 9.164 33.562 3.422 1 72.69 6 ALA B C 1
ATOM 2821 O O . ALA B 1 6 ? 9.969 33.844 2.523 1 72.69 6 ALA B O 1
ATOM 2822 N N . TYR B 1 7 ? 8.133 32.812 3.242 1 67.62 7 TYR B N 1
ATOM 2823 C CA . TYR B 1 7 ? 7.879 32.156 1.958 1 67.62 7 TYR B CA 1
ATOM 2824 C C . TYR B 1 7 ? 6.551 32.625 1.369 1 67.62 7 TYR B C 1
ATOM 2826 O O . TYR B 1 7 ? 5.742 31.812 0.917 1 67.62 7 TYR B O 1
ATOM 2834 N N . THR B 1 8 ? 6.395 33.969 1.401 1 66.44 8 THR B N 1
ATOM 2835 C CA . THR B 1 8 ? 5.141 34.594 0.995 1 66.44 8 THR B CA 1
ATOM 2836 C C . THR B 1 8 ? 4.703 34.062 -0.373 1 66.44 8 THR B C 1
ATOM 2838 O O . THR B 1 8 ? 3.51 33.875 -0.61 1 66.44 8 THR B O 1
ATOM 2841 N N . ALA B 1 9 ? 5.641 33.812 -1.229 1 55.66 9 ALA B N 1
ATOM 2842 C CA . ALA B 1 9 ? 5.336 33.406 -2.602 1 55.66 9 ALA B CA 1
ATOM 2843 C C . ALA B 1 9 ? 4.699 32.031 -2.646 1 55.66 9 ALA B C 1
ATOM 2845 O O . ALA B 1 9 ? 3.807 31.781 -3.461 1 55.66 9 ALA B O 1
ATOM 2846 N N . ARG B 1 10 ? 5.121 31.281 -1.704 1 56.47 10 ARG B N 1
ATOM 2847 C CA . ARG B 1 10 ? 4.707 29.875 -1.771 1 56.47 10 ARG B CA 1
ATOM 2848 C C . ARG B 1 10 ? 3.555 29.609 -0.813 1 56.47 10 ARG B C 1
ATOM 2850 O O . ARG B 1 10 ? 2.617 28.875 -1.156 1 56.47 10 ARG B O 1
ATOM 2857 N N . MET B 1 11 ? 3.617 30.25 0.278 1 60.19 11 MET B N 1
ATOM 2858 C CA . MET B 1 11 ? 2.697 29.844 1.338 1 60.19 11 MET B CA 1
ATOM 2859 C C . MET B 1 11 ? 1.715 30.969 1.664 1 60.19 11 MET B C 1
ATOM 2861 O O . MET B 1 11 ? 0.758 30.766 2.414 1 60.19 11 MET B O 1
ATOM 2865 N N . GLY B 1 12 ? 1.775 32.125 0.914 1 62.16 12 GLY B N 1
ATOM 2866 C CA . GLY B 1 12 ? 0.926 33.281 1.223 1 62.16 12 GLY B CA 1
ATOM 2867 C C . GLY B 1 12 ? 1.382 34.062 2.447 1 62.16 12 GLY B C 1
ATOM 2868 O O . GLY B 1 12 ? 2.246 33.594 3.193 1 62.16 12 GLY B O 1
ATOM 2869 N N . GLU B 1 13 ? 0.892 35.375 2.408 1 66.44 13 GLU B N 1
ATOM 2870 C CA . GLU B 1 13 ? 1.298 36.219 3.512 1 66.44 13 GLU B CA 1
ATOM 2871 C C . GLU B 1 13 ? 0.23 36.281 4.602 1 66.44 13 GLU B C 1
ATOM 2873 O O . GLU B 1 13 ? -0.966 36.281 4.305 1 66.44 13 GLU B O 1
ATOM 2878 N N . CYS B 1 14 ? 0.613 36.031 5.828 1 81.81 14 CYS B N 1
ATOM 2879 C CA . CYS B 1 14 ? -0.147 36.219 7.055 1 81.81 14 CYS B CA 1
ATOM 2880 C C . CYS B 1 14 ? 0.674 37 8.086 1 81.81 14 CYS B C 1
ATOM 2882 O O . CYS B 1 14 ? 1.751 36.562 8.484 1 81.81 14 CYS B O 1
ATOM 2884 N N . SER B 1 15 ? 0.212 38.219 8.406 1 86.25 15 SER B N 1
ATOM 2885 C CA . SER B 1 15 ? 0.965 39 9.391 1 86.25 15 SER B CA 1
ATOM 2886 C C . SER B 1 15 ? 0.958 38.312 10.75 1 86.25 15 SER B C 1
ATOM 2888 O O . SER B 1 15 ? 0.096 37.469 11.023 1 86.25 15 SER B O 1
ATOM 2890 N N . LYS B 1 16 ? 1.996 38.688 11.539 1 92.62 16 LYS B N 1
ATOM 2891 C CA . LYS B 1 16 ? 2.08 38.156 12.883 1 92.62 16 LYS B CA 1
ATOM 2892 C C . LYS B 1 16 ? 0.839 38.5 13.703 1 92.62 16 LYS B C 1
ATOM 2894 O O . LYS B 1 16 ? 0.326 37.656 14.453 1 92.62 16 LYS B O 1
ATOM 2899 N N . GLU B 1 17 ? 0.427 39.719 13.5 1 92 17 GLU B N 1
ATOM 2900 C CA . GLU B 1 17 ? -0.771 40.156 14.203 1 92 17 GLU B CA 1
ATOM 2901 C C . GLU B 1 17 ? -1.981 39.312 13.828 1 92 17 GLU B C 1
ATOM 2903 O O . GLU B 1 17 ? -2.738 38.875 14.703 1 92 17 GLU B O 1
ATOM 2908 N N . THR B 1 18 ? -2.148 39.094 12.641 1 90.88 18 THR B N 1
ATOM 2909 C CA . THR B 1 18 ? -3.256 38.281 12.156 1 90.88 18 THR B CA 1
ATOM 2910 C C . THR B 1 18 ? -3.125 36.844 12.664 1 90.88 18 THR B C 1
ATOM 2912 O O . THR B 1 18 ? -4.113 36.219 13.086 1 90.88 18 THR B O 1
ATOM 2915 N N . ALA B 1 19 ? -1.961 36.312 12.578 1 93.19 19 ALA B N 1
ATOM 2916 C CA . ALA B 1 19 ? -1.707 34.938 13.062 1 93.19 19 ALA B CA 1
ATOM 2917 C C . ALA B 1 19 ? -2.102 34.812 14.531 1 93.19 19 ALA B C 1
ATOM 2919 O O . ALA B 1 19 ? -2.764 33.844 14.914 1 93.19 19 ALA B O 1
ATOM 2920 N N . PHE B 1 20 ? -1.728 35.812 15.344 1 95.88 20 PHE B N 1
ATOM 2921 C CA . PHE B 1 20 ? -2.035 35.781 16.766 1 95.88 20 PHE B CA 1
ATOM 2922 C C . PHE B 1 20 ? -3.537 35.875 17 1 95.88 20 PHE B C 1
ATOM 2924 O O . PHE B 1 20 ? -4.078 35.219 17.875 1 95.88 20 PHE B O 1
ATOM 2931 N N . LYS B 1 21 ? -4.168 36.688 16.156 1 94.62 21 LYS B N 1
ATOM 2932 C CA . LYS B 1 21 ? -5.617 36.812 16.25 1 94.62 21 LYS B CA 1
ATOM 2933 C C . LYS B 1 21 ? -6.301 35.469 15.945 1 94.62 21 LYS B C 1
ATOM 2935 O O . LYS B 1 21 ? -7.273 35.094 16.609 1 94.62 21 LYS B O 1
ATOM 2940 N N . ILE B 1 22 ? -5.836 34.844 14.938 1 94.25 22 ILE B N 1
ATOM 2941 C CA . ILE B 1 22 ? -6.379 33.531 14.547 1 94.25 22 ILE B CA 1
ATOM 2942 C C . ILE B 1 22 ? -6.18 32.531 15.672 1 94.25 22 ILE B C 1
ATOM 2944 O O . ILE B 1 22 ? -7.109 31.812 16.047 1 94.25 22 ILE B O 1
ATOM 2948 N N . LEU B 1 23 ? -5.016 32.5 16.25 1 96.06 23 LEU B N 1
ATOM 2949 C CA . LEU B 1 23 ? -4.699 31.562 17.328 1 96.06 23 LEU B CA 1
ATOM 2950 C C . LEU B 1 23 ? -5.547 31.844 18.562 1 96.06 23 LEU B C 1
ATOM 2952 O O . LEU B 1 23 ? -6.07 30.922 19.188 1 96.06 23 LEU B O 1
ATOM 2956 N N . ASP B 1 24 ? -5.668 33.156 18.875 1 96.62 24 ASP B N 1
ATOM 2957 C CA . ASP B 1 24 ? -6.504 33.531 20 1 96.62 24 ASP B CA 1
ATOM 2958 C C . ASP B 1 24 ? -7.941 33.062 19.812 1 96.62 24 ASP B C 1
ATOM 2960 O O . ASP B 1 24 ? -8.539 32.5 20.75 1 96.62 24 ASP B O 1
ATOM 2964 N N . HIS B 1 25 ? -8.383 33.281 18.656 1 94.81 25 HIS B N 1
ATOM 2965 C CA . HIS B 1 25 ? -9.758 32.875 18.375 1 94.81 25 HIS B CA 1
ATOM 2966 C C . HIS B 1 25 ? -9.898 31.359 18.453 1 94.81 25 HIS B C 1
ATOM 2968 O O . HIS B 1 25 ? -10.883 30.859 19 1 94.81 25 HIS B O 1
ATOM 2974 N N . PHE B 1 26 ? -9.016 30.688 17.875 1 94.56 26 PHE B N 1
ATOM 2975 C CA . PHE B 1 26 ? -9.031 29.234 17.844 1 94.56 26 PHE B CA 1
ATOM 2976 C C . PHE B 1 26 ? -9.109 28.672 19.266 1 94.56 26 PHE B C 1
ATOM 2978 O O . PHE B 1 26 ? -9.945 27.812 19.562 1 94.56 26 PHE B O 1
ATOM 2985 N N . VAL B 1 27 ? -8.289 29.141 20.156 1 95.38 27 VAL B N 1
ATOM 2986 C CA . VAL B 1 27 ? -8.242 28.672 21.547 1 95.38 27 VAL B CA 1
ATOM 2987 C C . VAL B 1 27 ? -9.516 29.094 22.266 1 95.38 27 VAL B C 1
ATOM 2989 O O . VAL B 1 27 ? -10.07 28.312 23.062 1 95.38 27 VAL B O 1
ATOM 2992 N N . SER B 1 28 ? -9.945 30.312 21.984 1 95.5 28 SER B N 1
ATOM 2993 C CA . SER B 1 28 ? -11.156 30.812 22.641 1 95.5 28 SER B CA 1
ATOM 2994 C C . SER B 1 28 ? -12.367 29.969 22.234 1 95.5 28 SER B C 1
ATOM 2996 O O . SER B 1 28 ? -13.32 29.844 23 1 95.5 28 SER B O 1
ATOM 2998 N N . ALA B 1 29 ? -12.305 29.422 21.047 1 92.69 29 ALA B N 1
ATOM 2999 C CA . ALA B 1 29 ? -13.398 28.594 20.531 1 92.69 29 ALA B CA 1
ATOM 3000 C C . ALA B 1 29 ? -13.273 27.156 21.047 1 92.69 29 ALA B C 1
ATOM 3002 O O . ALA B 1 29 ? -14.078 26.297 20.672 1 92.69 29 ALA B O 1
ATOM 3003 N N . GLY B 1 30 ? -12.281 26.859 21.812 1 93.38 30 GLY B N 1
ATOM 3004 C CA . GLY B 1 30 ? -12.133 25.547 22.438 1 93.38 30 GLY B CA 1
ATOM 3005 C C . GLY B 1 30 ? -11.086 24.688 21.75 1 93.38 30 GLY B C 1
ATOM 3006 O O . GLY B 1 30 ? -10.852 23.547 22.172 1 93.38 30 GLY B O 1
ATOM 3007 N N . GLY B 1 31 ? -10.477 25.203 20.688 1 93.94 31 GLY B N 1
ATOM 3008 C CA . GLY B 1 31 ? -9.414 24.453 20.031 1 93.94 31 GLY B CA 1
ATOM 3009 C C . GLY B 1 31 ? -8.133 24.391 20.844 1 93.94 31 GLY B C 1
ATOM 3010 O O . GLY B 1 31 ? -7.82 25.312 21.594 1 93.94 31 GLY B O 1
ATOM 3011 N N . ASN B 1 32 ? -7.398 23.266 20.641 1 96.38 32 ASN B N 1
ATOM 3012 C CA . ASN B 1 32 ? -6.156 23.172 21.391 1 96.38 32 ASN B CA 1
ATOM 3013 C C . ASN B 1 32 ? -5.074 22.438 20.609 1 96.38 32 ASN B C 1
ATOM 3015 O O . ASN B 1 32 ? -3.941 22.297 21.078 1 96.38 32 ASN B O 1
ATOM 3019 N N . PHE B 1 33 ? -5.352 21.906 19.438 1 96.94 33 PHE B N 1
ATOM 3020 C CA . PHE B 1 33 ? -4.367 21.188 18.641 1 96.94 33 PHE B CA 1
ATOM 3021 C C . PHE B 1 33 ? -3.801 22.078 17.531 1 96.94 33 PHE B C 1
ATOM 3023 O O . PHE B 1 33 ? -4.539 22.547 16.672 1 96.94 33 PHE B O 1
ATOM 3030 N N . ILE B 1 34 ? -2.549 22.281 17.547 1 97.31 34 ILE B N 1
ATOM 3031 C CA . ILE B 1 34 ? -1.863 23.125 16.578 1 97.31 34 ILE B CA 1
ATOM 3032 C C . ILE B 1 34 ? -0.751 22.328 15.898 1 97.31 34 ILE B C 1
ATOM 3034 O O . ILE B 1 34 ? 0.104 21.75 16.578 1 97.31 34 ILE B O 1
ATOM 3038 N N . ASP B 1 35 ? -0.808 22.297 14.539 1 97.69 35 ASP B N 1
ATOM 3039 C CA . ASP B 1 35 ? 0.17 21.562 13.742 1 97.69 35 ASP B CA 1
ATOM 3040 C C . ASP B 1 35 ? 1.134 22.516 13.039 1 97.69 35 ASP B C 1
ATOM 3042 O O . ASP B 1 35 ? 0.707 23.5 12.43 1 97.69 35 ASP B O 1
ATOM 3046 N N . THR B 1 36 ? 2.389 22.297 13.18 1 97 36 THR B N 1
ATOM 3047 C CA . THR B 1 36 ? 3.438 23.047 12.5 1 97 36 THR B CA 1
ATOM 3048 C C . THR B 1 36 ? 4.559 22.125 12.039 1 97 36 THR B C 1
ATOM 3050 O O . THR B 1 36 ? 4.359 20.906 11.914 1 97 36 THR B O 1
ATOM 3053 N N . ALA B 1 37 ? 5.66 22.656 11.523 1 97.19 37 ALA B N 1
ATOM 3054 C CA . ALA B 1 37 ? 6.852 21.906 11.117 1 97.19 37 ALA B CA 1
ATOM 3055 C C . ALA B 1 37 ? 8.102 22.766 11.234 1 97.19 37 ALA B C 1
ATOM 3057 O O . ALA B 1 37 ? 8.031 24 11.18 1 97.19 37 ALA B O 1
ATOM 3058 N N . ASN B 1 38 ? 9.195 22.078 11.32 1 96.25 38 ASN B N 1
ATOM 3059 C CA . ASN B 1 38 ? 10.461 22.766 11.539 1 96.25 38 ASN B CA 1
ATOM 3060 C C . ASN B 1 38 ? 10.797 23.703 10.383 1 96.25 38 ASN B C 1
ATOM 3062 O O . ASN B 1 38 ? 11.453 24.734 10.578 1 96.25 38 ASN B O 1
ATOM 3066 N N . ALA B 1 39 ? 10.297 23.375 9.227 1 92.75 39 ALA B N 1
ATOM 3067 C CA . ALA B 1 39 ? 10.781 24.078 8.039 1 92.75 39 ALA B CA 1
ATOM 3068 C C . ALA B 1 39 ? 9.75 25.094 7.543 1 92.75 39 ALA B C 1
ATOM 3070 O O . ALA B 1 39 ? 10.023 25.875 6.629 1 92.75 39 ALA B O 1
ATOM 3071 N N . TYR B 1 40 ? 8.562 25.109 8.094 1 92.12 40 TYR B N 1
ATOM 3072 C CA . TYR B 1 40 ? 7.523 26.016 7.621 1 92.12 40 TYR B CA 1
ATOM 3073 C C . TYR B 1 40 ? 7.98 27.469 7.727 1 92.12 40 TYR B C 1
ATOM 3075 O O . TYR B 1 40 ? 8.367 27.922 8.805 1 92.12 40 TYR B O 1
ATOM 3083 N N . GLN B 1 41 ? 7.914 28.141 6.605 1 90.31 41 GLN B N 1
ATOM 3084 C CA . GLN B 1 41 ? 8.344 29.531 6.5 1 90.31 41 GLN B CA 1
ATOM 3085 C C . GLN B 1 41 ? 9.758 29.719 7.055 1 90.31 41 GLN B C 1
ATOM 3087 O O . GLN B 1 41 ? 10 30.625 7.852 1 90.31 41 GLN B O 1
ATOM 3092 N N . ALA B 1 42 ? 10.609 28.75 6.734 1 88.81 42 ALA B N 1
ATOM 3093 C CA . ALA B 1 42 ? 12.016 28.75 7.121 1 88.81 42 ALA B CA 1
ATOM 3094 C C . ALA B 1 42 ? 12.164 28.812 8.641 1 88.81 42 ALA B C 1
ATOM 3096 O O . ALA B 1 42 ? 13.07 29.469 9.148 1 88.81 42 ALA B O 1
ATOM 3097 N N . GLY B 1 43 ? 11.242 28.266 9.312 1 92.62 43 GLY B N 1
ATOM 3098 C CA . GLY B 1 43 ? 11.32 28.203 10.766 1 92.62 43 GLY B CA 1
ATOM 3099 C C . GLY B 1 43 ? 10.5 29.281 11.453 1 92.62 43 GLY B C 1
ATOM 3100 O O . GLY B 1 43 ? 10.234 29.188 12.656 1 92.62 43 GLY B O 1
ATOM 3101 N N . GLN B 1 44 ? 10.031 30.203 10.781 1 92.88 44 GLN B N 1
ATOM 3102 C CA . GLN B 1 44 ? 9.336 31.359 11.344 1 92.88 44 GLN B CA 1
ATOM 3103 C C . GLN B 1 44 ? 8.016 30.938 11.977 1 92.88 44 GLN B C 1
ATOM 3105 O O . GLN B 1 44 ? 7.59 31.531 12.977 1 92.88 44 GLN B O 1
ATOM 3110 N N . THR B 1 45 ? 7.367 29.969 11.406 1 94.62 45 THR B N 1
ATOM 3111 C CA . THR B 1 45 ? 6.09 29.531 11.953 1 94.62 45 THR B CA 1
ATOM 3112 C C . THR B 1 45 ? 6.254 29.047 13.391 1 94.62 45 THR B C 1
ATOM 3114 O O . THR B 1 45 ? 5.477 29.422 14.273 1 94.62 45 THR B O 1
ATOM 3117 N N . GLU B 1 46 ? 7.281 28.234 13.609 1 97.31 46 GLU B N 1
ATOM 3118 C CA . GLU B 1 46 ? 7.559 27.781 14.969 1 97.31 46 GLU B CA 1
ATOM 3119 C C . GLU B 1 46 ? 7.941 28.953 15.875 1 97.31 46 GLU B C 1
ATOM 3121 O O . GLU B 1 46 ? 7.543 28.984 17.047 1 97.31 46 GLU B O 1
ATOM 3126 N N . GLU B 1 47 ? 8.672 29.875 15.367 1 96.81 47 GLU B N 1
ATOM 3127 C CA . GLU B 1 47 ? 9.094 31.031 16.156 1 96.81 47 GLU B CA 1
ATOM 3128 C C . GLU B 1 47 ? 7.895 31.859 16.594 1 96.81 47 GLU B C 1
ATOM 3130 O O . GLU B 1 47 ? 7.789 32.25 17.766 1 96.81 47 GLU B O 1
ATOM 3135 N N . TRP B 1 48 ? 7.02 32.125 15.641 1 96.75 48 TRP B N 1
ATOM 3136 C CA . TRP B 1 48 ? 5.824 32.906 15.953 1 96.75 48 TRP B CA 1
ATOM 3137 C C . TRP B 1 48 ? 4.945 32.188 16.953 1 96.75 48 TRP B C 1
ATOM 3139 O O . TRP B 1 48 ? 4.402 32.781 17.875 1 96.75 48 TRP B O 1
ATOM 3149 N N . LEU B 1 49 ? 4.801 30.922 16.766 1 97.69 49 LEU B N 1
ATOM 3150 C CA . LEU B 1 49 ? 3.994 30.125 17.688 1 97.69 49 LEU B CA 1
ATOM 3151 C C . LEU B 1 49 ? 4.594 30.141 19.094 1 97.69 49 LEU B C 1
ATOM 3153 O O . LEU B 1 49 ? 3.869 30.266 20.078 1 97.69 49 LEU B O 1
ATOM 3157 N N . GLY B 1 50 ? 5.93 29.984 19.156 1 98.38 50 GLY B N 1
ATOM 3158 C CA . GLY B 1 50 ? 6.605 30.062 20.438 1 98.38 50 GLY B CA 1
ATOM 3159 C C . GLY B 1 50 ? 6.367 31.375 21.156 1 98.38 50 GLY B C 1
ATOM 3160 O O . GLY B 1 50 ? 6.098 31.391 22.359 1 98.38 50 GLY B O 1
ATOM 3161 N N . GLU B 1 51 ? 6.52 32.438 20.438 1 98.06 51 GLU B N 1
ATOM 3162 C CA . GLU B 1 51 ? 6.254 33.75 21 1 98.06 51 GLU B CA 1
ATOM 3163 C C . GLU B 1 51 ? 4.82 33.875 21.516 1 98.06 51 GLU B C 1
ATOM 3165 O O . GLU B 1 51 ? 4.586 34.375 22.609 1 98.06 51 GLU B O 1
ATOM 3170 N N . TRP B 1 52 ? 3.898 33.406 20.688 1 98 52 TRP B N 1
ATOM 3171 C CA . TRP B 1 52 ? 2.488 33.438 21.062 1 98 52 TRP B CA 1
ATOM 3172 C C . TRP B 1 52 ? 2.234 32.656 22.328 1 98 52 TRP B C 1
ATOM 3174 O O . TRP B 1 52 ? 1.556 33.125 23.25 1 98 52 TRP B O 1
ATOM 3184 N N . ILE B 1 53 ? 2.783 31.5 22.453 1 98.12 53 ILE B N 1
ATOM 3185 C CA . ILE B 1 53 ? 2.609 30.609 23.594 1 98.12 53 ILE B CA 1
ATOM 3186 C C . ILE B 1 53 ? 3.174 31.266 24.844 1 98.12 53 ILE B C 1
ATOM 3188 O O . ILE B 1 53 ? 2.527 31.266 25.906 1 98.12 53 ILE B O 1
ATOM 3192 N N . THR B 1 54 ? 4.332 31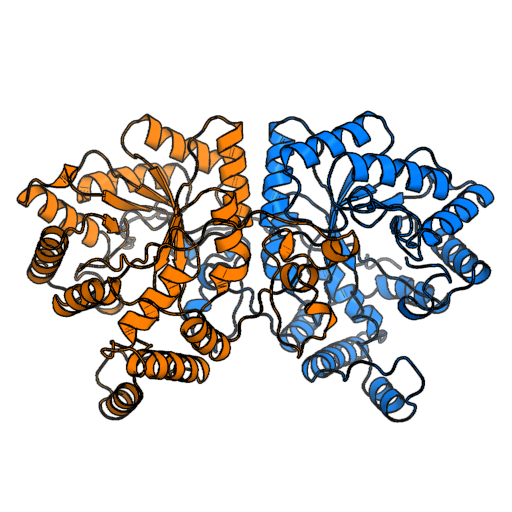.828 24.703 1 98.06 54 THR B N 1
ATOM 3193 C CA . THR B 1 54 ? 5.012 32.438 25.828 1 98.06 54 THR B CA 1
ATOM 3194 C C . THR B 1 54 ? 4.23 33.656 26.344 1 98.06 54 THR B C 1
ATOM 3196 O O . THR B 1 54 ? 4.086 33.844 27.547 1 98.06 54 THR B O 1
ATOM 3199 N N . THR B 1 55 ? 3.742 34.406 25.406 1 97.69 55 THR B N 1
ATOM 3200 C CA . THR B 1 55 ? 3.014 35.594 25.766 1 97.69 55 THR B CA 1
ATOM 3201 C C . THR B 1 55 ? 1.68 35.25 26.422 1 97.69 55 THR B C 1
ATOM 3203 O O . THR B 1 55 ? 1.233 35.969 27.344 1 97.69 55 THR B O 1
ATOM 3206 N N . ARG B 1 56 ? 1.09 34.188 26 1 97.31 56 ARG B N 1
ATOM 3207 C CA . ARG B 1 56 ? -0.214 33.812 26.531 1 97.31 56 ARG B CA 1
ATOM 3208 C C . ARG B 1 56 ? -0.064 32.875 27.719 1 97.31 56 ARG B C 1
ATOM 3210 O O . ARG B 1 56 ? -1.024 32.625 28.453 1 97.31 56 ARG B O 1
ATOM 3217 N N . GLN B 1 57 ? 1.11 32.375 27.891 1 97.69 57 GLN B N 1
ATOM 3218 C CA . GLN B 1 57 ? 1.408 31.438 28.984 1 97.69 57 GLN B CA 1
ATOM 3219 C C . GLN B 1 57 ? 0.418 30.281 28.984 1 97.69 57 GLN B C 1
ATOM 3221 O O . GLN B 1 57 ? -0.148 29.953 30.031 1 97.69 57 GLN B O 1
ATOM 3226 N N . ASN B 1 58 ? 0.163 29.609 27.828 1 97.44 58 ASN B N 1
ATOM 3227 C CA . ASN B 1 58 ? -0.87 28.594 27.703 1 97.44 58 ASN B CA 1
ATOM 3228 C C . ASN B 1 58 ? -0.309 27.297 27.125 1 97.44 58 ASN B C 1
ATOM 3230 O O 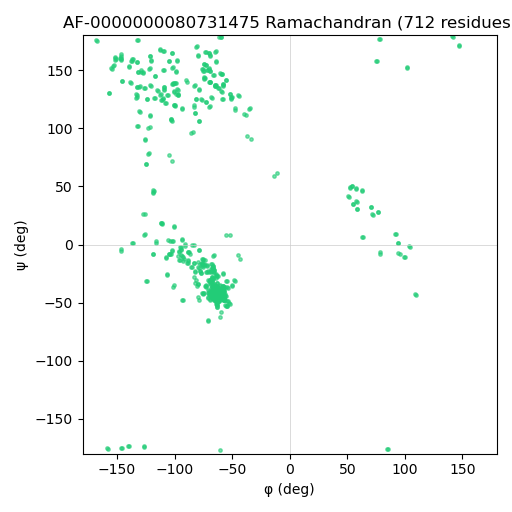. ASN B 1 58 ? -1.043 26.516 26.531 1 97.44 58 ASN B O 1
ATOM 3234 N N . ARG B 1 59 ? 0.978 27 27.281 1 98 59 ARG B N 1
ATOM 3235 C CA . ARG B 1 59 ? 1.622 25.844 26.672 1 98 59 ARG B CA 1
ATOM 3236 C C . ARG B 1 59 ? 0.935 24.547 27.109 1 98 59 ARG B C 1
ATOM 3238 O O . ARG B 1 59 ? 0.661 23.672 26.281 1 98 59 ARG B O 1
ATOM 3245 N N . ASP B 1 60 ? 0.609 24.422 28.344 1 96.25 60 ASP B N 1
ATOM 3246 C CA . ASP B 1 60 ? 0.118 23.172 28.922 1 96.25 60 ASP B CA 1
ATOM 3247 C C . ASP B 1 60 ? -1.317 22.891 28.469 1 96.25 60 ASP B C 1
ATOM 3249 O O . ASP B 1 60 ? -1.812 21.766 28.625 1 96.25 60 ASP B O 1
ATOM 3253 N N . ASP B 1 61 ? -1.986 23.875 27.984 1 97.06 61 ASP B N 1
ATOM 3254 C CA . ASP B 1 61 ? -3.357 23.719 27.516 1 97.06 61 ASP B CA 1
ATOM 3255 C C . ASP B 1 61 ? -3.387 23.281 26.047 1 97.06 61 ASP B C 1
ATOM 3257 O O . ASP B 1 61 ? -4.441 22.906 25.531 1 97.06 61 ASP B O 1
ATOM 3261 N N . LEU B 1 62 ? -2.256 23.234 25.406 1 98.12 62 LEU B N 1
ATOM 3262 C CA . LEU B 1 62 ? -2.193 23.016 23.969 1 98.12 62 LEU B CA 1
ATOM 3263 C C . LEU B 1 62 ? -1.627 21.641 23.656 1 98.12 62 LEU B C 1
ATOM 3265 O O . LEU B 1 62 ? -0.907 21.062 24.469 1 98.12 62 LEU B O 1
ATOM 3269 N N . VAL B 1 63 ? -2.049 21.078 22.547 1 98.38 63 VAL B N 1
ATOM 3270 C CA . VAL B 1 63 ? -1.4 19.953 21.875 1 98.38 63 VAL B CA 1
ATOM 3271 C C . VAL B 1 63 ? -0.634 20.469 20.656 1 98.38 63 VAL B C 1
ATOM 3273 O O . VAL B 1 63 ? -1.238 20.875 19.656 1 98.38 63 VAL B O 1
ATOM 3276 N N . ILE B 1 64 ? 0.675 20.469 20.75 1 98.44 64 ILE B N 1
ATOM 3277 C CA . ILE B 1 64 ? 1.512 21.031 19.703 1 98.44 64 ILE B CA 1
ATOM 3278 C C . ILE B 1 64 ? 2.215 19.891 18.953 1 98.44 64 ILE B C 1
ATOM 3280 O O . ILE B 1 64 ? 2.877 19.047 19.562 1 98.44 64 ILE B O 1
ATOM 3284 N N . ALA B 1 65 ? 1.969 19.859 17.656 1 98.75 65 ALA B N 1
ATOM 3285 C CA . ALA B 1 65 ? 2.66 18.922 16.781 1 98.75 65 ALA B CA 1
ATOM 3286 C C . ALA B 1 65 ? 3.66 19.641 15.875 1 98.75 65 ALA B C 1
ATOM 3288 O O . ALA B 1 65 ? 3.367 20.719 15.352 1 98.75 65 ALA B O 1
ATOM 3289 N N . THR B 1 66 ? 4.824 19.156 15.773 1 98.69 66 THR B N 1
ATOM 3290 C CA . THR B 1 66 ? 5.805 19.609 14.789 1 98.69 66 THR B CA 1
ATOM 3291 C C . THR B 1 66 ? 6.441 18.422 14.07 1 98.69 66 THR B C 1
ATOM 3293 O O . THR B 1 66 ? 6.004 17.281 14.227 1 98.69 66 THR B O 1
ATOM 3296 N N . LYS B 1 67 ? 7.305 18.719 13.078 1 98.56 67 LYS B N 1
ATOM 3297 C CA . LYS B 1 67 ? 7.84 17.672 12.203 1 98.56 67 LYS B CA 1
ATOM 3298 C C . LYS B 1 67 ? 9.32 17.906 11.922 1 98.56 67 LYS B C 1
ATOM 3300 O O . LYS B 1 67 ? 9.789 19.047 11.93 1 98.56 67 LYS B O 1
ATOM 3305 N N . TYR B 1 68 ? 9.883 16.797 11.664 1 98 68 TYR B N 1
ATOM 3306 C CA . TYR B 1 68 ? 11.234 16.891 11.125 1 98 68 TYR B CA 1
ATOM 3307 C C . TYR B 1 68 ? 11.359 16.109 9.82 1 98 68 TYR B C 1
ATOM 3309 O O . TYR B 1 68 ? 10.359 15.625 9.281 1 98 68 TYR B O 1
ATOM 3317 N N . SER B 1 69 ? 12.539 15.938 9.188 1 97.44 69 SER B N 1
ATOM 3318 C CA . SER B 1 69 ? 12.992 15.398 7.91 1 97.44 69 SER B CA 1
ATOM 3319 C C . SER B 1 69 ? 13.484 16.5 6.98 1 97.44 69 SER B C 1
ATOM 3321 O O . SER B 1 69 ? 14.461 16.328 6.258 1 97.44 69 SER B O 1
ATOM 3323 N N . ALA B 1 70 ? 12.719 17.641 6.93 1 95.75 70 ALA B N 1
ATOM 3324 C CA . ALA B 1 70 ? 13.188 18.828 6.203 1 95.75 70 ALA B CA 1
ATOM 3325 C C . ALA B 1 70 ? 14.367 19.469 6.918 1 95.75 70 ALA B C 1
ATOM 3327 O O . ALA B 1 70 ? 14.594 19.234 8.102 1 95.75 70 ALA B O 1
ATOM 3328 N N . PRO B 1 71 ? 15.078 20.328 6.141 1 93 71 PRO B N 1
ATOM 3329 C CA . PRO B 1 71 ? 16.234 20.938 6.785 1 93 71 PRO B CA 1
ATOM 3330 C C . PRO B 1 71 ? 15.875 21.734 8.031 1 93 71 PRO B C 1
ATOM 3332 O O . PRO B 1 71 ? 14.961 22.562 7.996 1 93 71 PRO B O 1
ATOM 3335 N N . TYR B 1 72 ? 16.609 21.484 9.117 1 90.69 72 TYR B N 1
ATOM 3336 C CA . TYR B 1 72 ? 16.328 22.141 10.383 1 90.69 72 TYR B CA 1
ATOM 3337 C C . TYR B 1 72 ? 16.859 23.578 10.391 1 90.69 72 TYR B C 1
ATOM 3339 O O . TYR B 1 72 ? 16.531 24.359 11.297 1 90.69 72 TYR B O 1
ATOM 3347 N N . LYS B 1 73 ? 17.688 23.875 9.523 1 86.44 73 LYS B N 1
ATOM 3348 C CA . LYS B 1 73 ? 18.141 25.234 9.25 1 86.44 73 LYS B CA 1
ATOM 3349 C C . LYS B 1 73 ? 18.094 25.531 7.75 1 86.44 73 LYS B C 1
ATOM 3351 O O . LYS B 1 73 ? 18.281 24.641 6.926 1 86.44 73 LYS B O 1
ATOM 3356 N N . PRO B 1 74 ? 17.844 26.797 7.512 1 82.06 74 PRO B N 1
ATOM 3357 C CA . PRO B 1 74 ? 17.797 27.141 6.09 1 82.06 74 PRO B CA 1
ATOM 3358 C C . PRO B 1 74 ? 19.078 26.812 5.352 1 82.06 74 PRO B C 1
ATOM 3360 O O . PRO B 1 74 ? 20.172 26.969 5.91 1 82.06 74 PRO B O 1
ATOM 3363 N N . ILE B 1 75 ? 18.891 26.266 4.215 1 82.56 75 ILE B N 1
ATOM 3364 C CA . ILE B 1 75 ? 20.016 26.062 3.324 1 82.56 75 ILE B CA 1
ATOM 3365 C C . ILE B 1 75 ? 20.297 27.328 2.523 1 82.56 75 ILE B C 1
ATOM 3367 O O . ILE B 1 75 ? 19.531 27.672 1.614 1 82.56 75 ILE B O 1
ATOM 3371 N N . ASP B 1 76 ? 21.266 28.141 3.014 1 77.25 76 ASP B N 1
ATOM 3372 C CA . ASP B 1 76 ? 21.484 29.484 2.488 1 77.25 76 ASP B CA 1
ATOM 3373 C C . ASP B 1 76 ? 22.812 29.562 1.734 1 77.25 76 ASP B C 1
ATOM 3375 O O . ASP B 1 76 ? 23.312 30.656 1.468 1 77.25 76 ASP B O 1
ATOM 3379 N N . GLY B 1 77 ? 23.297 28.516 1.374 1 73.75 77 GLY B N 1
ATOM 3380 C CA . GLY B 1 77 ? 24.516 28.5 0.582 1 73.75 77 GLY B CA 1
ATOM 3381 C C . GLY B 1 77 ? 25.766 28.734 1.404 1 73.75 77 GLY B C 1
ATOM 3382 O O . GLY B 1 77 ? 26.891 28.688 0.88 1 73.75 77 GLY B O 1
ATOM 3383 N N . THR B 1 78 ? 25.609 29.078 2.658 1 72.12 78 THR B N 1
ATOM 3384 C CA . THR B 1 78 ? 26.766 29.406 3.467 1 72.12 78 THR B CA 1
ATOM 3385 C C . THR B 1 78 ? 27.453 28.141 3.984 1 72.12 78 THR B C 1
ATOM 3387 O O . THR B 1 78 ? 28.641 28.172 4.328 1 72.12 78 THR B O 1
ATOM 3390 N N . SER B 1 79 ? 26.594 27.219 4.254 1 67.06 79 SER B N 1
ATOM 3391 C CA . SER B 1 79 ? 27.172 25.969 4.723 1 67.06 79 SER B CA 1
ATOM 3392 C C . SER B 1 79 ? 27.5 25.031 3.553 1 67.06 79 SER B C 1
ATOM 3394 O O . SER B 1 79 ? 26.734 24.938 2.604 1 67.06 79 SER B O 1
ATOM 3396 N N . SER B 1 80 ? 28.641 24.422 3.752 1 71.06 80 SER B N 1
ATOM 3397 C CA . SER B 1 80 ? 29.156 23.562 2.686 1 71.06 80 SER B CA 1
ATOM 3398 C C . SER B 1 80 ? 28.5 22.188 2.729 1 71.06 80 SER B C 1
ATOM 3400 O O . SER B 1 80 ? 28.312 21.547 1.689 1 71.06 80 SER B O 1
ATOM 3402 N N . ILE B 1 81 ? 28.125 21.781 4.012 1 84.25 81 ILE B N 1
ATOM 3403 C CA . ILE B 1 81 ? 27.578 20.438 4.031 1 84.25 81 ILE B CA 1
ATOM 3404 C C . ILE B 1 81 ? 26.156 20.453 4.586 1 84.25 81 ILE B C 1
ATOM 3406 O O . ILE B 1 81 ? 25.953 20.594 5.793 1 84.25 81 ILE B O 1
ATOM 3410 N N . THR B 1 82 ? 25.188 20.391 3.744 1 88.12 82 THR B N 1
ATOM 3411 C CA . THR B 1 82 ? 23.781 20.531 4.125 1 88.12 82 THR B CA 1
ATOM 3412 C C . THR B 1 82 ? 23.094 19.172 4.168 1 88.12 82 THR B C 1
ATOM 3414 O O . THR B 1 82 ? 21.969 19.062 4.633 1 88.12 82 THR B O 1
ATOM 3417 N N . THR B 1 83 ? 23.875 18.156 3.758 1 86.94 83 THR B N 1
ATOM 3418 C CA . THR B 1 83 ? 23.297 16.828 3.65 1 86.94 83 THR B CA 1
ATOM 3419 C C . THR B 1 83 ? 22.922 16.281 5.027 1 86.94 83 THR B C 1
ATOM 3421 O O . THR B 1 83 ? 22.062 15.406 5.141 1 86.94 83 THR B O 1
ATOM 3424 N N . ASN B 1 84 ? 23.531 16.859 6.031 1 87.56 84 ASN B N 1
ATOM 3425 C CA . ASN B 1 84 ? 23.25 16.406 7.387 1 87.56 84 ASN B CA 1
ATOM 3426 C C . ASN B 1 84 ? 22.094 17.188 8.008 1 87.56 84 ASN B C 1
ATOM 3428 O O . ASN B 1 84 ? 21.688 16.906 9.148 1 87.56 84 ASN B O 1
ATOM 3432 N N . ARG B 1 85 ? 21.531 18.078 7.348 1 91.69 85 ARG B N 1
ATOM 3433 C CA . ARG B 1 85 ? 20.547 18.984 7.926 1 91.69 85 ARG B CA 1
ATOM 3434 C C . ARG B 1 85 ? 19.141 18.469 7.703 1 91.69 85 ARG B C 1
ATOM 3436 O O . ARG B 1 85 ? 18.172 19.078 8.188 1 91.69 85 ARG B O 1
ATOM 3443 N N . GLY B 1 86 ? 19.062 17.406 6.988 1 94.69 86 GLY B N 1
ATOM 3444 C CA . GLY B 1 86 ? 17.75 16.859 6.68 1 94.69 86 GLY B CA 1
ATOM 3445 C C . GLY B 1 86 ? 17.75 15.344 6.586 1 94.69 86 GLY B C 1
ATOM 3446 O O . GLY B 1 86 ? 18.766 14.695 6.887 1 94.69 86 GLY B O 1
ATOM 3447 N N . GLY B 1 87 ? 16.625 14.781 6.215 1 96.38 87 GLY B N 1
ATOM 3448 C CA . GLY B 1 87 ? 16.453 13.336 6.219 1 96.38 87 GLY B CA 1
ATOM 3449 C C . GLY B 1 87 ? 16.031 12.789 7.57 1 96.38 87 GLY B C 1
ATOM 3450 O O . GLY B 1 87 ? 15.75 13.555 8.5 1 96.38 87 GLY B O 1
ATOM 3451 N N . ASN B 1 88 ? 15.938 11.469 7.637 1 98.06 88 ASN B N 1
ATOM 3452 C CA . ASN B 1 88 ? 15.344 10.852 8.812 1 98.06 88 ASN B CA 1
ATOM 3453 C C . ASN B 1 88 ? 16.406 10.297 9.758 1 98.06 88 ASN B C 1
ATOM 3455 O O . ASN B 1 88 ? 16.078 9.719 10.797 1 98.06 88 ASN B O 1
ATOM 3459 N N . GLY B 1 89 ? 17.672 10.5 9.43 1 96.69 89 GLY B N 1
ATOM 3460 C CA . GLY B 1 89 ? 18.75 9.984 10.242 1 96.69 89 GLY B CA 1
ATOM 3461 C C . GLY B 1 89 ? 18.812 10.602 11.633 1 96.69 89 GLY B C 1
ATOM 3462 O O . GLY B 1 89 ? 18.266 11.688 11.852 1 96.69 89 GLY B O 1
ATOM 3463 N N . ILE B 1 90 ? 19.531 10.016 12.461 1 96.69 90 ILE B N 1
ATOM 3464 C CA . ILE B 1 90 ? 19.516 10.344 13.883 1 96.69 90 ILE B CA 1
ATOM 3465 C C . ILE B 1 90 ? 20.094 11.742 14.094 1 96.69 90 ILE B C 1
ATOM 3467 O O . ILE B 1 90 ? 19.641 12.477 14.984 1 96.69 90 ILE B O 1
ATOM 3471 N N . LYS B 1 91 ? 21.047 12.086 13.359 1 95.5 91 LYS B N 1
ATOM 3472 C CA . LYS B 1 91 ? 21.625 13.414 13.531 1 95.5 91 LYS B CA 1
ATOM 3473 C C . LYS B 1 91 ? 20.609 14.5 13.211 1 95.5 91 LYS B C 1
ATOM 3475 O O . LYS B 1 91 ? 20.391 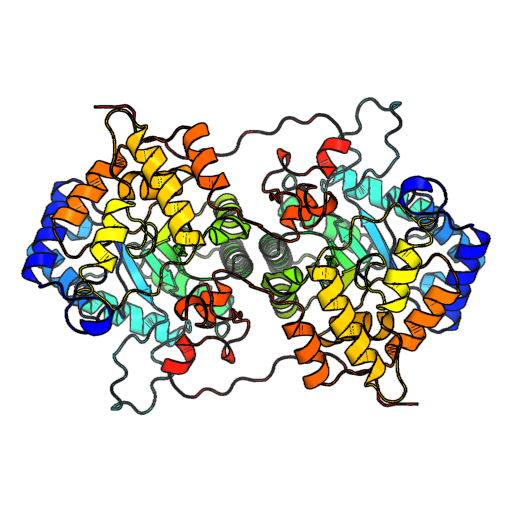15.406 14.016 1 95.5 91 LYS B O 1
ATOM 3480 N N . SER B 1 92 ? 20.062 14.383 12.039 1 95.62 92 SER B N 1
ATOM 3481 C CA . SER B 1 92 ? 19.031 15.344 11.648 1 95.62 92 SER B CA 1
ATOM 3482 C C . SER B 1 92 ? 17.875 15.344 12.641 1 95.62 92 SER B C 1
ATOM 3484 O O . SER B 1 92 ? 17.344 16.406 12.977 1 95.62 92 SER B O 1
ATOM 3486 N N . MET B 1 93 ? 17.5 14.234 13.078 1 97.94 93 MET B N 1
ATOM 3487 C CA . MET B 1 93 ? 16.406 14.062 14.039 1 97.94 93 MET B CA 1
ATOM 3488 C C . MET B 1 93 ? 16.672 14.867 15.305 1 97.94 93 MET B C 1
ATOM 3490 O O . MET B 1 93 ? 15.852 15.688 15.711 1 97.94 93 MET B O 1
ATOM 3494 N N . ARG B 1 94 ? 17.812 14.703 15.891 1 97.5 94 ARG B N 1
ATOM 3495 C CA . ARG B 1 94 ? 18.156 15.336 17.156 1 97.5 94 ARG B CA 1
ATOM 3496 C C . ARG B 1 94 ? 18.328 16.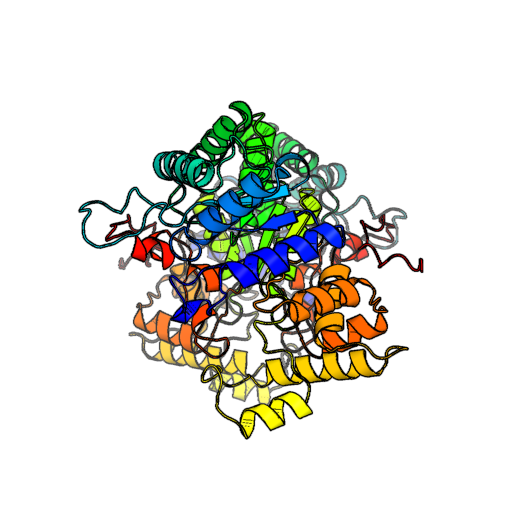844 17 1 97.5 94 ARG B C 1
ATOM 3498 O O . ARG B 1 94 ? 17.797 17.625 17.797 1 97.5 94 ARG B O 1
ATOM 3505 N N . LEU B 1 95 ? 19.016 17.219 15.961 1 96.81 95 LEU B N 1
ATOM 3506 C CA . LEU B 1 95 ? 19.266 18.641 15.742 1 96.81 95 LEU B CA 1
ATOM 3507 C C . LEU B 1 95 ? 17.984 19.375 15.406 1 96.81 95 LEU B C 1
ATOM 3509 O O . LEU B 1 95 ? 17.781 20.516 15.852 1 96.81 95 LEU B O 1
ATOM 3513 N N . SER B 1 96 ? 17.188 18.75 14.633 1 97.75 96 SER B N 1
ATOM 3514 C CA . SER B 1 96 ? 15.906 19.344 14.25 1 97.75 96 SER B CA 1
ATOM 3515 C C . SER B 1 96 ? 15.023 19.578 15.469 1 97.75 96 SER B C 1
ATOM 3517 O O . SER B 1 96 ? 14.43 20.641 15.609 1 97.75 96 SER B O 1
ATOM 3519 N N . LEU B 1 97 ? 14.898 18.531 16.312 1 98.62 97 LEU B N 1
ATOM 3520 C CA . LEU B 1 97 ? 14.047 18.672 17.5 1 98.62 97 LEU B CA 1
ATOM 3521 C C . LEU B 1 97 ? 14.586 19.766 18.422 1 98.62 97 LEU B C 1
ATOM 3523 O O . LEU B 1 97 ? 13.812 20.578 18.938 1 98.62 97 LEU B O 1
ATOM 3527 N N . GLU B 1 98 ? 15.891 19.797 18.609 1 98.31 98 GLU B N 1
ATOM 3528 C CA . GLU B 1 98 ? 16.484 20.844 19.453 1 98.31 98 GLU B CA 1
ATOM 3529 C C . GLU B 1 98 ? 16.172 22.234 18.922 1 98.31 98 GLU B C 1
ATOM 3531 O O . GLU B 1 98 ? 15.82 23.125 19.672 1 98.31 98 GLU B O 1
ATOM 3536 N N . ALA B 1 99 ? 16.312 22.391 17.656 1 97.88 99 ALA B N 1
ATOM 3537 C CA . ALA B 1 99 ? 16.016 23.672 17.031 1 97.88 99 ALA B CA 1
ATOM 3538 C C . ALA B 1 99 ? 14.531 24.016 17.188 1 97.88 99 ALA B C 1
ATOM 3540 O O . ALA B 1 99 ? 14.188 25.172 17.453 1 97.88 99 ALA B O 1
ATOM 3541 N N . SER B 1 100 ? 13.664 23.047 16.969 1 98.62 100 SER B N 1
ATOM 3542 C CA . SER B 1 100 ? 12.227 23.266 17.094 1 98.62 100 SER B CA 1
ATOM 3543 C C . SER B 1 100 ? 11.859 23.688 18.5 1 98.62 100 SER B C 1
ATOM 3545 O O . SER B 1 100 ? 11.055 24.609 18.688 1 98.62 100 SER B O 1
ATOM 3547 N N . LEU B 1 101 ? 12.422 22.984 19.516 1 98.75 101 LEU B N 1
ATOM 3548 C CA . LEU B 1 101 ? 12.125 23.312 20.906 1 98.75 101 LEU B CA 1
ATOM 3549 C C . LEU B 1 101 ? 12.555 24.734 21.234 1 98.75 101 LEU B C 1
ATOM 3551 O O . LEU B 1 101 ? 11.852 25.453 21.953 1 98.75 101 LEU B O 1
ATOM 3555 N N . ARG B 1 102 ? 13.688 25.141 20.703 1 98.44 102 ARG B N 1
ATOM 3556 C CA . ARG B 1 102 ? 14.156 26.5 20.906 1 98.44 102 ARG B CA 1
ATOM 3557 C C . ARG B 1 102 ? 13.195 27.5 20.281 1 98.44 102 ARG B C 1
ATOM 3559 O O . ARG B 1 102 ? 12.805 28.484 20.938 1 98.44 102 ARG B O 1
ATOM 3566 N N . LYS B 1 103 ? 12.82 27.312 19.109 1 97.94 103 LYS B N 1
ATOM 3567 C CA . LYS B 1 103 ? 11.93 28.219 18.391 1 97.94 103 LYS B CA 1
ATOM 3568 C C . LYS B 1 103 ? 10.555 28.266 19.047 1 97.94 103 LYS B C 1
ATOM 3570 O O . LYS B 1 103 ? 9.969 29.344 19.203 1 97.94 103 LYS B O 1
ATOM 3575 N N . LEU B 1 104 ? 10.047 27.109 19.453 1 98.44 104 LEU B N 1
ATOM 3576 C CA . LEU B 1 104 ? 8.734 27 20.078 1 98.44 104 LEU B CA 1
ATOM 3577 C C . LEU B 1 104 ? 8.758 27.5 21.516 1 98.44 104 LEU B C 1
ATOM 3579 O O . LEU B 1 104 ? 7.707 27.719 22.125 1 98.44 104 LEU B O 1
ATOM 3583 N N . GLN B 1 105 ? 9.953 27.688 22.062 1 98.44 105 GLN B N 1
ATOM 3584 C CA . GLN B 1 105 ? 10.148 28.172 23.422 1 98.44 105 GLN B CA 1
ATOM 3585 C C . GLN B 1 105 ? 9.461 27.266 24.438 1 98.44 105 GLN B C 1
ATOM 3587 O O . GLN B 1 105 ? 8.727 27.734 25.312 1 98.44 105 GLN B O 1
ATOM 3592 N N . THR B 1 106 ? 9.672 26 24.297 1 98.44 106 THR B N 1
ATOM 3593 C CA . THR B 1 106 ? 9.117 24.984 25.188 1 98.44 106 THR B CA 1
ATOM 3594 C C . THR B 1 106 ? 10.094 23.812 25.344 1 98.44 106 THR B C 1
ATOM 3596 O O . THR B 1 106 ? 11.047 23.703 24.578 1 98.44 106 THR B O 1
ATOM 3599 N N . SER B 1 107 ? 9.914 22.984 26.375 1 98.19 107 SER B N 1
ATOM 3600 C CA . SER B 1 107 ? 10.844 21.891 26.656 1 98.19 107 SER B CA 1
ATOM 3601 C C . SER B 1 107 ? 10.367 20.594 26.031 1 98.19 107 SER B C 1
ATOM 3603 O O . SER B 1 107 ? 11.102 19.594 26.016 1 98.19 107 SER B O 1
ATOM 3605 N N . TYR B 1 108 ? 9.141 20.594 25.516 1 98.56 108 TYR B N 1
ATOM 3606 C CA . TYR B 1 108 ? 8.617 19.375 24.906 1 98.56 108 TYR B CA 1
ATOM 3607 C C . TYR B 1 108 ? 7.598 19.703 23.828 1 98.56 108 TYR B C 1
ATOM 3609 O O . TYR B 1 108 ? 7.082 20.812 23.766 1 98.56 108 TYR B O 1
ATOM 3617 N N . VAL B 1 109 ? 7.371 18.75 22.984 1 98.81 109 VAL B N 1
ATOM 3618 C CA . VAL B 1 109 ? 6.25 18.781 22.062 1 98.81 109 VAL B CA 1
ATOM 3619 C C . VAL B 1 109 ? 5.363 17.562 22.281 1 98.81 109 VAL B C 1
ATOM 3621 O O . VAL B 1 109 ? 5.828 16.516 22.766 1 98.81 109 VAL B O 1
ATOM 3624 N N . ASP B 1 110 ? 4.074 17.719 21.969 1 98.88 110 ASP B N 1
ATOM 3625 C CA . ASP B 1 110 ? 3.125 16.625 22.188 1 98.88 110 ASP B CA 1
ATOM 3626 C C . ASP B 1 110 ? 3.273 15.547 21.125 1 98.88 110 ASP B C 1
ATOM 3628 O O . ASP B 1 110 ? 3.193 14.352 21.422 1 98.88 110 ASP B O 1
ATOM 3632 N N . ILE B 1 111 ? 3.457 15.953 19.875 1 98.88 111 ILE B N 1
ATOM 3633 C CA . ILE B 1 111 ? 3.615 15.008 18.766 1 98.88 111 ILE B CA 1
ATOM 3634 C C . ILE B 1 111 ? 4.801 15.422 17.906 1 98.88 111 ILE B C 1
ATOM 3636 O O . ILE B 1 111 ? 4.895 16.578 17.484 1 98.88 111 ILE B O 1
ATOM 3640 N N . LEU B 1 112 ? 5.695 14.539 17.641 1 98.94 112 LEU B N 1
ATOM 3641 C CA . LEU B 1 112 ? 6.742 14.719 16.641 1 98.94 112 LEU B CA 1
ATOM 3642 C C . LEU B 1 112 ? 6.523 13.797 15.445 1 98.94 112 LEU B C 1
ATOM 3644 O O . LEU B 1 112 ? 6.48 12.57 15.602 1 98.94 112 LEU B O 1
ATOM 3648 N N . TYR B 1 113 ? 6.469 14.43 14.289 1 98.88 113 TYR B N 1
ATOM 3649 C CA . TYR B 1 113 ? 6.258 13.664 13.07 1 98.88 113 TYR B CA 1
ATOM 3650 C C . TYR B 1 113 ? 7.578 13.422 12.344 1 98.88 113 TYR B C 1
ATOM 3652 O O . TYR B 1 113 ? 8.414 14.32 12.25 1 98.88 113 TYR B O 1
ATOM 3660 N N . VAL B 1 114 ? 7.699 12.164 11.836 1 98.88 114 VAL B N 1
ATOM 3661 C CA . VAL B 1 114 ? 8.492 12.016 10.617 1 98.88 114 VAL B CA 1
ATOM 3662 C C . VAL B 1 114 ? 7.75 12.648 9.438 1 98.88 114 VAL B C 1
ATOM 3664 O O . VAL B 1 114 ? 6.656 12.211 9.078 1 98.88 114 VAL B O 1
ATOM 3667 N N . HIS B 1 115 ? 8.32 13.648 8.82 1 98.69 115 HIS B N 1
ATOM 3668 C CA . HIS B 1 115 ? 7.582 14.492 7.883 1 98.69 115 HIS B CA 1
ATOM 3669 C C . HIS B 1 115 ? 7.352 13.766 6.562 1 98.69 115 HIS B C 1
ATOM 3671 O O . HIS B 1 115 ? 6.281 13.875 5.965 1 98.69 115 HIS B O 1
ATOM 3677 N N . TRP B 1 116 ? 8.328 13.078 6.078 1 98.5 116 TRP B N 1
ATOM 3678 C CA . TRP B 1 116 ? 8.25 12.297 4.852 1 98.5 116 TRP B CA 1
ATOM 3679 C C . TRP B 1 116 ? 9.266 11.164 4.859 1 98.5 116 TRP B C 1
ATOM 3681 O O . TRP B 1 116 ? 10.297 11.25 5.539 1 98.5 116 TRP B O 1
ATOM 3691 N N . TRP B 1 117 ? 8.961 10.117 4.172 1 98.62 117 TRP B N 1
ATOM 3692 C CA . TRP B 1 117 ? 9.844 8.953 4.125 1 98.62 117 TRP B CA 1
ATOM 3693 C C . TRP B 1 117 ? 11 9.188 3.158 1 98.62 117 TRP B C 1
ATOM 3695 O O . TRP B 1 117 ? 10.789 9.609 2.018 1 98.62 117 TRP B O 1
ATOM 3705 N N . ASP B 1 118 ? 12.234 8.883 3.57 1 97.44 118 ASP B N 1
ATOM 3706 C CA . ASP B 1 118 ? 13.398 9.242 2.762 1 97.44 118 ASP B CA 1
ATOM 3707 C C . ASP B 1 118 ? 14.008 8.008 2.105 1 97.44 118 ASP B C 1
ATOM 3709 O O . ASP B 1 118 ? 14.883 8.125 1.241 1 97.44 118 ASP B O 1
ATOM 3713 N N . TYR B 1 119 ? 13.625 6.727 2.469 1 96.38 119 TYR B N 1
ATOM 3714 C CA . TYR B 1 119 ? 14.117 5.445 1.971 1 96.38 119 TYR B CA 1
ATOM 3715 C C . TYR B 1 119 ? 15.594 5.262 2.297 1 96.38 119 TYR B C 1
ATOM 3717 O O . TYR B 1 119 ? 16.219 4.297 1.848 1 96.38 119 TYR B O 1
ATOM 3725 N N . ALA B 1 120 ? 16.156 6.16 3.049 1 95 120 ALA B N 1
ATOM 3726 C CA . ALA B 1 120 ? 17.594 6.121 3.316 1 95 120 ALA B CA 1
ATOM 3727 C C . ALA B 1 120 ? 17.875 5.66 4.746 1 95 120 ALA B C 1
ATOM 3729 O O . ALA B 1 120 ? 18.953 5.137 5.035 1 95 120 ALA B O 1
ATOM 3730 N N . THR B 1 121 ? 16.984 5.848 5.586 1 96.94 121 THR B N 1
ATOM 3731 C CA . THR B 1 121 ? 17.156 5.52 7 1 96.94 121 THR B CA 1
ATOM 3732 C C . THR B 1 121 ? 16.531 4.156 7.312 1 96.94 121 THR B C 1
ATOM 3734 O O . THR B 1 121 ? 15.422 3.859 6.875 1 96.94 121 THR B O 1
ATOM 3737 N N . THR B 1 122 ? 17.266 3.338 8.031 1 97.56 122 THR B N 1
ATOM 3738 C CA . THR B 1 122 ? 16.734 2.025 8.391 1 97.56 122 THR B CA 1
ATOM 3739 C C . THR B 1 122 ? 15.672 2.15 9.484 1 97.56 122 THR B C 1
ATOM 3741 O O . THR B 1 122 ? 15.695 3.092 10.281 1 97.56 122 THR B O 1
ATOM 3744 N N . ILE B 1 123 ? 14.773 1.196 9.562 1 98.31 123 ILE B N 1
ATOM 3745 C CA . ILE B 1 123 ? 13.695 1.209 10.547 1 98.31 123 ILE B CA 1
ATOM 3746 C C . ILE B 1 123 ? 14.273 1.091 11.953 1 98.31 123 ILE B C 1
ATOM 3748 O O . ILE B 1 123 ? 13.883 1.838 12.852 1 98.31 123 ILE B O 1
ATOM 3752 N N . PRO B 1 124 ? 15.266 0.23 12.188 1 98.38 124 PRO B N 1
ATOM 3753 C CA . PRO B 1 124 ? 15.836 0.187 13.539 1 98.38 124 PRO B CA 1
ATOM 3754 C C . PRO B 1 124 ? 16.453 1.518 13.961 1 98.38 124 PRO B C 1
ATOM 3756 O O . PRO B 1 124 ? 16.234 1.979 15.078 1 98.38 124 PRO B O 1
ATOM 3759 N N . GLU B 1 125 ? 17.172 2.156 13.055 1 98.44 125 GLU B N 1
ATOM 3760 C CA . GLU B 1 125 ? 17.75 3.459 13.383 1 98.44 125 GLU B CA 1
ATOM 3761 C C . GLU B 1 125 ? 16.656 4.477 13.711 1 98.44 125 GLU B C 1
ATOM 3763 O O . GLU B 1 125 ? 16.75 5.18 14.719 1 98.44 125 GLU B O 1
ATOM 3768 N N . LEU B 1 126 ? 15.664 4.457 12.906 1 98.75 126 LEU B N 1
ATOM 3769 C CA . LEU B 1 126 ? 14.578 5.414 13.055 1 98.75 126 LEU B CA 1
ATOM 3770 C C . LEU B 1 126 ? 13.859 5.223 14.383 1 98.75 126 LEU B C 1
ATOM 3772 O O . LEU B 1 126 ? 13.727 6.168 15.164 1 98.75 126 LEU B O 1
ATOM 3776 N N . MET B 1 127 ? 13.445 4.004 14.68 1 98.81 127 MET B N 1
ATOM 3777 C CA . MET B 1 127 ? 12.57 3.742 15.812 1 98.81 127 MET B CA 1
ATOM 3778 C C . MET B 1 127 ? 13.328 3.883 17.125 1 98.81 127 MET B C 1
ATOM 3780 O O . MET B 1 127 ? 12.773 4.355 18.125 1 98.81 127 MET B O 1
ATOM 3784 N N . HIS B 1 128 ? 14.594 3.475 17.141 1 98.75 128 HIS B N 1
ATOM 3785 C CA . HIS B 1 128 ? 15.375 3.658 18.359 1 98.75 128 HIS B CA 1
ATOM 3786 C C . HIS B 1 128 ? 15.641 5.137 18.625 1 98.75 128 HIS B C 1
ATOM 3788 O O . HIS B 1 128 ? 15.555 5.594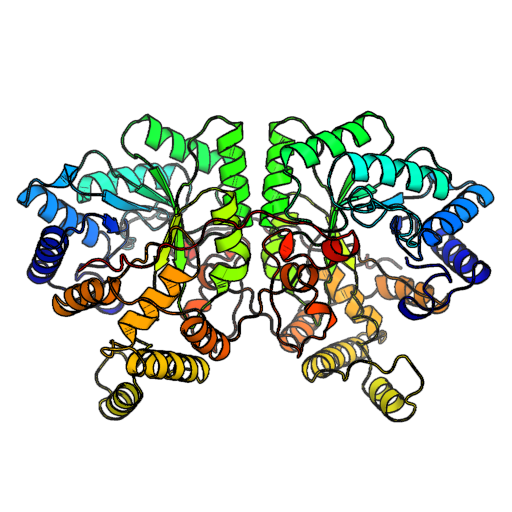 19.766 1 98.75 128 HIS B O 1
ATOM 3794 N N . GLY B 1 129 ? 16 5.879 17.562 1 98.75 129 GLY B N 1
ATOM 3795 C CA . GLY B 1 129 ? 16.188 7.312 17.719 1 98.75 129 GLY B CA 1
ATOM 3796 C C . GLY B 1 129 ? 14.953 8.023 18.25 1 98.75 129 GLY B C 1
ATOM 3797 O O . GLY B 1 129 ? 15.047 8.82 19.172 1 98.75 129 GLY B O 1
ATOM 3798 N N . LEU B 1 130 ? 13.844 7.754 17.688 1 98.94 130 LEU B N 1
ATOM 3799 C CA . LEU B 1 130 ? 12.586 8.367 18.094 1 98.94 130 LEU B CA 1
ATOM 3800 C C . LEU B 1 130 ? 12.227 7.973 19.531 1 98.94 130 LEU B C 1
ATOM 3802 O O . LEU B 1 130 ? 11.75 8.805 20.312 1 98.94 130 LEU B O 1
ATOM 3806 N N . ASN B 1 131 ? 12.422 6.699 19.828 1 98.81 131 ASN B N 1
ATOM 3807 C CA . ASN B 1 131 ? 12.156 6.234 21.188 1 98.81 131 ASN B CA 1
ATOM 3808 C C . ASN B 1 131 ? 12.992 6.988 22.203 1 98.81 131 ASN B C 1
ATOM 3810 O O . ASN B 1 131 ? 12.508 7.312 23.297 1 98.81 131 ASN B O 1
ATOM 3814 N N . ASP B 1 132 ? 14.242 7.203 21.891 1 98.75 132 ASP B N 1
ATOM 3815 C CA . ASP B 1 132 ? 15.125 7.949 22.781 1 98.75 132 ASP B CA 1
ATOM 3816 C C . ASP B 1 132 ? 14.57 9.344 23.062 1 98.75 132 ASP B C 1
ATOM 3818 O O . ASP B 1 132 ? 14.68 9.844 24.188 1 98.75 132 ASP B O 1
ATOM 3822 N N . LEU B 1 133 ? 14 9.984 22.062 1 98.75 133 LEU B N 1
ATOM 3823 C CA . LEU B 1 133 ? 13.422 11.305 22.25 1 98.75 133 LEU B CA 1
ATOM 3824 C C . LEU B 1 133 ? 12.234 11.25 23.203 1 98.75 133 LEU B C 1
ATOM 3826 O O . LEU B 1 133 ? 12.055 12.141 24.031 1 98.75 133 LEU B O 1
ATOM 3830 N N . VAL B 1 134 ? 11.391 10.242 23.094 1 98.81 134 VAL B N 1
ATOM 3831 C CA . VAL B 1 134 ? 10.234 10.07 23.969 1 98.81 134 VAL B CA 1
ATOM 3832 C C . VAL B 1 134 ? 10.695 9.812 25.406 1 98.81 134 VAL B C 1
ATOM 3834 O O . VAL B 1 134 ? 10.195 10.422 26.344 1 98.81 134 VAL B O 1
ATOM 3837 N N . THR B 1 135 ? 11.711 8.945 25.562 1 98.38 135 THR B N 1
ATOM 3838 C CA . THR B 1 135 ? 12.203 8.57 26.875 1 98.38 135 THR B CA 1
ATOM 3839 C C . THR B 1 135 ? 12.867 9.758 27.562 1 98.38 135 THR B C 1
ATOM 3841 O O . THR B 1 135 ? 12.836 9.875 28.797 1 98.38 135 THR B O 1
ATOM 3844 N N . SER B 1 136 ? 13.391 10.641 26.781 1 98.19 136 SER B N 1
ATOM 3845 C CA . SER B 1 136 ? 14.047 11.828 27.344 1 98.19 136 SER B CA 1
ATOM 3846 C C . SER B 1 136 ? 13.016 12.836 27.828 1 98.19 136 SER B C 1
ATOM 3848 O O . SER B 1 136 ? 13.375 13.812 28.5 1 98.19 136 SER B O 1
ATOM 3850 N N . GLY B 1 137 ? 11.734 12.719 27.406 1 98.19 137 GLY B N 1
ATOM 3851 C CA . GLY B 1 137 ? 10.68 13.617 27.844 1 98.19 137 GLY B CA 1
ATOM 3852 C C . GLY B 1 137 ? 10.461 14.781 26.891 1 98.19 137 GLY B C 1
ATOM 3853 O O . GLY B 1 137 ? 9.562 15.594 27.094 1 98.19 137 GLY B O 1
ATOM 3854 N N . LYS B 1 138 ? 11.188 14.852 25.812 1 98.75 138 LYS B N 1
ATOM 3855 C CA . LYS B 1 138 ? 11.102 15.969 24.875 1 98.75 138 LYS B CA 1
ATOM 3856 C C . LYS B 1 138 ? 9.93 15.781 23.906 1 98.75 138 LYS B C 1
ATOM 3858 O O . LYS B 1 138 ? 9.477 16.734 23.281 1 98.75 138 LYS B O 1
ATOM 3863 N N . VAL B 1 139 ? 9.523 14.594 23.719 1 98.88 139 VAL B N 1
ATOM 3864 C CA . VAL B 1 139 ? 8.414 14.227 22.859 1 98.88 139 VAL B CA 1
ATOM 3865 C C . VAL B 1 139 ? 7.445 13.312 23.609 1 98.88 139 VAL B C 1
ATOM 3867 O O . VAL B 1 139 ? 7.871 12.414 24.328 1 98.88 139 VAL B O 1
ATOM 3870 N N . LEU B 1 140 ? 6.133 13.539 23.484 1 98.81 140 LEU B N 1
ATOM 3871 C CA . LEU B 1 140 ? 5.172 12.695 24.188 1 98.81 140 LEU B CA 1
ATOM 3872 C C . LEU B 1 140 ? 4.707 11.547 23.281 1 98.81 140 LEU B C 1
ATOM 3874 O O . LEU B 1 140 ? 4.664 10.398 23.719 1 98.81 140 LEU B O 1
ATOM 3878 N N . TYR B 1 141 ? 4.324 11.836 22.031 1 98.81 141 TYR B N 1
ATOM 3879 C CA . TYR B 1 141 ? 3.814 10.852 21.094 1 98.81 141 TYR B CA 1
ATOM 3880 C C . TYR B 1 141 ? 4.484 10.992 19.734 1 98.81 141 TYR B C 1
ATOM 3882 O O . TYR B 1 141 ? 5.035 12.055 19.406 1 98.81 141 TYR B O 1
ATOM 3890 N N . LEU B 1 142 ? 4.477 9.906 18.969 1 98.94 142 LEU B N 1
ATOM 3891 C CA . LEU B 1 142 ? 5.121 9.883 17.656 1 98.94 142 LEU B CA 1
ATOM 3892 C C . LEU B 1 142 ? 4.086 9.836 16.547 1 98.94 142 LEU B C 1
ATOM 3894 O O . LEU B 1 142 ? 3.078 9.141 16.656 1 98.94 142 LEU B O 1
ATOM 3898 N N . GLY B 1 143 ? 4.281 10.648 15.508 1 98.94 143 GLY B N 1
ATOM 3899 C CA . GLY B 1 143 ? 3.512 10.602 14.273 1 98.94 143 GLY B CA 1
ATOM 3900 C C . GLY B 1 143 ? 4.371 10.359 13.047 1 98.94 143 GLY B C 1
ATOM 3901 O O . GLY B 1 143 ? 5.59 10.523 13.094 1 98.94 143 GLY B O 1
ATOM 3902 N N . ILE B 1 144 ? 3.75 9.953 11.977 1 98.94 144 ILE B N 1
ATOM 3903 C CA . ILE B 1 144 ? 4.441 9.758 10.703 1 98.94 144 ILE B CA 1
ATOM 3904 C C . ILE B 1 144 ? 3.584 10.289 9.562 1 98.94 144 ILE B C 1
ATOM 3906 O O . ILE B 1 144 ? 2.355 10.188 9.602 1 98.94 144 ILE B O 1
ATOM 3910 N N . SER B 1 145 ? 4.258 10.945 8.617 1 98.69 145 SER B N 1
ATOM 3911 C CA . SER B 1 145 ? 3.555 11.578 7.508 1 98.69 145 SER B CA 1
ATOM 3912 C C . SER B 1 145 ? 4.125 11.133 6.168 1 98.69 145 SER B C 1
ATOM 3914 O O . SER B 1 145 ? 5.297 10.758 6.078 1 98.69 145 SER B O 1
ATOM 3916 N N . ASP B 1 146 ? 3.266 11.055 5.121 1 98.56 146 ASP B N 1
ATOM 3917 C CA . ASP B 1 146 ? 3.674 10.906 3.729 1 98.56 146 ASP B CA 1
ATOM 3918 C C . ASP B 1 146 ? 4.605 9.703 3.557 1 98.56 146 ASP B C 1
ATOM 3920 O O . ASP B 1 146 ? 5.691 9.836 2.986 1 98.56 146 ASP B O 1
ATOM 3924 N N . THR B 1 147 ? 4.184 8.555 4.074 1 98.88 147 THR B N 1
ATOM 3925 C CA . THR B 1 147 ? 4.969 7.324 4.102 1 98.88 147 THR B CA 1
ATOM 3926 C C . THR B 1 147 ? 4.133 6.141 3.623 1 98.88 147 THR B C 1
ATOM 3928 O O . THR B 1 147 ? 2.965 6.008 3.992 1 98.88 147 THR B O 1
ATOM 3931 N N . PRO B 1 148 ? 4.73 5.27 2.744 1 98.81 148 PRO B N 1
ATOM 3932 C CA . PRO B 1 148 ? 3.973 4.082 2.344 1 98.81 148 PRO B CA 1
ATOM 3933 C C . PRO B 1 148 ? 3.51 3.248 3.535 1 98.81 148 PRO B C 1
ATOM 3935 O O . PRO B 1 148 ? 4.25 3.092 4.508 1 98.81 148 PRO B O 1
ATOM 3938 N N . ALA B 1 149 ? 2.264 2.707 3.424 1 98.88 149 ALA B N 1
ATOM 3939 C CA . ALA B 1 149 ? 1.64 1.973 4.523 1 98.88 149 ALA B CA 1
ATOM 3940 C C . ALA B 1 149 ? 2.504 0.792 4.957 1 98.88 149 ALA B C 1
ATOM 3942 O O . ALA B 1 149 ? 2.582 0.476 6.145 1 98.88 149 ALA B O 1
ATOM 3943 N N . TRP B 1 150 ? 3.188 0.099 3.992 1 98.88 150 TRP B N 1
ATOM 3944 C CA . TRP B 1 150 ? 3.959 -1.089 4.34 1 98.88 150 TRP B CA 1
ATOM 3945 C C . TRP B 1 150 ? 5.168 -0.723 5.195 1 98.88 150 TRP B C 1
ATOM 3947 O O . TRP B 1 150 ? 5.613 -1.52 6.027 1 98.88 150 TRP B O 1
ATOM 3957 N N . VAL B 1 151 ? 5.742 0.496 5.039 1 98.88 151 VAL B N 1
ATOM 3958 C CA . VAL B 1 151 ? 6.848 0.968 5.871 1 98.88 151 VAL B CA 1
ATOM 3959 C C . VAL B 1 151 ? 6.352 1.233 7.289 1 98.88 151 VAL B C 1
ATOM 3961 O O . VAL B 1 151 ? 7.004 0.859 8.266 1 98.88 151 VAL B O 1
ATOM 3964 N N . VAL B 1 152 ? 5.172 1.856 7.391 1 98.94 152 VAL B N 1
ATOM 3965 C CA . VAL B 1 152 ? 4.617 2.252 8.68 1 98.94 152 VAL B CA 1
ATOM 3966 C C . VAL B 1 152 ? 4.293 1.01 9.508 1 98.94 152 VAL B C 1
ATOM 3968 O O . VAL B 1 152 ? 4.629 0.939 10.695 1 98.94 152 VAL B O 1
ATOM 3971 N N . SER B 1 153 ? 3.613 0.017 8.898 1 98.81 153 SER B N 1
ATOM 3972 C CA . SER B 1 153 ? 3.266 -1.199 9.633 1 98.81 153 SER B CA 1
ATOM 3973 C C . SER B 1 153 ? 4.516 -1.967 10.055 1 98.81 153 SER B C 1
ATOM 3975 O O . SER B 1 153 ? 4.559 -2.537 11.141 1 98.81 153 SER B O 1
ATOM 3977 N N . LYS B 1 154 ? 5.535 -2.004 9.18 1 98.81 154 LYS B N 1
ATOM 3978 C CA . LYS B 1 154 ? 6.816 -2.617 9.523 1 98.81 154 LYS B CA 1
ATOM 3979 C C . LYS B 1 154 ? 7.453 -1.928 10.727 1 98.81 154 LYS B C 1
ATOM 3981 O O . LYS B 1 154 ? 7.914 -2.594 11.656 1 98.81 154 LYS B O 1
ATOM 3986 N N . ALA B 1 155 ? 7.461 -0.601 10.703 1 98.88 155 ALA B N 1
ATOM 3987 C CA . ALA B 1 155 ? 8.047 0.194 11.781 1 98.88 155 ALA B CA 1
ATOM 3988 C C . ALA B 1 155 ? 7.312 -0.036 13.094 1 98.88 155 ALA B C 1
ATOM 3990 O O . ALA B 1 155 ? 7.941 -0.254 14.133 1 98.88 155 ALA B O 1
ATOM 3991 N N . ASN B 1 156 ? 5.98 0.032 13.07 1 98.88 156 ASN B N 1
ATOM 3992 C CA . ASN B 1 156 ? 5.191 -0.163 14.281 1 98.88 156 ASN B CA 1
ATOM 3993 C C . ASN B 1 156 ? 5.336 -1.583 14.82 1 98.88 156 ASN B C 1
ATOM 3995 O O . ASN B 1 156 ? 5.363 -1.791 16.031 1 98.88 156 ASN B O 1
ATOM 3999 N N . GLN B 1 157 ? 5.387 -2.547 13.898 1 98.81 157 GLN B N 1
ATOM 4000 C CA . GLN B 1 157 ? 5.582 -3.916 14.367 1 98.81 157 GLN B CA 1
ATOM 4001 C C . GLN B 1 157 ? 6.953 -4.086 15.016 1 98.81 157 GLN B C 1
ATOM 4003 O O . GLN B 1 157 ? 7.082 -4.758 16.031 1 98.81 157 GLN B O 1
ATOM 4008 N N . TYR B 1 158 ? 7.992 -3.545 14.414 1 98.75 158 TYR B N 1
ATOM 4009 C CA . TYR B 1 158 ? 9.32 -3.543 15.023 1 98.75 158 TYR B CA 1
ATOM 4010 C C . TYR B 1 158 ? 9.281 -2.934 16.422 1 98.75 158 TYR B C 1
ATOM 4012 O O . TYR B 1 158 ? 9.797 -3.523 17.375 1 98.75 158 TYR B O 1
ATOM 4020 N N . ALA B 1 159 ? 8.719 -1.735 16.5 1 98.81 159 ALA B N 1
ATOM 4021 C CA . ALA B 1 159 ? 8.648 -1.019 17.766 1 98.81 159 ALA B CA 1
ATOM 4022 C C . ALA B 1 159 ? 7.934 -1.849 18.828 1 98.81 159 ALA B C 1
ATOM 4024 O O . ALA B 1 159 ? 8.414 -1.976 19.953 1 98.81 159 ALA B O 1
ATOM 4025 N N . ARG B 1 160 ? 6.801 -2.402 18.469 1 98.31 160 ARG B N 1
ATOM 4026 C CA . ARG B 1 160 ? 5.996 -3.201 19.391 1 98.31 160 ARG B CA 1
ATOM 4027 C C . ARG B 1 160 ? 6.793 -4.379 19.938 1 98.31 160 ARG B C 1
ATOM 4029 O O . ARG B 1 160 ? 6.801 -4.621 21.141 1 98.31 160 ARG B O 1
ATOM 4036 N N . MET B 1 161 ? 7.52 -5.078 19.094 1 98.12 161 MET B N 1
ATOM 4037 C CA . MET B 1 161 ? 8.25 -6.285 19.484 1 98.12 161 MET B CA 1
ATOM 4038 C C . MET B 1 161 ? 9.523 -5.934 20.234 1 98.12 161 MET B C 1
ATOM 4040 O O . MET B 1 161 ? 9.992 -6.715 21.062 1 98.12 161 MET B O 1
ATOM 4044 N N . ALA B 1 162 ? 10.047 -4.758 20.016 1 98.25 162 ALA B N 1
ATOM 4045 C CA . ALA B 1 162 ? 11.289 -4.336 20.656 1 98.25 162 ALA B CA 1
ATOM 4046 C C . ALA B 1 162 ? 11.016 -3.545 21.922 1 98.25 162 ALA B C 1
ATOM 4048 O O . ALA B 1 162 ? 11.938 -3.123 22.625 1 98.25 162 ALA B O 1
ATOM 4049 N N . GLY B 1 163 ? 9.75 -3.305 22.25 1 98.19 163 GLY B N 1
ATOM 4050 C CA . GLY B 1 163 ? 9.383 -2.557 23.438 1 98.19 163 GLY B CA 1
ATOM 4051 C C . GLY B 1 163 ? 9.586 -1.061 23.281 1 98.19 163 GLY B C 1
ATOM 4052 O O . GLY B 1 163 ? 9.914 -0.374 24.266 1 98.19 163 GLY B O 1
ATOM 4053 N N . LEU B 1 164 ? 9.508 -0.535 22.078 1 98.81 164 LEU B N 1
ATOM 4054 C CA . LEU B 1 164 ? 9.672 0.885 21.781 1 98.81 164 LEU B CA 1
ATOM 4055 C C . LEU B 1 164 ? 8.32 1.554 21.547 1 98.81 164 LEU B C 1
ATOM 4057 O O . LEU B 1 164 ? 7.297 0.874 21.438 1 98.81 164 LEU B O 1
ATOM 4061 N N . ARG B 1 165 ? 8.359 2.869 21.594 1 98.69 165 ARG B N 1
ATOM 4062 C CA . ARG B 1 165 ? 7.141 3.619 21.297 1 98.69 165 ARG B CA 1
ATOM 4063 C C . ARG B 1 165 ? 6.766 3.512 19.828 1 98.69 165 ARG B C 1
ATOM 4065 O O . ARG B 1 165 ? 7.637 3.539 18.953 1 98.69 165 ARG B O 1
ATOM 4072 N N . GLN B 1 166 ? 5.473 3.375 19.516 1 98.81 166 GLN B N 1
ATOM 4073 C CA . GLN B 1 166 ? 4.938 3.244 18.172 1 98.81 166 GLN B CA 1
ATOM 4074 C C . GLN B 1 166 ? 4.43 4.582 17.641 1 98.81 166 GLN B C 1
ATOM 4076 O O . GLN B 1 166 ? 4.156 5.5 18.422 1 98.81 166 GLN B O 1
ATOM 4081 N N . PHE B 1 167 ? 4.344 4.68 16.312 1 98.94 167 PHE B N 1
ATOM 4082 C CA . PHE B 1 167 ? 3.562 5.77 15.734 1 98.94 167 PHE B CA 1
ATOM 4083 C C . PHE B 1 167 ? 2.088 5.625 16.094 1 98.94 167 PHE B C 1
ATOM 4085 O O . PHE B 1 167 ? 1.512 4.543 15.953 1 98.94 167 PHE B O 1
ATOM 4092 N N . VAL B 1 168 ? 1.403 6.781 16.469 1 98.69 168 VAL B N 1
ATOM 4093 C CA . VAL B 1 168 ? 0.012 6.695 16.906 1 98.69 168 VAL B CA 1
ATOM 4094 C C . VAL B 1 168 ? -0.875 7.504 15.961 1 98.69 168 VAL B C 1
ATOM 4096 O O . VAL B 1 168 ? -2.104 7.434 16.047 1 98.69 168 VAL B O 1
ATOM 4099 N N . VAL B 1 169 ? -0.299 8.25 15.062 1 98.75 169 VAL B N 1
ATOM 4100 C CA . VAL B 1 169 ? -1.074 9.078 14.141 1 98.75 169 VAL B CA 1
ATOM 4101 C C . VAL B 1 169 ? -0.372 9.141 12.789 1 98.75 169 VAL B C 1
ATOM 4103 O O . VAL B 1 169 ? 0.859 9.164 12.719 1 98.75 169 VAL B O 1
ATOM 4106 N N . TYR B 1 170 ? -1.182 9.102 11.656 1 98.88 170 TYR B N 1
ATOM 4107 C CA . TYR B 1 170 ? -0.708 9.258 10.281 1 98.88 170 TYR B CA 1
ATOM 4108 C C . TYR B 1 170 ? -1.216 10.555 9.672 1 98.88 170 TYR B C 1
ATOM 4110 O O . TYR B 1 170 ? -2.406 10.867 9.758 1 98.88 170 TYR B O 1
ATOM 4118 N N . GLN B 1 171 ? -0.281 11.344 9.102 1 98.81 171 GLN B N 1
ATOM 4119 C CA . GLN B 1 171 ? -0.651 12.57 8.398 1 98.81 171 GLN B CA 1
ATOM 4120 C C . GLN B 1 171 ? -0.331 12.461 6.906 1 98.81 171 GLN B C 1
ATOM 4122 O O . GLN B 1 171 ? 0.728 11.961 6.527 1 98.81 171 GLN B O 1
ATOM 4127 N N . GLY B 1 172 ? -1.252 12.82 6.078 1 98 172 GLY B N 1
ATOM 4128 C CA . GLY B 1 172 ? -1.06 12.805 4.637 1 98 172 GLY B CA 1
ATOM 4129 C C . GLY B 1 172 ? -2.146 13.539 3.877 1 98 172 GLY B C 1
ATOM 4130 O O . GLY B 1 172 ? -3.086 14.062 4.48 1 98 172 GLY B O 1
ATOM 4131 N N . MET B 1 173 ? -1.992 13.656 2.553 1 96.94 173 MET B N 1
ATOM 4132 C CA . MET B 1 173 ? -2.928 14.398 1.71 1 96.94 173 MET B CA 1
ATOM 4133 C C . MET B 1 173 ? -4.152 13.547 1.386 1 96.94 173 MET B C 1
ATOM 4135 O O . MET B 1 173 ? -4.027 12.406 0.94 1 96.94 173 MET B O 1
ATOM 4139 N N . TRP B 1 174 ? -5.32 14.062 1.675 1 97.19 174 TRP B N 1
ATOM 4140 C CA . TRP B 1 174 ? -6.566 13.344 1.449 1 97.19 174 TRP B CA 1
ATOM 4141 C C . TRP B 1 174 ? -7.742 14.305 1.332 1 97.19 174 TRP B C 1
ATOM 4143 O O . TRP B 1 174 ? -7.855 15.258 2.113 1 97.19 174 TRP B O 1
ATOM 4153 N N . ASN B 1 175 ? -8.555 14.203 0.344 1 96.81 175 ASN B N 1
ATOM 4154 C CA . ASN B 1 175 ? -9.797 14.945 0.175 1 96.81 175 ASN B CA 1
ATOM 4155 C C . ASN B 1 175 ? -10.75 14.242 -0.779 1 96.81 175 ASN B C 1
ATOM 4157 O O . ASN B 1 175 ? -10.453 13.141 -1.261 1 96.81 175 ASN B O 1
ATOM 4161 N N . ALA B 1 176 ? -11.875 14.891 -1.07 1 97.56 176 ALA B N 1
ATOM 4162 C CA . ALA B 1 176 ? -12.922 14.266 -1.876 1 97.56 176 ALA B CA 1
ATOM 4163 C C . ALA B 1 176 ? -12.445 14.031 -3.307 1 97.56 176 ALA B C 1
ATOM 4165 O O . ALA B 1 176 ? -12.969 13.164 -4.008 1 97.56 176 ALA B O 1
ATOM 4166 N N . SER B 1 177 ? -11.43 14.797 -3.775 1 95.44 177 SER B N 1
ATOM 4167 C CA . SER B 1 177 ? -10.938 14.641 -5.141 1 95.44 177 SER B CA 1
ATOM 4168 C C . SER B 1 177 ? -9.719 13.727 -5.188 1 95.44 177 SER B C 1
ATOM 4170 O O . SER B 1 177 ? -9.258 13.359 -6.27 1 95.44 177 SER B O 1
ATOM 4172 N N . MET B 1 178 ? -9.125 13.438 -4.117 1 95.25 178 MET B N 1
ATOM 4173 C CA . MET B 1 178 ? -7.934 12.594 -3.994 1 95.25 178 MET B CA 1
ATOM 4174 C C . MET B 1 178 ? -8.117 11.555 -2.895 1 95.25 178 MET B C 1
ATOM 4176 O O . MET B 1 178 ? -7.852 11.828 -1.723 1 95.25 178 MET B O 1
ATOM 4180 N N . ARG B 1 179 ? -8.406 10.328 -3.287 1 96.44 179 ARG B N 1
ATOM 4181 C CA . ARG B 1 179 ? -8.906 9.344 -2.332 1 96.44 179 ARG B CA 1
ATOM 4182 C C . ARG B 1 179 ? -7.891 8.234 -2.096 1 96.44 179 ARG B C 1
ATOM 4184 O O . ARG B 1 179 ? -8.227 7.18 -1.557 1 96.44 179 ARG B O 1
ATOM 4191 N N . ASP B 1 180 ? -6.594 8.445 -2.43 1 96.56 180 ASP B N 1
ATOM 4192 C CA . ASP B 1 180 ? -5.535 7.441 -2.348 1 96.56 180 ASP B CA 1
ATOM 4193 C C . ASP B 1 180 ? -5.398 6.906 -0.923 1 96.56 180 ASP B C 1
ATOM 4195 O O . ASP B 1 180 ? -4.969 5.766 -0.721 1 96.56 180 ASP B O 1
ATOM 4199 N N . PHE B 1 181 ? -5.801 7.695 0.146 1 97.06 181 PHE B N 1
ATOM 4200 C CA . PHE B 1 181 ? -5.785 7.281 1.543 1 97.06 181 PHE B CA 1
ATOM 4201 C C . PHE B 1 181 ? -6.555 5.98 1.73 1 97.06 181 PHE B C 1
ATOM 4203 O O . PHE B 1 181 ? -6.238 5.188 2.619 1 97.06 181 PHE B O 1
ATOM 4210 N N . GLU B 1 182 ? -7.508 5.848 0.938 1 96.81 182 GLU B N 1
ATOM 4211 C CA . GLU B 1 182 ? -8.516 4.816 1.172 1 96.81 182 GLU B CA 1
ATOM 4212 C C . GLU B 1 182 ? -7.988 3.438 0.791 1 96.81 182 GLU B C 1
ATOM 4214 O O . GLU B 1 182 ? -8.555 2.418 1.194 1 96.81 182 GLU B O 1
ATOM 4219 N N . ARG B 1 183 ? -6.934 3.383 0.051 1 97.31 183 ARG B N 1
ATOM 4220 C CA . ARG B 1 183 ? -6.375 2.137 -0.463 1 97.31 183 ARG B CA 1
ATOM 4221 C C . ARG B 1 183 ? -5.734 1.322 0.655 1 97.31 183 ARG B C 1
ATOM 4223 O O . ARG B 1 183 ? -6.227 0.249 1.011 1 97.31 183 ARG B O 1
ATOM 4230 N N . ASP B 1 184 ? -4.672 1.883 1.194 1 98.44 184 ASP B N 1
ATOM 4231 C CA . ASP B 1 184 ? -3.881 1.114 2.15 1 98.44 184 ASP B CA 1
ATOM 4232 C C . ASP B 1 184 ? -3.756 1.854 3.48 1 98.44 184 ASP B C 1
ATOM 4234 O O . ASP B 1 184 ? -3.648 1.229 4.535 1 98.44 184 ASP B O 1
ATOM 4238 N N . ILE B 1 185 ? -3.748 3.213 3.447 1 98.69 185 ILE B N 1
ATOM 4239 C CA . ILE B 1 185 ? -3.428 4.004 4.629 1 98.69 185 ILE B CA 1
ATOM 4240 C C . ILE B 1 185 ? -4.543 3.869 5.664 1 98.69 185 ILE B C 1
ATOM 4242 O O . ILE B 1 185 ? -4.277 3.613 6.84 1 98.69 185 ILE B O 1
ATOM 4246 N N . ILE B 1 186 ? -5.801 4.004 5.27 1 98.06 186 ILE B N 1
ATOM 4247 C CA . ILE B 1 186 ? -6.918 3.93 6.203 1 98.06 186 ILE B CA 1
ATOM 4248 C C . ILE B 1 186 ? -6.977 2.535 6.828 1 98.06 186 ILE B C 1
ATOM 4250 O O . ILE B 1 186 ? -6.984 2.396 8.055 1 98.06 186 ILE B O 1
ATOM 4254 N N . PRO B 1 187 ? -6.973 1.432 5.984 1 97.56 187 PRO B N 1
ATOM 4255 C CA . PRO B 1 187 ? -7.039 0.117 6.629 1 97.56 187 PRO B CA 1
ATOM 4256 C C . PRO B 1 187 ? -5.828 -0.173 7.508 1 97.56 187 PRO B C 1
ATOM 4258 O O . PRO B 1 187 ? -5.957 -0.806 8.562 1 97.56 187 PRO B O 1
ATOM 4261 N N . MET B 1 188 ? -4.648 0.233 7.109 1 98.44 188 MET B N 1
ATOM 4262 C CA . MET B 1 188 ? -3.455 0.047 7.926 1 98.44 188 MET B CA 1
ATOM 4263 C C . MET B 1 188 ? -3.588 0.778 9.258 1 98.44 188 MET B C 1
ATOM 4265 O O . MET B 1 188 ? -3.299 0.211 10.312 1 98.44 188 MET B O 1
ATOM 4269 N N . CYS B 1 189 ? -4.055 2.016 9.266 1 98.38 189 CYS B N 1
ATOM 4270 C CA . CYS B 1 189 ? -4.211 2.801 10.484 1 98.38 189 CYS B CA 1
ATOM 4271 C C . CYS B 1 189 ? -5.258 2.18 11.398 1 98.38 189 CYS B C 1
ATOM 4273 O O . CYS B 1 189 ? -5.098 2.189 12.625 1 98.38 189 CYS B O 1
ATOM 4275 N N . GLN B 1 190 ? -6.328 1.715 10.805 1 96.38 190 GLN B N 1
ATOM 4276 C CA . GLN B 1 190 ? -7.348 1.033 11.594 1 96.38 190 GLN B CA 1
ATOM 4277 C C . GLN B 1 190 ? -6.766 -0.181 12.312 1 96.38 190 GLN B C 1
ATOM 4279 O O . GLN B 1 190 ? -7.004 -0.376 13.508 1 96.38 190 GLN B O 1
ATOM 4284 N N . ASP B 1 191 ? -6.02 -0.95 11.617 1 96.88 191 ASP B N 1
ATOM 4285 C CA . ASP B 1 191 ? -5.418 -2.156 12.18 1 96.88 191 ASP B CA 1
ATOM 4286 C C . ASP B 1 191 ? -4.414 -1.809 13.273 1 96.88 191 ASP B C 1
ATOM 4288 O O . ASP B 1 191 ? -4.316 -2.514 14.281 1 96.88 191 ASP B O 1
ATOM 4292 N N . GLU B 1 192 ? -3.686 -0.704 13.102 1 97.69 192 GLU B N 1
ATOM 4293 C CA . GLU B 1 192 ? -2.617 -0.314 14.016 1 97.69 192 GLU B CA 1
ATOM 4294 C C . GLU B 1 192 ? -3.154 0.532 15.164 1 97.69 192 GLU B C 1
ATOM 4296 O O . GLU B 1 192 ? -2.412 0.879 16.094 1 97.69 192 GLU B O 1
ATOM 4301 N N . GLY B 1 193 ? -4.43 0.892 15.109 1 96.81 193 GLY B N 1
ATOM 4302 C CA . GLY B 1 193 ? -4.992 1.748 16.141 1 96.81 193 GLY B CA 1
ATOM 4303 C C . GLY B 1 193 ? -4.488 3.176 16.078 1 96.81 193 GLY B C 1
ATOM 4304 O O . GLY B 1 193 ? -4.273 3.814 17.109 1 96.81 193 GLY B O 1
ATOM 4305 N N . MET B 1 194 ? -4.207 3.668 14.883 1 98.31 194 MET B N 1
ATOM 4306 C CA . MET B 1 194 ? -3.652 5.004 14.68 1 98.31 194 MET B CA 1
ATOM 4307 C C . MET B 1 194 ? -4.75 5.996 14.305 1 98.31 194 MET B C 1
ATOM 4309 O O . MET B 1 194 ? -5.727 5.633 13.656 1 98.31 194 MET B O 1
ATOM 4313 N N . GLY B 1 195 ? -4.586 7.273 14.703 1 98 195 GLY B N 1
ATOM 4314 C CA . GLY B 1 195 ? -5.422 8.344 14.18 1 98 195 GLY B CA 1
ATOM 4315 C C . GLY B 1 195 ? -5 8.82 12.805 1 98 195 GLY B C 1
ATOM 4316 O O . GLY B 1 195 ? -3.916 8.477 12.328 1 98 195 GLY B O 1
ATOM 4317 N N . LEU B 1 196 ? -5.883 9.5 12.133 1 98.12 196 LEU B N 1
ATOM 4318 C CA . LEU B 1 196 ? -5.637 10.078 10.812 1 98.12 196 LEU B CA 1
ATOM 4319 C C . LEU B 1 196 ? -5.742 11.594 10.852 1 98.12 196 LEU B C 1
ATOM 4321 O O . LEU B 1 196 ? -6.742 12.141 11.328 1 98.12 196 LEU B O 1
ATOM 4325 N N . CYS B 1 197 ? -4.711 12.289 10.398 1 98.06 197 CYS B N 1
ATOM 4326 C CA . CYS B 1 197 ? -4.699 13.75 10.305 1 98.06 197 CYS B CA 1
ATOM 4327 C C . CYS B 1 197 ? -4.426 14.195 8.875 1 98.06 197 CYS B C 1
ATOM 4329 O O . CYS B 1 197 ? -3.324 14.656 8.562 1 98.06 197 CYS B O 1
ATOM 4331 N N . PRO B 1 198 ? -5.445 14.148 8.039 1 97.62 198 PRO B N 1
ATOM 4332 C CA . PRO B 1 198 ? -5.211 14.531 6.648 1 97.62 198 PRO B CA 1
ATOM 4333 C C . PRO B 1 198 ? -5.066 16.047 6.469 1 97.62 198 PRO B C 1
ATOM 4335 O O . PRO B 1 198 ? -5.723 16.812 7.172 1 97.62 198 PRO B O 1
ATOM 4338 N N . TYR B 1 199 ? -4.195 16.422 5.566 1 96.56 199 TYR B N 1
ATOM 4339 C CA . TYR B 1 199 ? -4.113 17.812 5.098 1 96.56 199 TYR B CA 1
ATOM 4340 C C . TYR B 1 199 ? -4.602 17.922 3.66 1 96.56 199 TYR B C 1
ATOM 4342 O O . TYR B 1 199 ? -4.863 16.922 3.002 1 96.56 199 TYR B O 1
ATOM 4350 N N . GLY B 1 200 ? -4.84 19.141 3.211 1 94.38 200 GLY B N 1
ATOM 4351 C CA . GLY B 1 200 ? -5.363 19.359 1.871 1 94.38 200 GLY B CA 1
ATOM 4352 C C . GLY B 1 200 ? -6.816 18.953 1.725 1 94.38 200 GLY B C 1
ATOM 4353 O O . GLY B 1 200 ? -7.273 18.656 0.62 1 94.38 200 GLY B O 1
ATOM 4354 N N . VAL B 1 201 ? -7.57 18.953 2.746 1 95.06 201 VAL B N 1
ATOM 4355 C CA . VAL B 1 201 ? -8.914 18.391 2.785 1 95.06 201 VAL B CA 1
ATOM 4356 C C . VAL B 1 201 ? -9.859 19.266 1.954 1 95.06 201 VAL B C 1
ATOM 4358 O O . VAL B 1 201 ? -10.906 18.797 1.503 1 95.06 201 VAL B O 1
ATOM 4361 N N . LEU B 1 202 ? -9.5 20.531 1.771 1 92.94 202 LEU B N 1
ATOM 4362 C CA . LEU B 1 202 ? -10.32 21.438 0.984 1 92.94 202 LEU B CA 1
ATOM 4363 C C . LEU B 1 202 ? -9.758 21.609 -0.424 1 92.94 202 LEU B C 1
ATOM 4365 O O . LEU B 1 202 ? -10.102 22.562 -1.125 1 92.94 202 LEU B O 1
ATOM 4369 N N . ASN B 1 203 ? -8.906 20.75 -0.783 1 92.38 203 ASN B N 1
ATOM 4370 C CA . ASN B 1 203 ? -8.305 20.688 -2.107 1 92.38 203 ASN B CA 1
ATOM 4371 C C . ASN B 1 203 ? -7.586 21.984 -2.469 1 92.38 203 ASN B C 1
ATOM 4373 O O . ASN B 1 203 ? -7.691 22.469 -3.598 1 92.38 203 ASN B O 1
ATOM 4377 N N . GLN B 1 204 ? -6.996 22.516 -1.461 1 85.75 204 GLN B N 1
ATOM 4378 C CA . GLN B 1 204 ? -6.195 23.734 -1.646 1 85.75 204 GLN B CA 1
ATOM 4379 C C . GLN B 1 204 ? -7.016 24.828 -2.312 1 85.75 204 GLN B C 1
ATOM 4381 O O . GLN B 1 204 ? -6.539 25.5 -3.234 1 85.75 204 GLN B O 1
ATOM 4386 N N . GLY B 1 205 ? -8.211 24.859 -1.995 1 83.38 205 GLY B N 1
ATOM 4387 C CA . GLY B 1 205 ? -9.078 25.938 -2.463 1 83.38 205 GLY B CA 1
ATOM 4388 C C . GLY B 1 205 ? -9.773 25.609 -3.77 1 83.38 205 GLY B C 1
ATOM 4389 O O . GLY B 1 205 ? -10.5 26.453 -4.316 1 83.38 205 GLY B O 1
ATOM 4390 N N . ARG B 1 206 ? -9.68 24.391 -4.211 1 88.69 206 ARG B N 1
ATOM 4391 C CA . ARG B 1 206 ? -10.211 24.047 -5.523 1 88.69 206 ARG B CA 1
ATOM 4392 C C . ARG B 1 206 ? -11.641 23.531 -5.418 1 88.69 206 ARG B C 1
ATOM 4394 O O . ARG B 1 206 ? -12.297 23.297 -6.43 1 88.69 206 ARG B O 1
ATOM 4401 N N . PHE B 1 207 ? -12.109 23.281 -4.285 1 93.06 207 PHE B N 1
ATOM 4402 C CA . PHE B 1 207 ? -13.531 23.031 -4.109 1 93.06 207 PHE B CA 1
ATOM 4403 C C . PHE B 1 207 ? -14.312 24.344 -4.094 1 93.06 207 PHE B C 1
ATOM 4405 O O . PHE B 1 207 ? -14.25 25.094 -3.123 1 93.06 207 PHE B O 1
ATOM 4412 N N . GLN B 1 208 ? -15 24.578 -5.168 1 91.44 208 GLN B N 1
ATOM 4413 C CA . GLN B 1 208 ? -15.758 25.812 -5.332 1 91.44 208 GLN B CA 1
ATOM 4414 C C . GLN B 1 208 ? -17.125 25.547 -5.938 1 91.44 208 GLN B C 1
ATOM 4416 O O . GLN B 1 208 ? -17.344 24.531 -6.594 1 91.44 208 GLN B O 1
ATOM 4421 N N . THR B 1 209 ? -18 26.5 -5.68 1 93.25 209 THR B N 1
ATOM 4422 C CA . THR B 1 209 ? -19.297 26.453 -6.344 1 93.25 209 THR B CA 1
ATOM 4423 C C . THR B 1 209 ? -19.156 26.812 -7.82 1 93.25 209 THR B C 1
ATOM 4425 O O . THR B 1 209 ? -18.125 27.344 -8.242 1 93.25 209 THR B O 1
ATOM 4428 N N . GLU B 1 210 ? -20.25 26.484 -8.508 1 90.12 210 GLU B N 1
ATOM 4429 C CA . GLU B 1 210 ? -20.266 26.875 -9.914 1 90.12 210 GLU B CA 1
ATOM 4430 C C . GLU B 1 210 ? -20.062 28.391 -10.062 1 90.12 210 GLU B C 1
ATOM 4432 O O . GLU B 1 210 ? -19.344 28.828 -10.961 1 90.12 210 GLU B O 1
ATOM 4437 N N . GLU B 1 211 ? -20.719 29.141 -9.242 1 88.94 211 GLU B N 1
ATOM 4438 C CA . GLU B 1 211 ? -20.578 30.594 -9.25 1 88.94 211 GLU B CA 1
ATOM 4439 C C . GLU B 1 211 ? -19.141 31.016 -8.953 1 88.94 211 GLU B C 1
ATOM 4441 O O . GLU B 1 211 ? -18.641 31.969 -9.531 1 88.94 211 GLU B O 1
ATOM 4446 N N . GLY B 1 212 ? -18.594 30.297 -8.016 1 84.88 212 GLY B N 1
ATOM 4447 C CA . GLY B 1 212 ? -17.203 30.578 -7.691 1 84.88 212 GLY B CA 1
ATOM 4448 C C . GLY B 1 212 ? -16.25 30.359 -8.852 1 84.88 212 GLY B C 1
ATOM 4449 O O . GLY B 1 212 ? -15.359 31.172 -9.109 1 84.88 212 GLY B O 1
ATOM 4450 N N . PHE B 1 213 ? -16.453 29.266 -9.539 1 82.94 213 PHE B N 1
ATOM 4451 C CA . PHE B 1 213 ? -15.625 28.953 -10.688 1 82.94 213 PHE B CA 1
ATOM 4452 C C . PHE B 1 213 ? -15.781 30.016 -11.766 1 82.94 213 PHE B C 1
ATOM 4454 O O . PHE B 1 213 ? -14.797 30.453 -12.375 1 82.94 213 PHE B O 1
ATOM 4461 N N . LYS B 1 214 ? -16.953 30.453 -12.016 1 83.31 214 LYS B N 1
ATOM 4462 C CA . LYS B 1 214 ? -17.219 31.484 -13.008 1 83.31 214 LYS B CA 1
ATOM 4463 C C . LYS B 1 214 ? -16.562 32.812 -12.633 1 83.31 214 LYS B C 1
ATOM 4465 O O . LYS B 1 214 ? -16 33.5 -13.492 1 83.31 214 LYS B O 1
ATOM 4470 N N . ALA B 1 215 ? -16.688 33.125 -11.406 1 82.44 215 ALA B N 1
ATOM 4471 C CA . ALA B 1 215 ? -16.062 34.375 -10.922 1 82.44 215 ALA B CA 1
ATOM 4472 C C . ALA B 1 215 ? -14.547 34.312 -11.102 1 82.44 215 ALA B C 1
ATOM 4474 O O . ALA B 1 215 ? -13.93 35.312 -11.477 1 82.44 215 ALA B O 1
ATOM 4475 N N . ARG B 1 216 ? -14 33.219 -10.797 1 75.25 216 ARG B N 1
ATOM 4476 C CA . ARG B 1 216 ? -12.555 33.031 -10.93 1 75.25 216 ARG B CA 1
ATOM 4477 C C . ARG B 1 216 ? -12.117 33.156 -12.383 1 75.25 216 ARG B C 1
ATOM 4479 O O . ARG B 1 216 ? -11.031 33.656 -12.672 1 75.25 216 ARG B O 1
ATOM 4486 N N . GLU B 1 217 ? -12.859 32.562 -13.227 1 73.19 217 GLU B N 1
ATOM 4487 C CA . GLU B 1 217 ? -12.555 32.625 -14.648 1 73.19 217 GLU B CA 1
ATOM 4488 C C . GLU B 1 217 ? -12.57 34.062 -15.148 1 73.19 217 GLU B C 1
ATOM 4490 O O . GLU B 1 217 ? -11.797 34.438 -16.047 1 73.19 217 GLU B O 1
ATOM 4495 N N . GLN B 1 218 ? -13.461 34.906 -14.633 1 73.31 218 GLN B N 1
ATOM 4496 C CA . GLN B 1 218 ? -13.578 36.281 -15.039 1 73.31 218 GLN B CA 1
ATOM 4497 C C . GLN B 1 218 ? -12.492 37.156 -14.391 1 73.31 218 GLN B C 1
ATOM 4499 O O . GLN B 1 218 ? -11.984 38.094 -15.008 1 73.31 218 GLN B O 1
ATOM 4504 N N . ASN B 1 219 ? -12.328 37 -13.094 1 63.81 219 ASN B N 1
ATOM 4505 C CA . ASN B 1 219 ? -11.398 37.844 -12.352 1 63.81 219 ASN B CA 1
ATOM 4506 C C . ASN B 1 219 ? -10.094 37.125 -12.055 1 63.81 219 ASN B C 1
ATOM 4508 O O . ASN B 1 219 ? -10.023 36.281 -11.156 1 63.81 219 ASN B O 1
ATOM 4512 N N . ASN B 1 220 ? -9.297 36.906 -12.938 1 52.81 220 ASN B N 1
ATOM 4513 C CA . ASN B 1 220 ? -8.094 36.062 -12.898 1 52.81 220 ASN B CA 1
ATOM 4514 C C . ASN B 1 220 ? -7.207 36.438 -11.711 1 52.81 220 ASN B C 1
ATOM 4516 O O . ASN B 1 220 ? -5.984 36.344 -11.789 1 52.81 220 ASN B O 1
ATOM 4520 N N . GLU B 1 221 ? -7.59 37.281 -10.773 1 42.5 221 GLU B N 1
ATOM 4521 C CA . GLU B 1 221 ? -6.551 37.812 -9.891 1 42.5 221 GLU B CA 1
ATOM 4522 C C . GLU B 1 221 ? -5.84 36.688 -9.148 1 42.5 221 GLU B C 1
ATOM 4524 O O . GLU B 1 221 ? -4.777 36.906 -8.562 1 42.5 221 GLU B O 1
ATOM 4529 N N . GLY B 1 222 ? -6.422 35.906 -8.43 1 43.84 222 GLY B N 1
ATOM 4530 C CA . GLY B 1 222 ? -5.73 35.094 -7.43 1 43.84 222 GLY B CA 1
ATOM 4531 C C . GLY B 1 222 ? -4.676 34.188 -8.023 1 43.84 222 GLY B C 1
ATOM 4532 O O . GLY B 1 222 ? -4.406 34.25 -9.227 1 43.84 222 GLY B O 1
ATOM 4533 N N . ARG B 1 223 ? -3.918 33.375 -7.195 1 43.03 223 ARG B N 1
ATOM 4534 C CA . ARG B 1 223 ? -2.885 32.406 -7.582 1 43.03 223 ARG B CA 1
ATOM 4535 C C . ARG B 1 223 ? -3.221 31.75 -8.914 1 43.03 223 ARG B C 1
ATOM 4537 O O . ARG B 1 223 ? -4.316 31.203 -9.086 1 43.03 223 ARG B O 1
ATOM 4544 N N . LYS B 1 224 ? -2.787 32.281 -10.109 1 47.72 224 LYS B N 1
ATOM 4545 C CA . LYS B 1 224 ? -2.74 31.641 -11.414 1 47.72 224 LYS B CA 1
ATOM 4546 C C . LYS B 1 224 ? -2.932 30.141 -11.289 1 47.72 224 LYS B C 1
ATOM 4548 O O . LYS B 1 224 ? -2.004 29.406 -10.93 1 47.72 224 LYS B O 1
ATOM 4553 N N . HIS B 1 225 ? -4.164 29.688 -10.68 1 46.31 225 HIS B N 1
ATOM 4554 C CA . HIS B 1 225 ? -4.617 28.359 -10.281 1 46.31 225 HIS B CA 1
ATOM 4555 C C . HIS B 1 225 ? -4.426 27.359 -11.406 1 46.31 225 HIS B C 1
ATOM 4557 O O . HIS B 1 225 ? -4.461 27.719 -12.586 1 46.31 225 HIS B O 1
ATOM 4563 N N . THR B 1 226 ? -3.791 26.297 -11.141 1 53.78 226 THR B N 1
ATOM 4564 C CA . THR B 1 226 ? -3.795 25.094 -11.961 1 53.78 226 THR B CA 1
ATOM 4565 C C . THR B 1 226 ? -5.176 24.844 -12.555 1 53.78 226 THR B C 1
ATOM 4567 O O . THR B 1 226 ? -6.184 24.906 -11.844 1 53.78 226 THR B O 1
ATOM 4570 N N . PRO B 1 227 ? -5.277 25 -13.898 1 58.25 227 PRO B N 1
ATOM 4571 C CA . PRO B 1 227 ? -6.574 24.688 -14.5 1 58.25 227 PRO B CA 1
ATOM 4572 C C . PRO B 1 227 ? -7.285 23.531 -13.797 1 58.25 227 PRO B C 1
ATOM 4574 O O . PRO B 1 227 ? -6.645 22.547 -13.398 1 58.25 227 PRO B O 1
ATOM 4577 N N . LEU B 1 228 ? -8.445 23.844 -13.234 1 69.25 228 LEU B N 1
ATOM 4578 C CA . LEU B 1 228 ? -9.281 22.797 -12.633 1 69.25 228 LEU B CA 1
ATOM 4579 C C . LEU B 1 228 ? -9.484 21.641 -13.602 1 69.25 228 LEU B C 1
ATOM 4581 O O . LEU B 1 228 ? -9.781 21.859 -14.781 1 69.25 228 LEU B O 1
ATOM 4585 N N . SER B 1 229 ? -9.156 20.547 -13.141 1 79.12 229 SER B N 1
ATOM 4586 C CA . SER B 1 229 ? -9.406 19.359 -13.953 1 79.12 229 SER B CA 1
ATOM 4587 C C . SER B 1 229 ? -10.898 19.062 -14.039 1 79.12 229 SER B C 1
ATOM 4589 O O . SER B 1 229 ? -11.695 19.594 -13.25 1 79.12 229 SER B O 1
ATOM 4591 N N . GLY B 1 230 ? -11.32 18.438 -15.141 1 85.44 230 GLY B N 1
ATOM 4592 C CA . GLY B 1 230 ? -12.68 17.938 -15.227 1 85.44 230 GLY B CA 1
ATOM 4593 C C . GLY B 1 230 ? -13.109 17.156 -14 1 85.44 230 GLY B C 1
ATOM 4594 O O . GLY B 1 230 ? -14.25 17.266 -13.547 1 85.44 230 GLY B O 1
ATOM 4595 N N . HIS B 1 231 ? -12.219 16.562 -13.445 1 90.44 231 HIS B N 1
ATOM 4596 C CA . HIS B 1 231 ? -12.477 15.773 -12.242 1 90.44 231 HIS B CA 1
ATOM 4597 C C . HIS B 1 231 ? -12.781 16.672 -11.047 1 90.44 231 HIS B C 1
ATOM 4599 O O . HIS B 1 231 ? -13.773 16.453 -10.344 1 90.44 231 HIS B O 1
ATOM 4605 N N . ASP B 1 232 ? -12.008 17.719 -10.836 1 90.69 232 ASP B N 1
ATOM 4606 C CA . ASP B 1 232 ? -12.219 18.641 -9.719 1 90.69 232 ASP B CA 1
ATOM 4607 C C . ASP B 1 232 ? -13.578 19.328 -9.836 1 90.69 232 ASP B C 1
ATOM 4609 O O . ASP B 1 232 ? -14.25 19.547 -8.828 1 90.69 232 ASP B O 1
ATOM 4613 N N . ARG B 1 233 ? -13.945 19.625 -11.008 1 91.5 233 ARG B N 1
ATOM 4614 C CA . ARG B 1 233 ? -15.219 20.297 -11.234 1 91.5 233 ARG B CA 1
ATOM 4615 C C . ARG B 1 233 ? -16.391 19.359 -10.906 1 91.5 233 ARG B C 1
ATOM 4617 O O . ARG B 1 233 ? -17.375 19.797 -10.312 1 91.5 233 ARG B O 1
ATOM 4624 N N . ALA B 1 234 ? -16.266 18.141 -11.375 1 94.31 234 ALA B N 1
ATOM 4625 C CA . ALA B 1 234 ? -17.312 17.172 -11.102 1 94.31 234 ALA B CA 1
ATOM 4626 C C . ALA B 1 234 ? -17.484 16.938 -9.602 1 94.31 234 ALA B C 1
ATOM 4628 O O . ALA B 1 234 ? -18.609 16.906 -9.102 1 94.31 234 ALA B O 1
ATOM 4629 N N . VAL B 1 235 ? -16.438 16.828 -8.914 1 96.69 235 VAL B N 1
ATOM 4630 C CA . VAL B 1 235 ? -16.484 16.625 -7.477 1 96.69 235 VAL B CA 1
ATOM 4631 C C . VAL B 1 235 ? -17.031 17.859 -6.785 1 96.69 235 VAL B C 1
ATOM 4633 O O . VAL B 1 235 ? -17.875 17.766 -5.883 1 96.69 235 VAL B O 1
ATOM 4636 N N . SER B 1 236 ? -16.594 19 -7.238 1 96.62 236 SER B N 1
ATOM 4637 C CA . SER B 1 236 ? -17.109 20.25 -6.684 1 96.62 236 SER B CA 1
ATOM 4638 C C . SER B 1 236 ? -18.609 20.344 -6.855 1 96.62 236 SER B C 1
ATOM 4640 O O . SER B 1 236 ? -19.312 20.797 -5.949 1 96.62 236 SER B O 1
ATOM 4642 N N . ARG B 1 237 ? -19.047 19.938 -8 1 96.69 237 ARG B N 1
ATOM 4643 C CA . ARG B 1 237 ? -20.484 19.969 -8.266 1 96.69 237 ARG B CA 1
ATOM 4644 C C . ARG B 1 237 ? -21.234 19.062 -7.293 1 96.69 237 ARG B C 1
ATOM 4646 O O . ARG B 1 237 ? -22.297 19.453 -6.777 1 96.69 237 ARG B O 1
ATOM 4653 N N . ALA B 1 238 ? -20.75 17.891 -7.078 1 98.06 238 ALA B N 1
ATOM 4654 C CA . ALA B 1 238 ? -21.391 16.969 -6.137 1 98.06 238 ALA B CA 1
ATOM 4655 C C . ALA B 1 238 ? -21.375 17.547 -4.723 1 98.06 238 ALA B C 1
ATOM 4657 O O . ALA B 1 238 ? -22.375 17.438 -4 1 98.06 238 ALA B O 1
ATOM 4658 N N . LEU B 1 239 ? -20.281 18.125 -4.348 1 98.12 239 LEU B N 1
ATOM 4659 C CA . LEU B 1 239 ? -20.188 18.766 -3.037 1 98.12 239 LEU B CA 1
ATOM 4660 C C . LEU B 1 239 ? -21.188 19.906 -2.91 1 98.12 239 LEU B C 1
ATOM 4662 O O . LEU B 1 239 ? -21.859 20.031 -1.887 1 98.12 239 LEU B O 1
ATOM 4666 N N . GLU B 1 240 ? -21.266 20.703 -3.916 1 97.81 240 GLU B N 1
ATOM 4667 C CA . GLU B 1 240 ? -22.172 21.844 -3.906 1 97.81 240 GLU B CA 1
ATOM 4668 C C . GLU B 1 240 ? -23.625 21.375 -3.82 1 97.81 240 GLU B C 1
ATOM 4670 O O . GLU B 1 240 ? -24.422 21.922 -3.043 1 97.81 240 GLU B O 1
ATOM 4675 N N . GLN B 1 241 ? -23.953 20.391 -4.641 1 97.94 241 GLN B N 1
ATOM 4676 C CA . GLN B 1 241 ? -25.297 19.859 -4.617 1 97.94 241 GLN B CA 1
ATOM 4677 C C . GLN B 1 241 ? -25.656 19.297 -3.244 1 97.94 241 GLN B C 1
ATOM 4679 O O . GLN B 1 241 ? -26.766 19.484 -2.748 1 97.94 241 GLN B O 1
ATOM 4684 N N . THR B 1 242 ? -24.75 18.594 -2.686 1 97.94 242 THR B N 1
ATOM 4685 C CA . THR B 1 242 ? -24.953 18.062 -1.345 1 97.94 242 THR B CA 1
ATOM 4686 C C . THR B 1 242 ? -25.125 19.188 -0.332 1 97.94 242 THR B C 1
ATOM 4688 O O . THR B 1 242 ? -26.031 19.141 0.508 1 97.94 242 THR B O 1
ATOM 4691 N N . ALA B 1 243 ? -24.297 20.188 -0.412 1 97 243 ALA B N 1
ATOM 4692 C CA . ALA B 1 243 ? -24.344 21.344 0.493 1 97 243 ALA B CA 1
ATOM 4693 C C . ALA B 1 243 ? -25.719 22.016 0.433 1 97 243 ALA B C 1
ATOM 4695 O O . ALA B 1 243 ? -26.297 22.359 1.468 1 97 243 ALA B O 1
ATOM 4696 N N . LEU B 1 244 ? -26.203 22.172 -0.747 1 96.75 244 LEU B N 1
ATOM 4697 C CA . LEU B 1 244 ? -27.469 22.859 -0.973 1 96.75 244 LEU B CA 1
ATOM 4698 C C . LEU B 1 244 ? -28.641 22.016 -0.508 1 96.75 244 LEU B C 1
ATOM 4700 O O . LEU B 1 244 ? -29.703 22.547 -0.191 1 96.75 244 LEU B O 1
ATOM 4704 N N . SER B 1 245 ? -28.438 20.734 -0.458 1 96.06 245 SER B N 1
ATOM 4705 C CA . SER B 1 245 ? -29.531 19.828 -0.102 1 96.06 245 SER B CA 1
ATOM 4706 C C . SER B 1 245 ? -29.688 19.719 1.41 1 96.06 245 SER B C 1
ATOM 4708 O O . SER B 1 245 ? -30.703 19.219 1.9 1 96.06 245 SER B O 1
ATOM 4710 N N . LEU B 1 246 ? -28.719 20.141 2.121 1 94.06 246 LEU B N 1
ATOM 4711 C CA . LEU B 1 246 ? -28.781 20.078 3.578 1 94.06 246 LEU B CA 1
ATOM 4712 C C . LEU B 1 246 ? -29.75 21.125 4.117 1 94.06 246 LEU B C 1
ATOM 4714 O O . LEU B 1 246 ? -30.047 22.109 3.436 1 94.06 246 LEU B O 1
ATOM 4718 N N . GLU B 1 247 ? -30.297 20.844 5.309 1 90.62 247 GLU B N 1
ATOM 4719 C CA . GLU B 1 247 ? -31.203 21.781 5.984 1 90.62 247 GLU B CA 1
ATOM 4720 C C . GLU B 1 247 ? -30.656 22.172 7.359 1 90.62 247 GLU B C 1
ATOM 4722 O O . GLU B 1 247 ? -30.719 21.375 8.297 1 90.62 247 GLU B O 1
ATOM 4727 N N . PRO B 1 248 ? -30.25 23.406 7.539 1 91.19 248 PRO B N 1
ATOM 4728 C CA . PRO B 1 248 ? -30.094 24.453 6.52 1 91.19 248 PRO B CA 1
ATOM 4729 C C . PRO B 1 248 ? -28.922 24.172 5.57 1 91.19 248 PRO B C 1
ATOM 4731 O O . PRO B 1 248 ? -28.062 23.359 5.871 1 91.19 248 PRO B O 1
ATOM 4734 N N . PRO B 1 249 ? -28.922 24.875 4.484 1 94.12 249 PRO B N 1
ATOM 4735 C CA . PRO B 1 249 ? -27.812 24.672 3.557 1 94.12 249 PRO B CA 1
ATOM 4736 C C . PRO B 1 249 ? -26.453 24.984 4.188 1 94.12 249 PRO B C 1
ATOM 4738 O O . PRO B 1 249 ? -26.359 25.859 5.051 1 94.12 249 PRO B O 1
ATOM 4741 N N . ALA B 1 250 ? -25.453 24.266 3.775 1 94.25 250 ALA B N 1
ATOM 4742 C CA . ALA B 1 250 ? -24.094 24.438 4.281 1 94.25 250 ALA B CA 1
ATOM 4743 C C . ALA B 1 250 ? -23.172 24.969 3.188 1 94.25 250 ALA B C 1
ATOM 4745 O O . ALA B 1 250 ? -23.578 25.094 2.031 1 94.25 250 ALA B O 1
ATOM 4746 N N . ALA B 1 251 ? -22.016 25.375 3.598 1 94.19 251 ALA B N 1
ATOM 4747 C CA . ALA B 1 251 ? -20.984 25.734 2.633 1 94.19 251 ALA B CA 1
ATOM 4748 C C . ALA B 1 251 ? -20.359 24.484 2.018 1 94.19 251 ALA B C 1
ATOM 4750 O O . ALA B 1 251 ? -20.281 23.438 2.662 1 94.19 251 ALA B O 1
ATOM 4751 N N . ILE B 1 252 ? -19.891 24.641 0.764 1 95.44 252 ILE B N 1
ATOM 4752 C CA . ILE B 1 252 ? -19.266 23.547 0.045 1 95.44 252 ILE B CA 1
ATOM 4753 C C . ILE B 1 252 ? -18.078 23 0.849 1 95.44 252 ILE B C 1
ATOM 4755 O O . ILE B 1 252 ? -17.859 21.797 0.911 1 95.44 252 ILE B O 1
ATOM 4759 N N . THR B 1 253 ? -17.312 23.891 1.474 1 93.75 253 THR B N 1
ATOM 4760 C CA . THR B 1 253 ? -16.125 23.5 2.227 1 93.75 253 THR B CA 1
ATOM 4761 C C . THR B 1 253 ? -16.516 22.734 3.49 1 93.75 253 THR B C 1
ATOM 4763 O O . THR B 1 253 ? -15.773 21.859 3.936 1 93.75 253 THR B O 1
ATOM 4766 N N . ASP B 1 254 ? -17.688 23.062 4.059 1 95 254 ASP B N 1
ATOM 4767 C CA . ASP B 1 254 ? -18.172 22.328 5.227 1 95 254 ASP B CA 1
ATOM 4768 C C . ASP B 1 254 ? -18.469 20.875 4.875 1 95 254 ASP B C 1
ATOM 4770 O O . ASP B 1 254 ? -18.141 19.969 5.645 1 95 254 ASP B O 1
ATOM 4774 N N . VAL B 1 255 ? -19.062 20.719 3.754 1 96.25 255 VAL B N 1
ATOM 4775 C CA . VAL B 1 255 ? -19.406 19.375 3.287 1 96.25 255 VAL B CA 1
ATOM 4776 C C . VAL B 1 255 ? -18.125 18.594 2.986 1 96.25 255 VAL B C 1
ATOM 4778 O O . VAL B 1 255 ? -18.016 17.406 3.34 1 96.25 255 VAL B O 1
ATOM 4781 N N . ALA B 1 256 ? -17.156 19.281 2.348 1 96.38 256 ALA B N 1
ATOM 4782 C CA . ALA B 1 256 ? -15.891 18.625 2.035 1 96.38 256 ALA B CA 1
ATOM 4783 C C . ALA B 1 256 ? -15.195 18.156 3.307 1 96.38 256 ALA B C 1
ATOM 4785 O O . ALA B 1 256 ? -14.664 17.031 3.348 1 96.38 256 ALA B O 1
ATOM 4786 N N . LEU B 1 257 ? -15.188 18.969 4.289 1 94.81 257 LEU B N 1
ATOM 4787 C CA . LEU B 1 257 ? -14.578 18.625 5.566 1 94.81 257 LEU B CA 1
ATOM 4788 C C . LEU B 1 257 ? -15.305 17.453 6.227 1 94.81 257 LEU B C 1
ATOM 4790 O O . LEU B 1 257 ? -14.664 16.5 6.684 1 94.81 257 LEU B O 1
ATOM 4794 N N . SER B 1 258 ? -16.594 17.5 6.281 1 95.06 258 SER B N 1
ATOM 4795 C CA . SER B 1 258 ? -17.391 16.469 6.906 1 95.06 258 SER B CA 1
ATOM 4796 C C . SER B 1 258 ? -17.25 15.133 6.172 1 95.06 258 SER B C 1
ATOM 4798 O O . SER B 1 258 ? -17.25 14.07 6.797 1 95.06 258 SER B O 1
ATOM 4800 N N . TYR B 1 259 ? -17.219 15.219 4.863 1 96.44 259 TYR B N 1
ATOM 4801 C CA . TYR B 1 259 ? -17.047 14.016 4.047 1 96.44 259 TYR B CA 1
ATOM 4802 C C . TYR B 1 259 ? -15.836 13.211 4.504 1 96.44 259 TYR B C 1
ATOM 4804 O O . TYR B 1 259 ? -15.938 12.008 4.742 1 96.44 259 TYR B O 1
ATOM 4812 N N . VAL B 1 260 ? -14.672 13.875 4.641 1 95.62 260 VAL B N 1
ATOM 4813 C CA . VAL B 1 260 ? -13.438 13.211 5.031 1 95.62 260 VAL B CA 1
ATOM 4814 C C . VAL B 1 260 ? -13.547 12.703 6.469 1 95.62 260 VAL B C 1
ATOM 4816 O O . VAL B 1 260 ? -13.125 11.586 6.777 1 95.62 260 VAL B O 1
ATOM 4819 N N . MET B 1 261 ? -14.133 13.453 7.387 1 94.88 261 MET B N 1
ATOM 4820 C CA . MET B 1 261 ? -14.227 13.125 8.805 1 94.88 261 MET B CA 1
ATOM 4821 C C . MET B 1 261 ? -15.148 11.93 9.031 1 94.88 261 MET B C 1
ATOM 4823 O O . MET B 1 261 ? -14.992 11.203 10.016 1 94.88 261 MET B O 1
ATOM 4827 N N . GLN B 1 262 ? -16.031 11.688 8.094 1 93.94 262 GLN B N 1
ATOM 4828 C CA . GLN B 1 262 ? -17.031 10.641 8.297 1 93.94 262 GLN B CA 1
ATOM 4829 C C . GLN B 1 262 ? -16.703 9.406 7.465 1 93.94 262 GLN B C 1
ATOM 4831 O O . GLN B 1 262 ? -17.469 8.445 7.43 1 93.94 262 GLN B O 1
ATOM 4836 N N . LYS B 1 263 ? -15.625 9.43 6.809 1 93.56 263 LYS B N 1
ATOM 4837 C CA . LYS B 1 263 ? -15.211 8.312 5.961 1 93.56 263 LYS B CA 1
ATOM 4838 C C . LYS B 1 263 ? -14.586 7.199 6.789 1 93.56 263 LYS B C 1
ATOM 4840 O O . LYS B 1 263 ? -14.648 6.027 6.414 1 93.56 263 LYS B O 1
ATOM 4845 N N . ALA B 1 264 ? -13.906 7.504 7.824 1 94.38 264 ALA B N 1
ATOM 4846 C CA . ALA B 1 264 ? -13.195 6.562 8.68 1 94.38 264 ALA B CA 1
ATOM 4847 C C . ALA B 1 264 ? -13.195 7.027 10.133 1 94.38 264 ALA B C 1
ATOM 4849 O O . ALA B 1 264 ? -13.398 8.211 10.414 1 94.38 264 ALA B O 1
ATOM 4850 N N . PRO B 1 265 ? -12.969 6.098 11.039 1 93.69 265 PRO B N 1
ATOM 4851 C CA . PRO B 1 265 ? -12.844 6.523 12.438 1 93.69 265 PRO B CA 1
ATOM 4852 C C . PRO B 1 265 ? -11.57 7.32 12.703 1 93.69 265 PRO B C 1
ATOM 4854 O O . PRO B 1 265 ? -10.547 7.098 12.055 1 93.69 265 PRO B O 1
ATOM 4857 N N . PHE B 1 266 ? -11.617 8.227 13.633 1 95 266 PHE B N 1
ATOM 4858 C CA . PHE B 1 266 ? -10.484 8.953 14.188 1 95 266 PHE B CA 1
ATOM 4859 C C . PHE B 1 266 ? -9.797 9.789 13.117 1 95 266 PHE B C 1
ATOM 4861 O O . PHE B 1 266 ? -8.578 9.711 12.953 1 95 266 PHE B O 1
ATOM 4868 N N . VAL B 1 267 ? -10.633 10.477 12.391 1 95.88 267 VAL B N 1
ATOM 4869 C CA . VAL B 1 267 ? -10.125 11.398 11.383 1 95.88 267 VAL B CA 1
ATOM 4870 C C . VAL B 1 267 ? -10.164 12.828 11.922 1 95.88 267 VAL B C 1
ATOM 4872 O O . VAL B 1 267 ? -11.234 13.328 12.273 1 95.88 267 VAL B O 1
ATOM 4875 N N . PHE B 1 268 ? -9.008 13.477 12 1 94.94 268 PHE B N 1
ATOM 4876 C CA . PHE B 1 268 ? -8.859 14.836 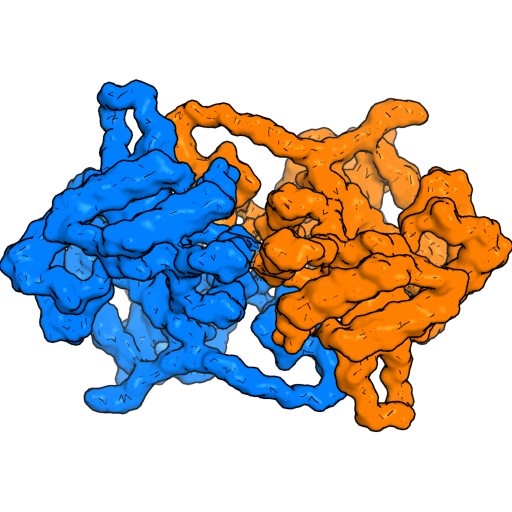12.5 1 94.94 268 PHE B CA 1
ATOM 4877 C C . PHE B 1 268 ? -8.133 15.711 11.484 1 94.94 268 PHE B C 1
ATOM 4879 O O . PHE B 1 268 ? -6.91 15.852 11.531 1 94.94 268 PHE B O 1
ATOM 4886 N N . PRO B 1 269 ? -8.867 16.359 10.602 1 94.38 269 PRO B N 1
ATOM 4887 C CA . PRO B 1 269 ? -8.258 17.109 9.5 1 94.38 269 PRO B CA 1
ATOM 4888 C C . PRO B 1 269 ? -7.445 18.312 9.984 1 94.38 269 PRO B C 1
ATOM 4890 O O . PRO B 1 269 ? -7.816 18.953 10.969 1 94.38 269 PRO B O 1
ATOM 4893 N N . ILE B 1 270 ? -6.371 18.547 9.219 1 94.06 270 ILE B N 1
ATOM 4894 C CA . ILE B 1 270 ? -5.594 19.766 9.406 1 94.06 270 ILE B CA 1
ATOM 4895 C C . ILE B 1 270 ? -6.09 20.844 8.445 1 94.06 270 ILE B C 1
ATOM 4897 O O . ILE B 1 270 ? -6.055 20.656 7.223 1 94.06 270 ILE B O 1
ATOM 4901 N N . VAL B 1 271 ? -6.578 21.859 9.023 1 89 271 VAL B N 1
ATOM 4902 C CA . VAL B 1 271 ? -7.07 22.969 8.203 1 89 271 VAL B CA 1
ATOM 4903 C C . VAL B 1 271 ? -6.316 24.25 8.539 1 89 271 VAL B C 1
ATOM 4905 O O . VAL B 1 271 ? -5.918 24.453 9.688 1 89 271 VAL B O 1
ATOM 4908 N N . GLY B 1 272 ? -5.984 24.922 7.516 1 81.19 272 GLY B N 1
ATOM 4909 C CA . GLY B 1 272 ? -5.305 26.203 7.695 1 81.19 272 GLY B CA 1
ATOM 4910 C C . GLY B 1 272 ? -6.055 27.359 7.082 1 81.19 272 GLY B C 1
ATOM 4911 O O . GLY B 1 272 ? -7.059 27.172 6.395 1 81.19 272 GLY B O 1
ATOM 4912 N N . GLY B 1 273 ? -5.766 28.578 7.59 1 80.56 273 GLY B N 1
ATOM 4913 C CA . GLY B 1 273 ? -6.324 29.812 7.035 1 80.56 273 GLY B CA 1
ATOM 4914 C C . GLY B 1 273 ? -5.445 31.016 7.262 1 80.56 273 GLY B C 1
ATOM 4915 O O . GLY B 1 273 ? -4.621 31.031 8.172 1 80.56 273 GLY B O 1
ATOM 4916 N N . ARG B 1 274 ? -5.672 31.875 6.371 1 81.06 274 ARG B N 1
ATOM 4917 C CA . ARG B 1 274 ? -4.898 33.094 6.457 1 81.06 274 ARG B CA 1
ATOM 4918 C C . ARG B 1 274 ? -5.75 34.25 7 1 81.06 274 ARG B C 1
ATOM 4920 O O . ARG B 1 274 ? -5.254 35.375 7.203 1 81.06 274 ARG B O 1
ATOM 4927 N N . LYS B 1 275 ? -6.965 33.969 7.113 1 85.19 275 LYS B N 1
ATOM 4928 C CA . LYS B 1 275 ? -7.906 34.938 7.66 1 85.19 275 LYS B CA 1
ATOM 4929 C C . LYS B 1 275 ? -8.742 34.312 8.781 1 85.19 275 LYS B C 1
ATOM 4931 O O . LYS B 1 275 ? -8.977 33.125 8.789 1 85.19 275 LYS B O 1
ATOM 4936 N N . LEU B 1 276 ? -9.117 35.219 9.695 1 89 276 LEU B N 1
ATOM 4937 C CA . LEU B 1 276 ? -9.914 34.781 10.836 1 89 276 LEU B CA 1
ATOM 4938 C C . LEU B 1 276 ? -11.203 34.125 10.359 1 89 276 LEU B C 1
ATOM 4940 O O . LEU B 1 276 ? -11.617 33.094 10.93 1 89 276 LEU B O 1
ATOM 4944 N N . GLU B 1 277 ? -11.75 34.625 9.297 1 87.88 277 GLU B N 1
ATOM 4945 C CA . GLU B 1 277 ? -13.016 34.125 8.773 1 87.88 277 GLU B CA 1
ATOM 4946 C C . GLU B 1 277 ? -12.898 32.688 8.328 1 87.88 277 GLU B C 1
ATOM 4948 O O . GLU B 1 277 ? -13.852 31.906 8.445 1 87.88 277 GLU B O 1
ATOM 4953 N N . HIS B 1 278 ? -11.789 32.312 7.84 1 85.44 278 HIS B N 1
ATOM 4954 C CA . HIS B 1 278 ? -11.578 30.938 7.402 1 85.44 278 HIS B CA 1
ATOM 4955 C C . HIS B 1 278 ? -11.703 29.969 8.562 1 85.44 278 HIS B C 1
ATOM 4957 O O . HIS B 1 278 ? -12.359 28.938 8.445 1 85.44 278 HIS B O 1
ATOM 4963 N N . ILE B 1 279 ? -11.125 30.359 9.672 1 87.12 279 ILE B N 1
ATOM 4964 C CA . ILE B 1 279 ? -11.148 29.5 10.852 1 87.12 279 ILE B CA 1
ATOM 4965 C C . ILE B 1 279 ? -12.562 29.438 11.422 1 87.12 279 ILE B C 1
ATOM 4967 O O . ILE B 1 279 ? -13.031 28.375 11.844 1 87.12 279 ILE B O 1
ATOM 4971 N N . GLU B 1 280 ? -13.188 30.562 11.445 1 88.31 280 GLU B N 1
ATOM 4972 C CA . GLU B 1 280 ? -14.562 30.625 11.922 1 88.31 280 GLU B CA 1
ATOM 4973 C C . GLU B 1 280 ? -15.469 29.719 11.094 1 88.31 280 GLU B C 1
ATOM 4975 O O . GLU B 1 280 ? -16.297 28.984 11.641 1 88.31 280 GLU B O 1
ATOM 4980 N N . ASN B 1 281 ? -15.25 29.734 9.875 1 86.5 281 ASN B N 1
ATOM 4981 C CA . ASN B 1 281 ? -16.031 28.906 8.969 1 86.5 281 ASN B CA 1
ATOM 4982 C C . ASN B 1 281 ? -15.75 27.422 9.172 1 86.5 281 ASN B C 1
ATOM 4984 O O . ASN B 1 281 ? -16.672 26.609 9.156 1 86.5 281 ASN B O 1
ATOM 4988 N N . ASN B 1 282 ? -14.516 27.109 9.328 1 87.12 282 ASN B N 1
ATOM 4989 C CA . ASN B 1 282 ? -14.148 25.719 9.555 1 87.12 282 ASN B CA 1
ATOM 4990 C C . ASN B 1 282 ? -14.781 25.172 10.836 1 87.12 282 ASN B C 1
ATOM 4992 O O . ASN B 1 282 ? -15.25 24.031 10.859 1 87.12 282 ASN B O 1
ATOM 4996 N N . ILE B 1 283 ? -14.758 25.969 11.844 1 87.12 283 ILE B N 1
ATOM 4997 C CA . ILE B 1 283 ? -15.336 25.562 13.125 1 87.12 283 ILE B CA 1
ATOM 4998 C C . ILE B 1 283 ? -16.828 25.344 12.961 1 87.12 283 ILE B C 1
ATOM 5000 O O . ILE B 1 283 ? -17.375 24.344 13.453 1 87.12 283 ILE B O 1
ATOM 5004 N N . ARG B 1 284 ? -17.469 26.156 12.25 1 82.5 284 ARG B N 1
ATOM 5005 C CA . ARG B 1 284 ? -18.906 26.016 12 1 82.5 284 ARG B CA 1
ATOM 5006 C C . ARG B 1 284 ? -19.203 24.75 11.211 1 82.5 284 ARG B C 1
ATOM 5008 O O . ARG B 1 284 ? -20.219 24.094 11.438 1 82.5 284 ARG B O 1
ATOM 5015 N N . GLY B 1 285 ? -18.312 24.438 10.344 1 83.31 285 GLY B N 1
ATOM 5016 C CA . GLY B 1 285 ? -18.469 23.281 9.469 1 83.31 285 GLY B CA 1
ATOM 5017 C C . GLY B 1 285 ? -18.406 21.953 10.219 1 83.31 285 GLY B C 1
ATOM 5018 O O . GLY B 1 285 ? -18.875 20.938 9.711 1 83.31 285 GLY B O 1
ATOM 5019 N N . LEU B 1 286 ? -17.891 21.984 11.422 1 85.69 286 LEU B N 1
ATOM 5020 C CA . LEU B 1 286 ? -17.75 20.766 12.219 1 85.69 286 LEU B CA 1
ATOM 5021 C C . LEU B 1 286 ? -19.125 20.203 12.594 1 85.69 286 LEU B C 1
ATOM 5023 O O . LEU B 1 286 ? -19.234 19.047 13 1 85.69 286 LEU B O 1
ATOM 5027 N N . ARG B 1 287 ? -20.156 20.938 12.352 1 85.81 287 ARG B N 1
ATOM 5028 C CA . ARG B 1 287 ? -21.5 20.547 12.781 1 85.81 287 ARG B CA 1
ATOM 5029 C C . ARG B 1 287 ? -22.25 19.859 11.648 1 85.81 287 ARG B C 1
ATOM 5031 O O . ARG B 1 287 ? -23.359 19.328 11.859 1 85.81 287 ARG B O 1
ATOM 5038 N N . VAL B 1 288 ? -21.703 19.828 10.516 1 91.88 288 VAL B N 1
ATOM 5039 C CA . VAL B 1 288 ? -22.391 19.25 9.359 1 91.88 288 VAL B CA 1
ATOM 5040 C C . VAL B 1 288 ? -22.328 17.734 9.438 1 91.88 288 VAL B C 1
ATOM 5042 O O . VAL B 1 288 ? -21.266 17.141 9.602 1 91.88 288 VAL B O 1
ATOM 5045 N N . ALA B 1 289 ? -23.484 17.094 9.383 1 92.75 289 ALA B N 1
ATOM 5046 C CA . ALA B 1 289 ? -23.609 15.641 9.336 1 92.75 289 ALA B CA 1
ATOM 5047 C C . ALA B 1 289 ? -24.109 15.172 7.973 1 92.75 289 ALA B C 1
ATOM 5049 O O . ALA B 1 289 ? -25.141 15.656 7.477 1 92.75 289 ALA B O 1
ATOM 5050 N N . LEU B 1 290 ? -23.391 14.312 7.41 1 94.75 290 LEU B N 1
ATOM 5051 C CA . LEU B 1 290 ? -23.766 13.766 6.109 1 94.75 290 LEU B CA 1
ATOM 5052 C C . LEU B 1 290 ? -24.406 12.391 6.258 1 94.75 290 LEU B C 1
ATOM 5054 O O . LEU B 1 290 ? -23.953 11.578 7.074 1 94.75 290 LEU B O 1
ATOM 5058 N N . THR B 1 291 ? -25.422 12.164 5.504 1 94.44 291 THR B N 1
ATOM 5059 C CA . THR B 1 291 ? -26.047 10.844 5.449 1 94.44 291 THR B CA 1
ATOM 5060 C C . THR B 1 291 ? -25.266 9.914 4.523 1 94.44 291 THR B C 1
ATOM 5062 O O . THR B 1 291 ? -24.391 10.359 3.785 1 94.44 291 THR B O 1
ATOM 5065 N N . ASP B 1 292 ? -25.656 8.656 4.574 1 93.88 292 ASP B N 1
ATOM 5066 C CA . ASP B 1 292 ? -25.047 7.691 3.67 1 93.88 292 ASP B CA 1
ATOM 5067 C C . ASP B 1 292 ? -25.328 8.047 2.213 1 93.88 292 ASP B C 1
ATOM 5069 O O . ASP B 1 292 ? -24.469 7.84 1.34 1 93.88 292 ASP B O 1
ATOM 5073 N N . ASP B 1 293 ? -26.484 8.523 2 1 95.94 293 ASP B N 1
ATOM 5074 C CA . ASP B 1 293 ? -26.844 8.945 0.65 1 95.94 293 ASP B CA 1
ATOM 5075 C C . ASP B 1 293 ? -25.969 10.109 0.191 1 95.94 293 ASP B C 1
ATOM 5077 O O . ASP B 1 293 ? -25.531 10.156 -0.964 1 95.94 293 ASP B O 1
ATOM 5081 N N . ASP B 1 294 ? -25.766 11.086 1.094 1 96.31 294 ASP B N 1
ATOM 5082 C CA . ASP B 1 294 ? -24.875 12.211 0.791 1 96.31 294 ASP B CA 1
ATOM 5083 C C . ASP B 1 294 ? -23.469 11.719 0.44 1 96.31 294 ASP B C 1
ATOM 5085 O O . ASP B 1 294 ? -22.906 12.141 -0.568 1 96.31 294 ASP B O 1
ATOM 5089 N N . MET B 1 295 ? -23 10.836 1.281 1 96.19 295 MET B N 1
ATOM 5090 C CA . MET B 1 295 ? -21.688 10.266 1.058 1 96.19 295 MET B CA 1
ATOM 5091 C C . MET B 1 295 ? -21.609 9.562 -0.297 1 96.19 295 MET B C 1
ATOM 5093 O O . MET B 1 295 ? -20.641 9.719 -1.031 1 96.19 295 MET B O 1
ATOM 5097 N N . GLY B 1 296 ? -22.625 8.812 -0.576 1 96.31 296 GLY B N 1
ATOM 5098 C CA . GLY B 1 296 ? -22.688 8.078 -1.829 1 96.31 296 GLY B CA 1
ATOM 5099 C C . GLY B 1 296 ? -22.656 8.984 -3.051 1 96.31 296 GLY B C 1
ATOM 5100 O O . GLY B 1 296 ? -22.016 8.648 -4.055 1 96.31 296 GLY B O 1
ATOM 5101 N N . LYS B 1 297 ? -23.312 10.125 -3.01 1 96.56 297 LYS B N 1
ATOM 5102 C CA . LYS B 1 297 ? -23.312 11.102 -4.102 1 96.56 297 LYS B CA 1
ATOM 5103 C C . LYS B 1 297 ? -21.906 11.602 -4.391 1 96.56 297 LYS B C 1
ATOM 5105 O O . LYS B 1 297 ? -21.5 11.703 -5.551 1 96.56 297 LYS B O 1
ATOM 5110 N N . ILE B 1 298 ? -21.203 11.883 -3.336 1 97.62 298 ILE B N 1
ATOM 5111 C CA . ILE B 1 298 ? -19.844 12.398 -3.484 1 97.62 298 ILE B CA 1
ATOM 5112 C C . ILE B 1 298 ? -18.938 11.289 -4.008 1 97.62 298 ILE B C 1
ATOM 5114 O O . ILE B 1 298 ? -18.125 11.516 -4.906 1 97.62 298 ILE B O 1
ATOM 5118 N N . ASP B 1 299 ? -19.125 10.086 -3.516 1 96.5 299 ASP B N 1
ATOM 5119 C CA . ASP B 1 299 ? -18.344 8.945 -3.975 1 96.5 299 ASP B CA 1
ATOM 5120 C C . ASP B 1 299 ? -18.531 8.711 -5.469 1 96.5 299 ASP B C 1
ATOM 5122 O O . ASP B 1 299 ? -17.578 8.398 -6.184 1 96.5 299 ASP B O 1
ATOM 5126 N N . THR B 1 300 ? -19.703 8.797 -5.91 1 95.38 300 THR B N 1
ATOM 5127 C CA . THR B 1 300 ? -20.031 8.555 -7.312 1 95.38 300 THR B CA 1
ATOM 5128 C C . THR B 1 300 ? -19.344 9.586 -8.211 1 95.38 300 THR B C 1
ATOM 5130 O O . THR B 1 300 ? -18.906 9.258 -9.312 1 95.38 300 THR B O 1
ATOM 5133 N N . ALA B 1 301 ? -19.25 10.812 -7.73 1 96 301 ALA B N 1
ATOM 5134 C CA . ALA B 1 301 ? -18.625 11.891 -8.5 1 96 301 ALA B CA 1
ATOM 5135 C C . ALA B 1 301 ? -17.109 11.766 -8.484 1 96 301 ALA B C 1
ATOM 5137 O O . ALA B 1 301 ? -16.422 12.383 -9.297 1 96 301 ALA B O 1
ATOM 5138 N N . SER B 1 302 ? -16.641 11.039 -7.555 1 94.69 302 SER B N 1
ATOM 5139 C CA . SER B 1 302 ? -15.203 10.82 -7.41 1 94.69 302 SER B CA 1
ATOM 5140 C C . SER B 1 302 ? -14.867 9.336 -7.402 1 94.69 302 SER B C 1
ATOM 5142 O O . SER B 1 302 ? -14.391 8.805 -6.395 1 94.69 302 SER B O 1
ATOM 5144 N N . PRO B 1 303 ? -15.047 8.711 -8.57 1 91.44 303 PRO B N 1
ATOM 5145 C CA . PRO B 1 303 ? -14.734 7.281 -8.602 1 91.44 303 PRO B CA 1
ATOM 5146 C C . PRO B 1 303 ? -13.297 6.984 -8.203 1 91.44 303 PRO B C 1
ATOM 5148 O O . PRO B 1 303 ? -12.383 7.75 -8.547 1 91.44 303 PRO B O 1
ATOM 5151 N N . PHE B 1 304 ? -13.156 5.957 -7.438 1 93.62 304 PHE B N 1
ATOM 5152 C CA . PHE B 1 304 ? -11.836 5.586 -6.926 1 93.62 304 PHE B CA 1
ATOM 5153 C C . PHE B 1 304 ? -11.594 4.094 -7.098 1 93.62 304 PHE B C 1
ATOM 5155 O O . PHE B 1 304 ? -12.438 3.273 -6.719 1 93.62 304 PHE B O 1
ATOM 5162 N N . ASN B 1 305 ? -10.469 3.707 -7.754 1 94.75 305 ASN B N 1
ATOM 5163 C CA . ASN B 1 305 ? -10.023 2.324 -7.918 1 94.75 305 ASN B CA 1
ATOM 5164 C C . ASN B 1 305 ? -8.883 1.983 -6.961 1 94.75 305 ASN B C 1
ATOM 5166 O O . ASN B 1 305 ? -7.754 2.434 -7.152 1 94.75 305 ASN B O 1
ATOM 5170 N N . PRO B 1 306 ? -9.172 1.185 -5.887 1 95.88 306 PRO B N 1
ATOM 5171 C CA . PRO B 1 306 ? -8.125 0.873 -4.91 1 95.88 306 PRO B CA 1
ATOM 5172 C C . PRO B 1 306 ? -7.02 -0.009 -5.488 1 95.88 306 PRO B C 1
ATOM 5174 O O . PRO B 1 306 ? -5.938 -0.118 -4.898 1 95.88 306 PRO B O 1
ATOM 5177 N N . GLY B 1 307 ? -7.359 -0.721 -6.629 1 96.38 307 GLY B N 1
ATOM 5178 C CA . GLY B 1 307 ? -6.355 -1.527 -7.305 1 96.38 307 GLY B CA 1
ATOM 5179 C C . GLY B 1 307 ? -6.086 -2.85 -6.613 1 96.38 307 GLY B C 1
ATOM 5180 O O . GLY B 1 307 ? -6.605 -3.105 -5.527 1 96.38 307 GLY B O 1
ATOM 5181 N N . PHE B 1 308 ? -5.227 -3.641 -7.242 1 97.19 308 PHE B N 1
ATOM 5182 C CA . PHE B 1 308 ? -4.805 -4.926 -6.699 1 97.19 308 PHE B CA 1
ATOM 5183 C C . PHE B 1 308 ? -3.932 -4.73 -5.465 1 97.19 308 PHE B C 1
ATOM 5185 O O . PHE B 1 308 ? -3.068 -3.85 -5.441 1 97.19 308 PHE B O 1
ATOM 5192 N N . PRO B 1 309 ? -4.129 -5.613 -4.375 1 98.31 309 PRO B N 1
ATOM 5193 C CA . PRO B 1 309 ? -4.961 -6.82 -4.355 1 98.31 309 PRO B CA 1
ATOM 5194 C C . PRO B 1 309 ? -6.375 -6.551 -3.85 1 98.31 309 PRO B C 1
ATOM 5196 O O . PRO B 1 309 ? -7.176 -7.48 -3.711 1 98.31 309 PRO B O 1
ATOM 5199 N N . HIS B 1 310 ? -6.711 -5.289 -3.586 1 98.38 310 HIS B N 1
ATOM 5200 C CA . HIS B 1 310 ? -7.98 -4.957 -2.951 1 98.38 310 HIS B CA 1
ATOM 5201 C C . HIS B 1 310 ? -9.156 -5.32 -3.85 1 98.38 310 HIS B C 1
ATOM 5203 O O . HIS B 1 310 ? -10.172 -5.832 -3.373 1 98.38 310 HIS B O 1
ATOM 5209 N N . THR B 1 311 ? -9.039 -5.027 -5.121 1 97.38 311 THR B N 1
ATOM 5210 C CA . THR B 1 311 ? -10.109 -5.312 -6.07 1 97.38 311 THR B CA 1
ATOM 5211 C C . THR B 1 311 ? -10.258 -6.816 -6.289 1 97.38 311 THR B C 1
ATOM 5213 O O . THR B 1 311 ? -11.352 -7.301 -6.586 1 97.38 311 THR B O 1
ATOM 5216 N N . PHE B 1 312 ? -9.109 -7.566 -6.195 1 97.38 312 PHE B N 1
ATOM 5217 C CA . PHE B 1 312 ? -9.18 -9.023 -6.238 1 97.38 312 PHE B CA 1
ATOM 5218 C C . PHE B 1 312 ? -9.93 -9.562 -5.031 1 97.38 312 PHE B C 1
ATOM 5220 O O . PHE B 1 312 ? -10.836 -10.391 -5.172 1 97.38 312 PHE B O 1
ATOM 5227 N N . LEU B 1 313 ? -9.609 -9.078 -3.883 1 97.94 313 LEU B N 1
ATOM 5228 C CA . LEU B 1 313 ? -10.172 -9.57 -2.631 1 97.94 313 LEU B CA 1
ATOM 5229 C C . LEU B 1 313 ? -11.656 -9.25 -2.543 1 97.94 313 LEU B C 1
ATOM 5231 O O . LEU B 1 313 ? -12.43 -10.008 -1.963 1 97.94 313 LEU B O 1
ATOM 5235 N N . SER B 1 314 ? -12.062 -8.125 -3.111 1 96.88 314 SER B N 1
ATOM 5236 C CA . SER B 1 314 ? -13.477 -7.766 -3.082 1 96.88 314 SER B CA 1
ATOM 5237 C C . SER B 1 314 ? -14.266 -8.523 -4.145 1 96.88 314 SER B C 1
ATOM 5239 O O . SER B 1 314 ? -15.492 -8.578 -4.09 1 96.88 314 SER B O 1
ATOM 5241 N N . GLY B 1 315 ? -13.578 -9.062 -5.168 1 96 315 GLY B N 1
ATOM 5242 C CA . GLY B 1 315 ? -14.219 -9.781 -6.258 1 96 315 GLY B CA 1
ATOM 5243 C C . GLY B 1 315 ? -14.516 -8.898 -7.457 1 96 315 GLY B C 1
ATOM 5244 O O . GLY B 1 315 ? -14.812 -9.406 -8.547 1 96 315 GLY B O 1
ATOM 5245 N N . THR B 1 316 ? -14.32 -7.578 -7.34 1 94.56 316 THR B N 1
ATOM 5246 C CA . THR B 1 316 ? -14.734 -6.668 -8.398 1 94.56 316 THR B CA 1
ATOM 5247 C C . THR B 1 316 ? -13.734 -6.695 -9.555 1 94.56 316 THR B C 1
ATOM 5249 O O . THR B 1 316 ? -14.062 -6.297 -10.672 1 94.56 316 THR B O 1
ATOM 5252 N N . LEU B 1 317 ? -12.531 -7.098 -9.281 1 92.56 317 LEU B N 1
ATOM 5253 C CA . LEU B 1 317 ? -11.555 -7.262 -10.352 1 92.56 317 LEU B CA 1
ATOM 5254 C C . LEU B 1 317 ? -12.055 -8.25 -11.398 1 92.56 317 LEU B C 1
ATOM 5256 O O . LEU B 1 317 ? -11.812 -8.07 -12.594 1 92.56 317 LEU B O 1
ATOM 5260 N N . LEU B 1 318 ? -12.75 -9.273 -11.008 1 88.69 318 LEU B N 1
ATOM 5261 C CA . LEU B 1 318 ? -13.227 -10.344 -11.875 1 88.69 318 LEU B CA 1
ATOM 5262 C C . LEU B 1 318 ? -14.359 -9.859 -12.773 1 88.69 318 LEU B C 1
ATOM 5264 O O . LEU B 1 318 ? -14.68 -10.492 -13.781 1 88.69 318 LEU B O 1
ATOM 5268 N N . ASP B 1 319 ? -14.969 -8.742 -12.375 1 86.25 319 ASP B N 1
ATOM 5269 C CA . ASP B 1 319 ? -16.062 -8.18 -13.156 1 86.25 319 ASP B CA 1
ATOM 5270 C C . ASP B 1 319 ? -15.539 -7.418 -14.375 1 86.25 319 ASP B C 1
ATOM 5272 O O . ASP B 1 319 ? -16.312 -7.031 -15.25 1 86.25 319 ASP B O 1
ATOM 5276 N N . GLY B 1 320 ? -14.289 -7.32 -14.461 1 80.88 320 GLY B N 1
ATOM 5277 C CA . GLY B 1 320 ? -13.695 -6.613 -15.586 1 80.88 320 GLY B CA 1
ATOM 5278 C C . GLY B 1 320 ? -13.234 -5.215 -15.234 1 80.88 320 GLY B C 1
ATOM 5279 O O . GLY B 1 320 ? -13.797 -4.57 -14.352 1 80.88 320 GLY B O 1
ATOM 5280 N N . ALA B 1 321 ? -12.266 -4.754 -15.922 1 74.25 321 ALA B N 1
ATOM 5281 C CA . ALA B 1 321 ? -11.594 -3.488 -15.617 1 74.25 321 ALA B CA 1
ATOM 5282 C C . ALA B 1 321 ? -12.555 -2.312 -15.758 1 74.25 321 ALA B C 1
ATOM 5284 O O . ALA B 1 321 ? -12.375 -1.275 -15.117 1 74.25 321 ALA B O 1
ATOM 5285 N N . ASP B 1 322 ? -13.57 -2.447 -16.547 1 78.81 322 ASP B N 1
ATOM 5286 C CA . ASP B 1 322 ? -14.477 -1.336 -16.828 1 78.81 322 ASP B CA 1
ATOM 5287 C C . ASP B 1 322 ? -15.602 -1.283 -15.797 1 78.81 322 ASP B C 1
ATOM 5289 O O . ASP B 1 322 ? -16.328 -0.291 -15.711 1 78.81 322 ASP B O 1
ATOM 5293 N N . ALA B 1 323 ? -15.719 -2.363 -15.07 1 84.88 323 ALA B N 1
ATOM 5294 C CA . ALA B 1 323 ? -16.719 -2.385 -14.008 1 84.88 323 ALA B CA 1
ATOM 5295 C C . ALA B 1 323 ? -16.266 -1.56 -12.805 1 84.88 323 ALA B C 1
ATOM 5297 O O . ALA B 1 323 ? -15.062 -1.34 -12.617 1 84.88 323 ALA B O 1
ATOM 5298 N N . PRO B 1 324 ? -17.281 -0.97 -12.094 1 88.81 324 PRO B N 1
ATOM 5299 C CA . PRO B 1 324 ? -16.891 -0.281 -10.859 1 88.81 324 PRO B CA 1
ATOM 5300 C C . PRO B 1 324 ? -16.047 -1.152 -9.938 1 88.81 324 PRO B C 1
ATOM 5302 O O . PRO B 1 324 ? -16.344 -2.334 -9.75 1 88.81 324 PRO B O 1
ATOM 5305 N N . GLN B 1 325 ? -14.984 -0.615 -9.539 1 93.56 325 GLN B N 1
ATOM 5306 C CA . GLN B 1 325 ? -14.047 -1.335 -8.688 1 93.56 325 GLN B CA 1
ATOM 5307 C C . GLN B 1 325 ? -14.18 -0.904 -7.227 1 93.56 325 GLN B C 1
ATOM 5309 O O . GLN B 1 325 ? -14.391 0.277 -6.941 1 93.56 325 GLN B O 1
ATOM 5314 N N . SER B 1 326 ? -14.141 -1.839 -6.293 1 94.12 326 SER B N 1
ATOM 5315 C CA . SER B 1 326 ? -14.133 -1.59 -4.855 1 94.12 326 SER B CA 1
ATOM 5316 C C . SER B 1 326 ? -13.125 -2.482 -4.145 1 94.12 326 SER B C 1
ATOM 5318 O O . SER B 1 326 ? -12.633 -3.457 -4.723 1 94.12 326 SER B O 1
ATOM 5320 N N . GLY B 1 327 ? -12.727 -2.098 -2.977 1 95.75 327 GLY B N 1
ATOM 5321 C CA . GLY B 1 327 ? -11.75 -2.865 -2.229 1 95.75 327 GLY B CA 1
ATOM 5322 C C . GLY B 1 327 ? -12.352 -3.654 -1.083 1 95.75 327 GLY B C 1
ATOM 5323 O O . GLY B 1 327 ? -13.469 -3.361 -0.643 1 95.75 327 GLY B O 1
ATOM 5324 N N . ALA B 1 328 ? -11.648 -4.734 -0.627 1 96.81 328 ALA B N 1
ATOM 5325 C CA . ALA B 1 328 ? -11.953 -5.438 0.617 1 96.81 328 ALA B CA 1
ATOM 5326 C C . ALA B 1 328 ? -11.008 -5.008 1.734 1 96.81 328 ALA B C 1
ATOM 5328 O O . ALA B 1 328 ? -9.789 -4.957 1.542 1 96.81 328 ALA B O 1
ATOM 5329 N N . TYR B 1 329 ? -11.617 -4.68 2.938 1 95.94 329 TYR B N 1
ATOM 5330 C CA . TYR B 1 329 ? -10.805 -4.156 4.031 1 95.94 329 TYR B CA 1
ATOM 5331 C C . TYR B 1 329 ? -11.211 -4.785 5.359 1 95.94 329 TYR B C 1
ATOM 5333 O O . TYR B 1 329 ? -10.711 -4.387 6.414 1 95.94 329 TYR B O 1
ATOM 5341 N N . ALA B 1 330 ? -12.141 -5.668 5.352 1 95 330 ALA B N 1
ATOM 5342 C CA . ALA B 1 330 ? -12.625 -6.477 6.473 1 95 330 ALA B CA 1
ATOM 5343 C C . ALA B 1 330 ? -13.062 -7.859 6 1 95 330 ALA B C 1
ATOM 5345 O O . ALA B 1 330 ? -13.273 -8.078 4.805 1 95 330 ALA B O 1
ATOM 5346 N N . PRO B 1 331 ? -13.148 -8.82 6.941 1 94.94 331 PRO B N 1
ATOM 5347 C CA . PRO B 1 331 ? -13.516 -10.172 6.523 1 94.94 331 PRO B CA 1
ATOM 5348 C C . PRO B 1 331 ? -14.82 -10.211 5.73 1 94.94 331 PRO B C 1
ATOM 5350 O O . PRO B 1 331 ? -14.938 -10.969 4.762 1 94.94 331 PRO B O 1
ATOM 5353 N N . GLY B 1 332 ? -15.75 -9.375 6.117 1 93.5 332 GLY B N 1
ATOM 5354 C CA . GLY B 1 332 ? -17.047 -9.352 5.453 1 93.5 332 GLY B CA 1
ATOM 5355 C C . GLY B 1 332 ? -16.969 -8.867 4.02 1 93.5 332 GLY B C 1
ATOM 5356 O O . GLY B 1 332 ? -17.891 -9.102 3.229 1 93.5 332 GLY B O 1
ATOM 5357 N N . ASP B 1 333 ? -15.891 -8.195 3.686 1 94.69 333 ASP B N 1
ATOM 5358 C CA . ASP B 1 333 ? -15.703 -7.641 2.346 1 94.69 333 ASP B CA 1
ATOM 5359 C C . ASP B 1 333 ? -15.125 -8.68 1.396 1 94.69 333 ASP B C 1
ATOM 5361 O O . ASP B 1 333 ? -15.133 -8.5 0.178 1 94.69 333 ASP B O 1
ATOM 5365 N N . VAL B 1 334 ? -14.5 -9.766 1.901 1 96.56 334 VAL B N 1
ATOM 5366 C CA . VAL B 1 334 ? -13.766 -10.734 1.104 1 96.56 334 VAL B CA 1
ATOM 5367 C C . VAL B 1 334 ? -14.734 -11.75 0.491 1 96.56 334 VAL B C 1
ATOM 5369 O O . VAL B 1 334 ? -15.289 -12.594 1.197 1 96.56 334 VAL B O 1
ATOM 5372 N N . TRP B 1 335 ? -14.852 -11.711 -0.811 1 95.19 335 TRP B N 1
ATOM 5373 C CA . TRP B 1 335 ? -15.859 -12.523 -1.485 1 95.19 335 TRP B CA 1
ATOM 5374 C C . TRP B 1 335 ? -15.547 -14.008 -1.341 1 95.19 335 TRP B C 1
ATOM 5376 O O . TRP B 1 335 ? -16.469 -14.836 -1.288 1 95.19 335 TRP B O 1
ATOM 5386 N N . LEU B 1 336 ? -14.312 -14.422 -1.217 1 94.44 336 LEU B N 1
ATOM 5387 C CA . LEU B 1 336 ? -13.875 -15.812 -1.118 1 94.44 336 LEU B CA 1
ATOM 5388 C C . LEU B 1 336 ? -14.312 -16.422 0.205 1 94.44 336 LEU B C 1
ATOM 5390 O O . LEU B 1 336 ? -14.602 -17.625 0.272 1 94.44 336 LEU B O 1
ATOM 5394 N N . LEU B 1 337 ? -14.383 -15.617 1.182 1 93.44 337 LEU B N 1
ATOM 5395 C CA . LEU B 1 337 ? -14.852 -16.094 2.479 1 93.44 337 LEU B CA 1
ATOM 5396 C C . LEU B 1 337 ? -16.344 -16.406 2.438 1 93.44 337 LEU B C 1
ATOM 5398 O O . LEU B 1 337 ? -16.812 -17.297 3.139 1 93.44 337 LEU B O 1
ATOM 5402 N N . LYS B 1 338 ? -17.016 -15.68 1.631 1 89.38 338 LYS B N 1
ATOM 5403 C CA . LYS B 1 338 ? -18.453 -15.852 1.551 1 89.38 338 LYS B CA 1
ATOM 5404 C C . LYS B 1 338 ? -18.828 -17.219 1 1 89.38 338 LYS B C 1
ATOM 5406 O O . LYS B 1 338 ? -19.906 -17.734 1.274 1 89.38 338 LYS B O 1
ATOM 5411 N N . SER B 1 339 ? -17.906 -17.828 0.281 1 85.38 339 SER B N 1
ATOM 5412 C CA . SER B 1 339 ? -18.156 -19.156 -0.291 1 85.38 339 SER B CA 1
ATOM 5413 C C . SER B 1 339 ? -18.062 -20.234 0.773 1 85.38 339 SER B C 1
ATOM 5415 O O . SER B 1 339 ? -18.469 -21.375 0.546 1 85.38 339 SER B O 1
ATOM 5417 N N . LEU B 1 340 ? -17.547 -19.891 1.923 1 90.06 340 LEU B N 1
ATOM 5418 C CA . LEU B 1 340 ? -17.312 -20.875 2.971 1 90.06 340 LEU B CA 1
ATOM 5419 C C . LEU B 1 340 ? -18.547 -21.031 3.852 1 90.06 340 LEU B C 1
ATOM 5421 O O . LEU B 1 340 ? -18.672 -22 4.609 1 90.06 340 LEU B O 1
ATOM 5425 N N . GLY B 1 341 ? -19.438 -20.094 3.766 1 87.19 341 GLY B N 1
ATOM 5426 C CA . GLY B 1 341 ? -20.625 -20.094 4.594 1 87.19 341 GLY B CA 1
ATOM 5427 C C . GLY B 1 341 ? -21.016 -18.703 5.07 1 87.19 341 GLY B C 1
ATOM 5428 O O . GLY B 1 341 ? -20.391 -17.703 4.676 1 87.19 341 GLY B O 1
ATOM 5429 N N . THR B 1 342 ? -22.094 -18.75 5.781 1 85.19 342 THR B N 1
ATOM 5430 C CA . THR B 1 342 ? -22.562 -17.5 6.348 1 85.19 342 THR B CA 1
ATOM 5431 C C . THR B 1 342 ? -21.828 -17.188 7.656 1 85.19 342 THR B C 1
ATOM 5433 O O . THR B 1 342 ? -21.844 -18 8.578 1 85.19 342 THR B O 1
ATOM 5436 N N . MET B 1 343 ? -21.172 -16.141 7.637 1 87.25 343 MET B N 1
ATOM 5437 C CA . MET B 1 343 ? -20.438 -15.695 8.82 1 87.25 343 MET B CA 1
ATOM 5438 C C . MET B 1 343 ? -20.828 -14.273 9.211 1 87.25 343 MET B C 1
ATOM 5440 O O . MET B 1 343 ? -21.016 -13.414 8.344 1 87.25 343 MET B O 1
ATOM 5444 N N . ASP B 1 344 ? -21.047 -14.086 10.5 1 87.69 344 ASP B N 1
ATOM 5445 C CA . ASP B 1 344 ? -21.266 -12.742 11.031 1 87.69 344 ASP B CA 1
ATOM 5446 C C . ASP B 1 344 ? -19.984 -12.156 11.609 1 87.69 344 ASP B C 1
ATOM 5448 O O . ASP B 1 344 ? -19.266 -12.836 12.352 1 87.69 344 ASP B O 1
ATOM 5452 N N . PHE B 1 345 ? -19.766 -11.062 11.164 1 86.69 345 PHE B N 1
ATOM 5453 C CA . PHE B 1 345 ? -18.594 -10.375 11.688 1 86.69 345 PHE B CA 1
ATOM 5454 C C . PHE B 1 345 ? -18.984 -9.102 12.422 1 86.69 345 PHE B C 1
ATOM 5456 O O . PHE B 1 345 ? -19.969 -8.453 12.062 1 86.69 345 PHE B O 1
ATOM 5463 N N . HIS B 1 346 ? -18.25 -8.789 13.492 1 82 346 HIS B N 1
ATOM 5464 C CA . HIS B 1 346 ? -18.484 -7.52 14.18 1 82 346 HIS B CA 1
ATOM 5465 C C . HIS B 1 346 ? -18.156 -6.336 13.281 1 82 346 HIS B C 1
ATOM 5467 O O . HIS B 1 346 ? -17.156 -6.355 12.562 1 82 346 HIS B O 1
ATOM 5473 N N . ALA B 1 347 ? -19.125 -5.434 13.414 1 78 347 ALA B N 1
ATOM 5474 C CA . ALA B 1 347 ? -18.875 -4.195 12.68 1 78 347 ALA B CA 1
ATOM 5475 C C . ALA B 1 347 ? -17.703 -3.432 13.297 1 78 347 ALA B C 1
ATOM 5477 O O . ALA B 1 347 ? -17.531 -3.438 14.523 1 78 347 ALA B O 1
ATOM 5478 N N . GLY B 1 348 ? -16.812 -3.107 12.562 1 77.25 348 GLY B N 1
ATOM 5479 C CA . GLY B 1 348 ? -15.727 -2.285 13.062 1 77.25 348 GLY B CA 1
ATOM 5480 C C . GLY B 1 348 ? -16.188 -0.931 13.57 1 77.25 348 GLY B C 1
ATOM 5481 O O . GLY B 1 348 ? -17.391 -0.66 13.633 1 77.25 348 GLY B O 1
ATOM 5482 N N . LEU B 1 349 ? -15.219 -0.109 14.078 1 79.75 349 LEU B N 1
ATOM 5483 C CA . LEU B 1 349 ? -15.508 1.241 14.555 1 79.75 349 LEU B CA 1
ATOM 5484 C C . LEU B 1 349 ? -16.031 2.113 13.422 1 79.75 349 LEU B C 1
ATOM 5486 O O . LEU B 1 349 ? -15.562 2.016 12.281 1 79.75 349 LEU B O 1
ATOM 5490 N N . THR B 1 350 ? -17.047 2.822 13.695 1 82.56 350 THR B N 1
ATOM 5491 C CA . THR B 1 350 ? -17.609 3.771 12.734 1 82.56 350 THR B CA 1
ATOM 5492 C C . THR B 1 350 ? -17.172 5.195 13.07 1 82.56 350 THR B C 1
ATOM 5494 O O . THR B 1 350 ? -16.859 5.5 14.227 1 82.56 350 THR B O 1
ATOM 5497 N N . PRO B 1 351 ? -17.109 6.023 12.07 1 81 351 PRO B N 1
ATOM 5498 C CA . PRO B 1 351 ? -16.781 7.426 12.352 1 81 351 PRO B CA 1
ATOM 5499 C C . PRO B 1 351 ? -17.781 8.078 13.312 1 81 351 PRO B C 1
ATOM 5501 O O . PRO B 1 351 ? -18.953 7.707 13.336 1 81 351 PRO B O 1
ATOM 5504 N N . LEU B 1 352 ? -17.172 9.023 14.141 1 71.81 352 LEU B N 1
ATOM 5505 C CA . LEU B 1 352 ? -18.047 9.797 15 1 71.81 352 LEU B CA 1
ATOM 5506 C C . LEU B 1 352 ? -18.844 10.82 14.195 1 71.81 352 LEU B C 1
ATOM 5508 O O . LEU B 1 352 ? -18.297 11.461 13.297 1 71.81 352 LEU B O 1
ATOM 5512 N N . LYS B 1 353 ? -20.156 10.688 14.328 1 73.19 353 LYS B N 1
ATOM 5513 C CA . LYS B 1 353 ? -20.984 11.734 13.742 1 73.19 353 LYS B CA 1
ATOM 5514 C C . LYS B 1 353 ? -21.094 12.938 14.68 1 73.19 353 LYS B C 1
ATOM 5516 O O . LYS B 1 353 ? -21.016 12.781 15.906 1 73.19 353 LYS B O 1
ATOM 5521 N N . PRO B 1 354 ? -20.969 14.133 14.031 1 71.62 354 PRO B N 1
ATOM 5522 C CA . PRO B 1 354 ? -21.094 15.305 14.898 1 71.62 354 PRO B CA 1
ATOM 5523 C C . PRO B 1 354 ? -22.25 15.195 15.891 1 71.62 354 PRO B C 1
ATOM 5525 O O . PRO B 1 354 ? -23.266 14.57 15.586 1 71.62 354 PRO B O 1
ATOM 5528 N N . PRO B 1 355 ? -21.891 15.43 17.234 1 57.31 355 PRO B N 1
ATOM 5529 C CA . PRO B 1 355 ? -22.969 15.383 18.219 1 57.31 355 PRO B CA 1
ATOM 5530 C C . PRO B 1 355 ? -24.188 16.203 17.781 1 57.31 355 PRO B C 1
ATOM 5532 O O . PRO B 1 355 ? -24.031 17.203 17.078 1 57.31 355 PRO B O 1
ATOM 5535 N N . SER B 1 356 ? -25.328 15.383 17.609 1 45.94 356 SER B N 1
ATOM 5536 C CA . SER B 1 356 ? -26.547 16.156 17.438 1 45.94 356 SER B CA 1
ATOM 5537 C C . SER B 1 356 ? -26.625 17.297 18.438 1 45.94 356 SER B C 1
ATOM 5539 O O . SER B 1 356 ? -27.656 17.969 18.531 1 45.94 356 SER B O 1
ATOM 5541 N N . VAL B 1 357 ? -25.781 17.406 19.422 1 39.69 357 VAL B N 1
ATOM 5542 C CA . VAL B 1 357 ? -26.188 18.328 20.469 1 39.69 357 VAL B CA 1
ATOM 5543 C C . VAL B 1 357 ? -26.016 19.766 20 1 39.69 357 VAL B C 1
ATOM 5545 O O . VAL B 1 357 ? -25.031 20.094 19.328 1 39.69 357 VAL B O 1
ATOM 5548 N N . PRO B 1 358 ? -27.016 20.719 20.422 1 38.47 358 PRO B N 1
ATOM 5549 C CA . PRO B 1 358 ? -27.062 22.172 20.266 1 38.47 358 PRO B CA 1
ATOM 5550 C C . PRO B 1 358 ? -25.812 22.859 20.766 1 38.47 358 PRO B C 1
ATOM 5552 O O . PRO B 1 358 ? -25.156 22.359 21.703 1 38.47 358 PRO B O 1
#

Sequence (716 aa):
MNFGDAYTARMGECSKETAFKILDHFVSAGGNFIDTANAYQAGQTEEWLGEWITTRQNRDDLVIATKYSAPYKPIDGTSSITTNRGGNGIKSMRLSLEASLRKLQTSYVDILYVHWWDYATTIPELMHGLNDLVTSGKVLYLGISDTPAWVVSKANQYARMAGLRQFVVYQGMWNASMRDFERDIIPMCQDEGMGLCPYGVLNQGRFQTEEGFKAREQNNEGRKHTPLSGHDRAVSRALEQTALSLEPPAAITDVALSYVMQKAPFVFPIVGGRKLEHIENNIRGLRVALTDDDMGKIDTASPFNPGFPHTFLSGTLLDGADAPQSGAYAPGDVWLLKSLGTMDFHAGLTPLKPPSVPMNFGDAYTARMGECSKETAFKILDHFVSAGGNFIDTANAYQAGQTEEWLGEWITTRQNRDDLVIATKYSAPYKPIDGTSSITTNRGGNGIKSMRLSLEASLRKLQTSYVDILYVHWWDYATTIPELMHGLNDLVTSGKVLYLGISDTPAWVVSKANQYARMAGLRQFVVYQGMWNASMRDFERDIIPMCQDEGMGLCPYGVLNQGRFQTEEGFKAREQNNEGRKHTPLSGHDRAVSRALEQTALSLEPPAAITDVALSYVMQKAPFVFPIVGGRKLEHIENNIRGLRVALTDDDMGKIDTASPFNPGFPHTFLSGTLLDGADAPQSGAYAPGDVWLLKSLGTMDFHAGLTPLKPPSVP

Foldseek 3Di:
DQADCLPCVPPNHFDLVQVLVLVVVCVVLPHAEDEEELCRSQRVVLLSQLVSCVVVVCVVSHQYEYEFQPFNGDPPVPDPDRVQRGHQALSVVVVSLVSSCVSSVHQAHAEYEHAAHDVPDDLVRRQVSVQVCCVVVRYPAYAYEHYDLVSQLVSQVVCVVVVGGHHAEYEYADWLQRHLCVQRVQLSNLVSNHAYAYECLQVVVLQDDPVVVVVCVVVVPDDVDDPDDPLSVLLSHLLQVLQVPDVVRADSSLSGVQLQLQPHARYHYDDDDSHSVRSVNNVVSLQDFDDPVSNVSSCVSRQDASDPPFQVQQVVVVVDPPGRGDGDSDPVSGVVVVVVDDDDDDDGDGGDTRPPPD/DQADCLPCVPPNHFDLVQVLVLVVVCVVLVHAEDEEELCRSQRVVLLSQLVSCVVVVCVVSHQYEYEFQPFNGDPPVPDPDRVQRGHQALSVVVVSLVSSCVSNVHQAHAEYEHAAHDVPDDLVRRQVSVQVCCVVVRYPAYAYEHYDLVSQLVSQVVCVVVVGGHHAEYEYADWLQRHLCVQRVQLSNLVSNHAYAYECLQVVVLQDDPVVVVVCVVVVPDDVDDPDDPLSVLLSHLLQVLQVPDVVRADSSLSGVQLQLQPHARYHYDDDDSHSVRSVNNVVSLQDFDDPVSNVSSCVSRQDASDPPFQVQQVVVVVDPPGRGDGDSDPVSGVVNVVVDDDDDDDGDGGDTRPPPD

Nearest PDB structures (foldseek):
  7utf-assembly2_D  TM=8.872E-01  e=1.294E-25  Rhizobium leguminosarum
  7utf-assembly1_A  TM=8.687E-01  e=9.124E-26  Rhizobium leguminosarum
  7utf-assembly2_B  TM=8.932E-01  e=6.225E-25  Rhizobium leguminosarum
  8jwl-assembly1_B  TM=9.024E-01  e=3.975E-22  Streptomyces xinghaiensis
  8jwl-assembly1_F  TM=8.889E-01  e=3.229E-21  Streptomyces xinghaiensis

Secondary structure (DSSP, 8-state):
----STTHHHH----HHHHHHHHHHHHHTT--EEE--TTGGGGHHHHHHHHHHHHHT-GGG-EEEEEESS-SS---S--S--GGGSSSSHHHHHHHHHHHHHHHTSS-EEEEEE-S--S-S-HHHHHHHHHHHHHTTSEEEEEEES--HHHHHHHHHHHHHHTPPPEEEEEEE-BTTB-GGGTTHHHHHHHHT-EEEEE-TTGGGT---HHHHHHHHH-TTSS------HHHHHHHHHHHHHHHHSSS---HHHHHHHHHHTTSSSB------SSHHHHHHHHHHTT----HHHHHHHHHHS-----TTHHHHHSGGGG-TTSPP----SGGG-HHHHTT--------PPPPP-----/----STTHHHH----HHHHHHHHHHHHHTT--EEE--TTGGGGHHHHHHHHHHHHHT-GGG-EEEEEESS-SS---S--S--GGGSSSSHHHHHHHHHHHHHHHTSS-EEEEEE-S--S-S-HHHHHHHHHHHHHTTSEEEEEEES--HHHHHHHHHHHHHHTPPPEEEEEEE-BTTB-GGGTTHHHHHHHHT-EEEEE-TTGGGT---HHHHHHHHH-TTSS------HHHHHHHHHHHHHHHHSSS---HHHHHHHHHHTTSSSB------SSHHHHHHHHHHTT----HHHHHHHHHHS-----TTHHHHHSGGGG-TTSPP----SGGG-HHHHTT--------PPPPP-----

Organism: Fusarium oxysporum (strain Fo5176) (NCBI:txid660025)

Radius of gyration: 27.74 Å; Cα contacts (8 Å, |Δi|>4): 1339; chains: 2; bounding box: 60×83×66 Å

pLDDT: mean 91.08, std 11.52, range [38.16, 98.94]

Solvent-accessible surface area (backbone atoms only — not comparable to full-atom values): 37844 Å² total; per-residue (Å²): 84,61,48,23,63,72,38,33,89,79,64,39,71,32,52,68,69,54,48,51,51,38,51,51,49,40,44,74,71,69,47,40,78,45,52,46,32,39,44,32,33,75,30,39,27,35,33,53,50,12,51,52,35,62,76,64,67,47,62,88,71,44,41,40,31,36,29,36,29,57,43,50,54,79,88,75,78,77,64,90,73,44,59,62,37,26,39,63,39,61,65,19,47,54,52,26,49,54,49,41,32,60,36,34,64,43,81,54,38,44,26,43,23,44,46,49,64,50,73,70,56,53,60,70,58,41,46,52,47,53,29,51,41,37,75,70,57,38,26,73,41,39,28,39,19,47,52,56,42,32,59,52,35,25,44,35,36,45,18,58,73,70,74,42,66,46,62,44,32,40,32,39,73,32,28,76,83,41,62,50,41,65,52,47,46,48,53,48,28,60,76,68,67,28,36,35,35,29,28,52,34,54,52,82,70,57,59,44,44,73,68,51,52,52,48,45,72,72,52,69,73,59,78,87,65,74,80,76,47,75,59,43,51,43,31,16,49,35,33,33,54,48,12,63,68,37,89,72,62,51,52,45,62,26,42,40,48,32,51,57,33,54,70,38,50,58,45,51,69,50,77,73,66,77,44,58,66,50,52,54,50,52,60,60,23,58,62,50,74,76,50,70,66,51,50,47,50,41,45,66,43,36,75,62,72,53,40,63,40,25,13,56,41,31,46,27,50,78,67,33,89,86,39,81,45,44,60,36,84,44,40,89,39,25,48,75,55,55,76,34,43,92,76,87,71,82,78,71,84,65,35,72,67,47,72,87,70,133,81,61,47,24,62,73,39,33,89,79,64,41,72,31,55,70,68,55,48,52,50,38,52,51,49,41,44,72,72,69,47,41,74,47,52,45,31,38,44,31,32,74,30,41,26,36,35,51,50,11,51,51,33,62,73,65,67,46,63,89,72,43,41,41,31,37,29,36,29,56,42,48,54,78,86,76,77,78,63,90,75,42,59,62,35,25,39,63,39,61,65,21,46,54,53,25,50,54,48,40,32,59,37,33,65,44,80,54,38,44,29,43,24,45,46,48,65,50,72,71,58,54,59,68,57,41,46,53,48,52,32,52,39,36,75,70,57,39,25,73,42,37,27,39,19,45,52,56,43,33,57,51,36,25,42,35,35,45,18,58,75,69,74,41,66,48,62,44,33,42,31,39,72,33,28,77,84,42,62,49,42,66,52,48,46,48,54,48,28,61,74,66,67,28,36,36,35,28,29,50,34,53,51,81,71,59,60,44,44,73,67,50,51,53,48,44,72,71,51,68,72,61,79,86,64,73,79,76,46,75,58,43,51,43,32,18,49,35,33,34,53,48,12,63,68,38,91,72,60,51,50,46,61,26,41,39,48,31,52,57,33,53,69,40,50,57,44,49,71,51,78,75,65,76,44,58,64,49,51,54,49,54,60,59,22,59,64,50,72,77,51,72,66,53,51,48,50,40,45,67,43,35,76,64,73,54,40,62,40,26,12,56,39,31,45,27,49,80,65,33,90,86,39,79,46,43,60,34,82,42,41,90,37,24,48,73,54,54,75,33,45,92,76,88,71,83,78,70,84,66,36,70,68,47,72,87,66,132

InterPro domains:
  IPR023210 NADP-dependent oxidoreductase domain [PF00248] (4-301)
  IPR036812 NAD(P)-dependent oxidoreductase domain superfamily [G3DSA:3.20.20.100] (1-322)
  IPR036812 NAD(P)-dependent oxidoreductase domain superfamily [SSF51430] (12-310)
  IPR050523 Aldo/Keto Reductase Detoxification and Biosynthesis [PTHR43364] (1-310)